Protein AF-A0AAD4D019-F1 (afdb_monomer_lite)

Sequence (386 aa):
MTNPSQLSIDTGVGESAVVTFGMVYQGDNVGTVIFPTLDLLPGVNNSIKSTVEYNGRALGAIDIADVTIAVPGNTQQASQPLPLSMDLSIDSLLSLMIDQAKANNLNAEPIIALGKMAKDPTVKIPSSVFAGFNLPTFVKAAMAALKVDVTMSVDVLVGEYATSLSLVQKGVPTATDDTILKLLPIVGTPIAQAIVDLATLSFDSVMINSPAETDFTTNINGLIANTGPFDADITFPSGSGVAWINGDSKTSIGQIAMPTVNAKADIGAKLALTNVPFHVTSGASMGAFVGYSLQAEAFDWEVTATNMTVIAMGAPIPGISMTKKVTLKGFNGLKGLTIEKYDLPSNDPNGIHLVLSATLANPSNVGIEMGTVEFTNEFQGQNIGF

Radius of gyration: 33.88 Å; chains: 1; bounding box: 81×46×113 Å

Structure (mmCIF, N/CA/C/O backbone):
data_AF-A0AAD4D019-F1
#
_entry.id   AF-A0AAD4D019-F1
#
loop_
_atom_site.group_PDB
_atom_site.id
_atom_site.type_symbol
_atom_site.label_atom_id
_atom_site.label_alt_id
_atom_site.label_comp_id
_atom_site.label_asym_id
_atom_site.label_entity_id
_atom_site.label_seq_id
_atom_site.pdbx_PDB_ins_code
_atom_site.Cartn_x
_atom_site.Cartn_y
_atom_site.Cartn_z
_atom_site.occupancy
_atom_site.B_iso_or_equiv
_atom_site.auth_seq_id
_atom_site.auth_comp_id
_atom_site.auth_asym_id
_atom_site.auth_atom_id
_atom_site.pdbx_PDB_model_num
ATOM 1 N N . MET A 1 1 ? 44.943 14.300 -53.617 1.00 28.48 1 MET A N 1
ATOM 2 C CA . MET A 1 1 ? 45.101 14.660 -52.196 1.00 28.48 1 MET A CA 1
ATOM 3 C C . MET A 1 1 ? 44.159 13.772 -51.417 1.00 28.48 1 MET A C 1
ATOM 5 O O . MET A 1 1 ? 42.956 13.978 -51.461 1.00 28.48 1 MET A O 1
ATOM 9 N N . THR A 1 2 ? 44.690 12.690 -50.861 1.00 23.39 2 THR A N 1
ATOM 10 C CA . THR A 1 2 ? 43.966 11.797 -49.957 1.00 23.39 2 THR A CA 1
ATOM 11 C C . THR A 1 2 ? 43.699 12.557 -48.666 1.00 23.39 2 THR A C 1
ATOM 13 O O . THR A 1 2 ? 44.619 13.161 -48.119 1.00 23.39 2 THR A O 1
ATOM 16 N N . ASN A 1 3 ? 42.441 12.578 -48.226 1.00 25.89 3 ASN A N 1
ATOM 17 C CA . ASN A 1 3 ? 42.062 13.129 -46.931 1.00 25.89 3 ASN A CA 1
ATOM 18 C C . ASN A 1 3 ? 42.884 12.408 -45.838 1.00 25.89 3 ASN A C 1
ATOM 20 O O . ASN A 1 3 ? 42.749 11.189 -45.728 1.00 25.89 3 ASN A O 1
ATOM 24 N N . PRO A 1 4 ? 43.787 13.092 -45.108 1.00 25.64 4 PRO A N 1
ATOM 25 C CA . PRO A 1 4 ? 44.750 12.432 -44.226 1.00 25.64 4 PRO A CA 1
ATOM 26 C C . PRO A 1 4 ? 44.152 12.004 -42.878 1.00 25.64 4 PRO A C 1
ATOM 28 O O . PRO A 1 4 ? 44.839 11.366 -42.087 1.00 25.64 4 PRO A O 1
ATOM 31 N N . SER A 1 5 ? 42.895 12.342 -42.592 1.00 26.47 5 SER A N 1
ATOM 32 C CA . SER A 1 5 ? 42.232 12.000 -41.337 1.00 26.47 5 SER A CA 1
ATOM 33 C C . SER A 1 5 ? 41.580 10.619 -41.410 1.00 26.47 5 SER A C 1
ATOM 35 O O . SER A 1 5 ? 40.420 10.471 -41.782 1.00 26.47 5 SER A O 1
ATOM 37 N N . GLN A 1 6 ? 42.321 9.597 -40.984 1.00 27.25 6 GLN A N 1
ATOM 38 C CA . GLN A 1 6 ? 41.694 8.489 -40.268 1.00 27.25 6 GLN A CA 1
ATOM 39 C C . GLN A 1 6 ? 41.573 8.918 -38.807 1.00 27.25 6 GLN A C 1
ATOM 41 O O . GLN A 1 6 ? 42.534 8.831 -38.048 1.00 27.25 6 GLN A O 1
ATOM 46 N N . LEU A 1 7 ? 40.406 9.448 -38.437 1.00 35.94 7 LEU A N 1
ATOM 47 C CA . LEU A 1 7 ? 40.035 9.601 -37.037 1.00 35.94 7 LEU A CA 1
ATOM 48 C C . LEU A 1 7 ? 39.132 8.420 -36.688 1.00 35.94 7 LEU A C 1
ATOM 50 O O . LEU A 1 7 ? 37.983 8.367 -37.106 1.00 35.94 7 LEU A O 1
ATOM 54 N N . SER A 1 8 ? 39.697 7.458 -35.973 1.00 33.72 8 SER A N 1
ATOM 55 C CA . SER A 1 8 ? 38.940 6.499 -35.180 1.00 33.72 8 SER A CA 1
ATOM 56 C C . SER A 1 8 ? 38.895 7.096 -33.782 1.00 33.72 8 SER A C 1
ATOM 58 O O . SER A 1 8 ? 39.941 7.525 -33.282 1.00 33.72 8 SER A O 1
ATOM 60 N N . ILE A 1 9 ? 37.745 7.078 -33.107 1.00 36.84 9 ILE A N 1
ATOM 61 C CA . ILE A 1 9 ? 37.816 6.936 -31.651 1.00 36.84 9 ILE A CA 1
ATOM 62 C C . ILE A 1 9 ? 38.311 5.507 -31.470 1.00 36.84 9 ILE A C 1
ATOM 64 O O . ILE A 1 9 ? 37.535 4.560 -31.485 1.00 36.84 9 ILE A O 1
ATOM 68 N N . ASP A 1 10 ? 39.632 5.328 -31.487 1.00 37.06 10 ASP A N 1
ATOM 69 C CA . ASP A 1 10 ? 40.202 4.115 -30.938 1.00 37.06 10 ASP A CA 1
ATOM 70 C C . ASP A 1 10 ? 39.865 4.166 -29.457 1.00 37.06 10 ASP A C 1
ATOM 72 O O . ASP A 1 10 ? 39.981 5.167 -28.751 1.00 37.06 10 ASP A O 1
ATOM 76 N N . THR A 1 11 ? 39.235 3.094 -29.071 1.00 40.97 11 THR A N 1
ATOM 77 C CA . THR A 1 11 ? 38.693 2.880 -27.765 1.00 40.97 11 THR A CA 1
ATOM 78 C C . THR A 1 11 ? 39.758 2.208 -26.872 1.00 40.97 11 THR A C 1
ATOM 80 O O . THR A 1 11 ? 39.527 1.936 -25.703 1.00 40.97 11 THR A O 1
ATOM 83 N N . GLY A 1 12 ? 40.972 2.004 -27.393 1.00 32.09 12 GLY A N 1
ATOM 84 C CA . GLY A 1 12 ? 42.063 1.283 -26.765 1.00 32.09 12 GLY A CA 1
ATOM 85 C C . GLY A 1 12 ? 41.981 -0.217 -27.061 1.00 32.09 12 GLY A C 1
ATOM 86 O O . GLY A 1 12 ? 40.913 -0.788 -27.280 1.00 32.09 12 GLY A O 1
ATOM 87 N N . VAL A 1 13 ? 43.134 -0.889 -27.047 1.00 30.39 13 VAL A N 1
ATOM 88 C CA . VAL A 1 13 ? 43.216 -2.355 -27.119 1.00 30.39 13 VAL A CA 1
ATOM 89 C C . VAL A 1 13 ? 42.868 -2.979 -25.760 1.00 30.39 13 VAL A C 1
ATOM 91 O O . VAL A 1 13 ? 43.599 -2.802 -24.788 1.00 30.39 13 VAL A O 1
ATOM 94 N N . GLY A 1 14 ? 41.771 -3.742 -25.703 1.00 42.22 14 GLY A N 1
ATOM 95 C CA . GLY A 1 14 ? 41.296 -4.469 -24.513 1.00 42.22 14 GLY A CA 1
ATOM 96 C C . GLY A 1 14 ? 39.860 -4.101 -24.120 1.00 42.22 14 GLY A C 1
ATOM 97 O O . GLY A 1 14 ? 39.223 -3.311 -24.802 1.00 42.22 14 GLY A O 1
ATOM 98 N N . GLU A 1 15 ? 39.343 -4.658 -23.019 1.00 36.53 15 GLU A N 1
ATOM 99 C CA . GLU A 1 15 ? 37.956 -4.490 -22.516 1.00 36.53 15 GLU A CA 1
ATOM 100 C C . GLU A 1 15 ? 37.506 -3.030 -22.227 1.00 36.53 15 GLU A C 1
ATOM 102 O O . GLU A 1 15 ? 36.378 -2.805 -21.799 1.00 36.53 15 GLU A O 1
ATOM 107 N N . SER A 1 16 ? 38.342 -2.018 -22.468 1.00 43.12 16 SER A N 1
ATOM 108 C CA . SER A 1 16 ? 38.195 -0.654 -21.925 1.00 43.12 16 SER A CA 1
ATOM 109 C C . SER A 1 16 ? 37.788 0.390 -22.960 1.00 43.12 16 SER A C 1
ATOM 111 O O . SER A 1 16 ? 38.265 1.522 -22.948 1.00 43.12 16 SER A O 1
ATOM 113 N N . ALA A 1 17 ? 36.887 -0.009 -23.846 1.00 44.62 17 ALA A N 1
ATOM 114 C CA . ALA A 1 17 ? 36.843 0.541 -25.173 1.00 44.62 17 ALA A CA 1
ATOM 115 C C . ALA A 1 17 ? 35.426 0.830 -25.705 1.00 44.62 17 ALA A C 1
ATOM 117 O O . ALA A 1 17 ? 35.037 0.346 -26.764 1.00 44.62 17 ALA A O 1
ATOM 118 N N . VAL A 1 18 ? 34.640 1.617 -24.972 1.00 52.69 18 VAL A N 1
ATOM 119 C CA . VAL A 1 18 ? 33.217 1.801 -25.278 1.00 52.69 18 VAL A CA 1
ATOM 120 C C . VAL A 1 18 ? 32.795 3.250 -25.039 1.00 52.69 18 VAL A C 1
ATOM 122 O O . VAL A 1 18 ? 33.028 3.788 -23.957 1.00 52.69 18 VAL A O 1
ATOM 125 N N . VAL A 1 19 ? 32.116 3.875 -26.009 1.00 55.25 19 VAL A N 1
ATOM 126 C CA . VAL A 1 19 ? 31.356 5.108 -25.737 1.00 55.25 19 VAL A CA 1
ATOM 127 C C . VAL A 1 19 ? 30.058 4.716 -25.041 1.00 55.25 19 VAL A C 1
ATOM 129 O O . VAL A 1 19 ? 29.265 3.944 -25.580 1.00 55.25 19 VAL A O 1
ATOM 132 N N . THR A 1 20 ? 29.851 5.211 -23.824 1.00 56.44 20 THR A N 1
ATOM 133 C CA . THR A 1 20 ? 28.705 4.829 -23.002 1.00 56.44 20 THR A CA 1
ATOM 134 C C . THR A 1 20 ? 27.787 6.002 -22.699 1.00 56.44 20 THR A C 1
ATOM 136 O O . THR A 1 20 ? 28.234 7.117 -22.432 1.00 56.44 20 THR A O 1
ATOM 139 N N . PHE A 1 21 ? 26.482 5.737 -22.706 1.00 59.12 21 PHE A N 1
ATOM 140 C CA . PHE A 1 21 ? 25.461 6.689 -22.275 1.00 59.12 21 PHE A CA 1
ATOM 141 C C . PHE A 1 21 ? 24.725 6.117 -21.071 1.00 59.12 21 PHE A C 1
ATOM 143 O O . PHE A 1 21 ? 24.180 5.016 -21.146 1.00 59.12 21 PHE A O 1
ATOM 150 N N . GLY A 1 22 ? 24.731 6.861 -19.964 1.00 52.97 22 GLY A N 1
ATOM 151 C CA . GLY A 1 22 ? 24.014 6.488 -18.751 1.00 52.97 22 GLY A CA 1
ATOM 152 C C . GLY A 1 22 ? 22.551 6.915 -18.826 1.00 52.97 22 GLY A C 1
ATOM 153 O O . GLY A 1 22 ? 22.244 8.085 -19.061 1.00 52.97 22 GLY A O 1
ATOM 154 N N . MET A 1 23 ? 21.648 5.971 -18.596 1.00 59.38 23 MET A N 1
ATOM 155 C CA . MET A 1 23 ? 20.228 6.213 -18.371 1.00 59.38 23 MET A CA 1
ATOM 156 C C . MET A 1 23 ? 20.079 6.649 -16.915 1.00 59.38 23 MET A C 1
ATOM 158 O O . MET A 1 23 ? 20.236 5.826 -16.020 1.00 59.38 23 MET A O 1
ATOM 162 N N . VAL A 1 24 ? 19.846 7.936 -16.645 1.00 62.69 24 VAL A N 1
ATOM 163 C CA . VAL A 1 24 ? 19.895 8.457 -15.267 1.00 62.69 24 VAL A CA 1
ATOM 164 C C . VAL A 1 24 ? 18.492 8.589 -14.677 1.00 62.69 24 VAL A C 1
ATOM 166 O O . VAL A 1 24 ? 17.615 9.220 -15.261 1.00 62.69 24 VAL A O 1
ATOM 169 N N . TYR A 1 25 ? 18.295 8.043 -13.477 1.00 67.50 25 TYR A N 1
ATOM 170 C CA . TYR A 1 25 ? 17.104 8.239 -12.652 1.00 67.50 25 TYR A CA 1
ATOM 171 C C . TYR A 1 25 ? 17.500 8.597 -11.222 1.00 67.50 25 TYR A C 1
ATOM 173 O O . TYR A 1 25 ? 18.258 7.872 -10.589 1.00 67.50 25 TYR A O 1
ATOM 181 N N . GLN A 1 26 ? 16.990 9.722 -10.710 1.00 67.00 26 GLN A N 1
ATOM 182 C CA . GLN A 1 26 ? 17.295 10.230 -9.359 1.00 67.00 26 GLN A CA 1
ATOM 183 C C . GLN A 1 26 ? 18.804 10.341 -9.043 1.00 67.00 26 GLN A C 1
ATOM 185 O O . GLN A 1 26 ? 19.216 10.232 -7.894 1.00 67.00 26 GLN A O 1
ATOM 190 N N . GLY A 1 27 ? 19.631 10.591 -10.064 1.00 61.47 27 GLY A N 1
ATOM 191 C CA . GLY A 1 27 ? 21.089 10.688 -9.929 1.00 61.47 27 GLY A CA 1
ATOM 192 C C . GLY A 1 27 ? 21.833 9.356 -10.061 1.00 61.47 27 GLY A C 1
ATOM 193 O O . GLY A 1 27 ? 23.056 9.364 -10.150 1.00 61.47 27 GLY A O 1
ATOM 194 N N . ASP A 1 28 ? 21.118 8.234 -10.147 1.00 60.84 28 ASP A N 1
ATOM 195 C CA . ASP A 1 28 ? 21.692 6.909 -10.358 1.00 60.84 28 ASP A CA 1
ATOM 196 C C . ASP A 1 28 ? 21.602 6.479 -11.823 1.00 60.84 28 ASP A C 1
ATOM 198 O O . ASP A 1 28 ? 20.608 6.737 -12.502 1.00 60.84 28 ASP A O 1
ATOM 202 N N . ASN A 1 29 ? 22.625 5.779 -12.309 1.00 62.56 29 ASN A N 1
ATOM 203 C CA . ASN A 1 29 ? 22.619 5.176 -13.638 1.00 62.56 29 ASN A CA 1
ATOM 204 C C . ASN A 1 29 ? 21.853 3.844 -13.596 1.00 62.56 29 ASN A C 1
ATOM 206 O O . ASN A 1 29 ? 22.336 2.909 -12.971 1.00 62.56 29 ASN A O 1
ATOM 210 N N . VAL A 1 30 ? 20.685 3.770 -14.242 1.00 72.50 30 VAL A N 1
ATOM 211 C CA . VAL A 1 30 ? 19.818 2.577 -14.297 1.00 72.50 30 VAL A CA 1
ATOM 212 C C . VAL A 1 30 ? 20.056 1.677 -15.509 1.00 72.50 30 VAL A C 1
ATOM 214 O O . VAL A 1 30 ? 19.477 0.595 -15.612 1.00 72.50 30 VAL A O 1
ATOM 217 N N . GLY A 1 31 ? 20.899 2.114 -16.442 1.00 57.28 31 GLY A N 1
ATOM 218 C CA . GLY A 1 31 ? 21.213 1.371 -17.652 1.00 57.28 31 GLY A CA 1
ATOM 219 C C . GLY A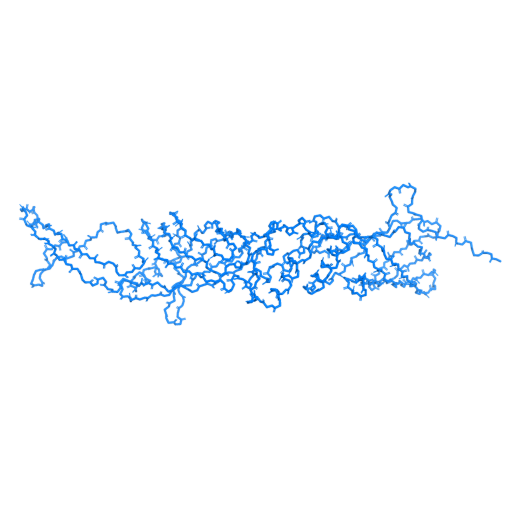 1 31 ? 22.276 2.080 -18.475 1.00 57.28 31 GLY A C 1
ATOM 220 O O . GLY A 1 31 ? 22.292 3.297 -18.572 1.00 57.28 31 GLY A O 1
ATOM 221 N N . THR A 1 32 ? 23.180 1.330 -19.086 1.00 66.06 32 THR A N 1
ATOM 222 C CA . THR A 1 32 ? 24.282 1.884 -19.868 1.00 66.06 32 THR A CA 1
ATOM 223 C C . THR A 1 32 ? 24.171 1.419 -21.308 1.00 66.06 32 THR A C 1
ATOM 225 O O . THR A 1 32 ? 24.329 0.233 -21.589 1.00 66.06 32 THR A O 1
ATOM 228 N N . VAL A 1 33 ? 23.919 2.351 -22.224 1.00 56.91 33 VAL A N 1
ATOM 229 C CA . VAL A 1 33 ? 23.971 2.087 -23.667 1.00 56.91 33 VAL A CA 1
ATOM 230 C C . VAL A 1 33 ? 25.438 2.057 -24.094 1.00 56.91 33 VAL A C 1
ATOM 232 O O . VAL A 1 33 ? 26.172 2.998 -23.806 1.00 56.91 33 VAL A O 1
ATOM 235 N N . ILE A 1 34 ? 25.868 0.978 -24.749 1.00 62.50 34 ILE A N 1
ATOM 236 C CA . ILE A 1 34 ? 27.269 0.640 -25.047 1.00 62.50 34 ILE A CA 1
ATOM 237 C C . ILE A 1 34 ? 27.486 0.704 -26.556 1.00 62.50 34 ILE A C 1
ATOM 239 O O . ILE A 1 34 ? 27.035 -0.172 -27.290 1.00 62.50 34 ILE A O 1
ATOM 243 N N . PHE A 1 35 ? 28.219 1.712 -27.018 1.00 59.56 35 PHE A N 1
ATOM 244 C CA . PHE A 1 35 ? 28.610 1.858 -28.415 1.00 59.56 35 PHE A CA 1
ATOM 245 C C . PHE A 1 35 ? 29.957 1.163 -28.640 1.00 59.56 35 PHE A C 1
ATOM 247 O O . PHE A 1 35 ? 30.974 1.653 -28.141 1.00 59.56 35 PHE A O 1
ATOM 254 N N . PRO A 1 36 ? 29.995 0.046 -29.389 1.00 52.44 36 PRO A N 1
ATOM 255 C CA . PRO A 1 36 ? 31.235 -0.688 -29.628 1.00 52.44 36 PRO A CA 1
ATOM 256 C C . PRO A 1 36 ? 32.189 0.051 -30.576 1.00 52.44 36 PRO A C 1
ATOM 258 O O . PRO A 1 36 ? 33.392 -0.156 -30.509 1.00 52.44 36 PRO A O 1
ATOM 261 N N . THR A 1 37 ? 31.663 0.915 -31.448 1.00 53.47 37 THR A N 1
ATOM 262 C CA . THR A 1 37 ? 32.443 1.771 -32.353 1.00 53.47 37 THR A CA 1
ATOM 263 C C . THR A 1 37 ? 31.675 3.066 -32.605 1.00 53.47 37 THR A C 1
ATOM 265 O O . THR A 1 37 ? 30.504 3.023 -32.998 1.00 53.47 37 THR A O 1
ATOM 268 N N . LEU A 1 38 ? 32.315 4.217 -32.397 1.00 52.50 38 LEU A N 1
ATOM 269 C CA . LEU A 1 38 ? 31.766 5.535 -32.714 1.00 52.50 38 LEU A CA 1
ATOM 270 C C . LEU A 1 38 ? 32.837 6.369 -33.425 1.00 52.50 38 LEU A C 1
ATOM 272 O O . LEU A 1 38 ? 33.807 6.776 -32.799 1.00 52.50 38 LEU A O 1
ATOM 276 N N . ASP A 1 39 ? 32.646 6.665 -34.709 1.00 50.03 39 ASP A N 1
ATOM 277 C CA . ASP A 1 39 ? 33.545 7.549 -35.455 1.00 50.03 39 ASP A CA 1
ATOM 278 C C . ASP A 1 39 ? 33.018 8.991 -35.390 1.00 50.03 39 ASP A C 1
ATOM 280 O O . ASP A 1 39 ? 31.991 9.312 -35.992 1.00 50.03 39 ASP A O 1
ATOM 284 N N . LEU A 1 40 ? 33.698 9.869 -34.644 1.00 49.47 40 LEU A N 1
ATOM 285 C CA . LEU A 1 40 ? 33.428 11.315 -34.643 1.00 49.47 40 LEU A CA 1
ATOM 286 C C . LEU A 1 40 ? 34.494 12.058 -35.458 1.00 49.47 40 LEU A C 1
ATOM 288 O O . LEU A 1 40 ? 35.638 11.622 -35.548 1.00 49.47 40 LEU A O 1
ATOM 292 N N . LEU A 1 41 ? 34.127 13.195 -36.050 1.00 50.88 41 LEU A N 1
ATOM 293 C CA . LEU A 1 41 ? 35.064 14.081 -36.752 1.00 50.88 41 LEU A CA 1
ATOM 294 C C . LEU A 1 41 ? 35.773 15.023 -35.750 1.00 50.88 41 LEU A C 1
ATOM 296 O O . LEU A 1 41 ? 35.178 15.353 -34.724 1.00 50.88 41 LEU A O 1
ATOM 300 N N . PRO A 1 42 ? 37.014 15.488 -36.016 1.00 48.84 42 PRO A N 1
ATOM 301 C CA . PRO A 1 42 ? 37.727 16.400 -35.117 1.00 48.84 42 PRO A CA 1
ATOM 302 C C . PRO A 1 42 ? 36.996 17.738 -35.002 1.00 48.84 42 PRO A C 1
ATOM 304 O O . PRO A 1 42 ? 36.648 18.321 -36.027 1.00 48.84 42 PRO A O 1
ATOM 307 N N . GLY A 1 43 ? 36.829 18.259 -33.787 1.00 56.91 43 GLY A N 1
ATOM 308 C CA . GLY A 1 43 ? 36.173 19.544 -33.575 1.00 56.91 43 GLY A CA 1
ATOM 309 C C . GLY A 1 43 ? 35.760 19.809 -32.130 1.00 56.91 43 GLY A C 1
ATOM 310 O O . GLY A 1 43 ? 36.111 19.063 -31.214 1.00 56.91 43 GLY A O 1
ATOM 311 N N . VAL A 1 44 ? 35.026 20.904 -31.943 1.00 61.56 44 VAL A N 1
ATOM 312 C CA . VAL A 1 44 ? 34.341 21.249 -30.696 1.00 61.56 44 VAL A CA 1
ATOM 313 C C . VAL A 1 44 ? 32.861 20.940 -30.877 1.00 61.56 44 VAL A C 1
ATOM 315 O O . VAL A 1 44 ? 32.202 21.578 -31.695 1.00 61.56 44 VAL A O 1
ATOM 318 N N . ASN A 1 45 ? 32.343 19.960 -30.139 1.00 57.41 45 ASN A N 1
ATOM 319 C CA . ASN A 1 45 ? 30.902 19.718 -30.088 1.00 57.41 45 ASN A CA 1
ATOM 320 C C . ASN A 1 45 ? 30.265 20.825 -29.253 1.00 57.41 45 ASN A C 1
ATOM 322 O O . ASN A 1 45 ? 30.667 20.978 -28.100 1.00 57.41 45 ASN A O 1
ATOM 326 N N . ASN A 1 46 ? 29.294 21.536 -29.822 1.00 72.50 46 ASN A N 1
ATOM 327 C CA . ASN A 1 46 ? 28.587 22.645 -29.183 1.00 72.50 46 ASN A CA 1
ATOM 328 C C . ASN A 1 46 ? 27.196 22.254 -28.693 1.00 72.50 46 ASN A C 1
ATOM 330 O O . ASN A 1 46 ? 26.761 22.746 -27.660 1.00 72.50 46 ASN A O 1
ATOM 334 N N . SER A 1 47 ? 26.511 21.360 -29.403 1.00 78.12 47 SER A N 1
ATOM 335 C CA . SER A 1 47 ? 25.204 20.843 -29.000 1.00 78.12 47 SER A CA 1
ATOM 336 C C . SER A 1 47 ? 25.125 19.350 -29.306 1.00 78.12 47 SER A C 1
ATOM 338 O O . SER A 1 47 ? 25.754 18.862 -30.251 1.00 78.12 47 SER A O 1
ATOM 340 N N . ILE A 1 48 ? 24.380 18.607 -28.490 1.00 78.00 48 ILE A N 1
ATOM 341 C CA . ILE A 1 48 ? 24.123 17.181 -28.700 1.00 78.00 48 ILE A CA 1
ATOM 342 C C . ILE A 1 48 ? 22.638 16.923 -28.487 1.00 78.00 48 ILE A C 1
ATOM 344 O O . ILE A 1 48 ? 22.109 17.135 -27.397 1.00 78.00 48 ILE A O 1
ATOM 348 N N . LYS A 1 49 ? 21.987 16.389 -29.518 1.00 85.00 49 LYS A N 1
ATOM 349 C CA . LYS A 1 49 ? 20.630 15.850 -29.449 1.00 85.00 49 LYS A CA 1
ATOM 350 C C . LYS A 1 49 ? 20.666 14.368 -29.751 1.00 85.00 49 LYS A C 1
ATOM 352 O O . LYS A 1 49 ? 21.276 13.958 -30.731 1.00 85.00 49 LYS A O 1
ATOM 357 N N . SER A 1 50 ? 20.018 13.556 -28.933 1.00 84.12 50 SER A N 1
ATOM 358 C CA . SER A 1 50 ? 19.922 12.118 -29.154 1.00 84.12 50 SER A CA 1
ATOM 359 C C . SER A 1 50 ? 18.543 11.606 -28.784 1.00 84.12 50 SER A C 1
ATOM 361 O O . SER A 1 50 ? 17.912 12.108 -27.858 1.00 84.12 50 SER A O 1
ATOM 363 N N . THR A 1 51 ? 18.078 10.589 -29.490 1.00 87.69 51 THR A N 1
ATOM 364 C CA . THR A 1 51 ? 16.880 9.828 -29.155 1.00 87.69 51 THR A CA 1
ATOM 365 C C . THR A 1 51 ? 17.255 8.358 -29.115 1.00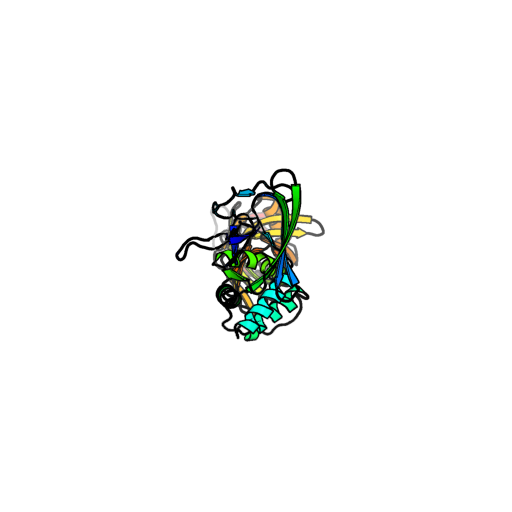 87.69 51 THR A C 1
ATOM 367 O O . THR A 1 51 ? 17.859 7.834 -30.052 1.00 87.69 51 THR A O 1
ATOM 370 N N . VAL A 1 52 ? 16.913 7.712 -28.005 1.00 86.62 52 VAL A N 1
ATOM 371 C CA . VAL A 1 52 ? 17.070 6.274 -27.808 1.00 86.62 52 VAL A CA 1
ATOM 372 C C . VAL A 1 52 ? 15.712 5.638 -28.035 1.00 86.62 52 VAL A C 1
ATOM 374 O O . VAL A 1 52 ? 14.734 6.020 -27.392 1.00 86.62 52 VAL A O 1
ATOM 377 N N . GLU A 1 53 ? 15.646 4.672 -28.937 1.00 91.62 53 GLU A N 1
ATOM 378 C CA . GLU A 1 53 ? 14.416 4.013 -29.348 1.00 91.62 53 GLU A CA 1
ATOM 379 C C . GLU A 1 53 ? 14.521 2.494 -29.224 1.00 91.62 53 GLU A C 1
ATOM 381 O O . GLU A 1 53 ? 15.582 1.892 -29.375 1.00 91.62 53 GLU A O 1
ATOM 386 N N . TYR A 1 54 ? 13.385 1.847 -28.997 1.00 91.69 54 TYR A N 1
ATOM 387 C CA . TYR A 1 54 ? 13.239 0.403 -29.096 1.00 91.69 54 TYR A CA 1
ATOM 388 C C . TYR A 1 54 ? 12.002 0.079 -29.927 1.00 91.69 54 TYR A C 1
ATOM 390 O O . TYR A 1 54 ? 10.902 0.518 -29.595 1.00 91.69 54 TYR A O 1
ATOM 398 N N . ASN A 1 55 ? 12.172 -0.672 -31.021 1.00 88.12 55 ASN A N 1
ATOM 399 C CA . ASN A 1 55 ? 11.099 -0.988 -31.977 1.00 88.12 55 ASN A CA 1
ATOM 400 C C . ASN A 1 55 ? 10.288 0.253 -32.422 1.00 88.12 55 ASN A C 1
ATOM 402 O O . ASN A 1 55 ? 9.068 0.187 -32.567 1.00 88.12 55 ASN A O 1
ATOM 406 N N . GLY A 1 56 ? 10.963 1.394 -32.610 1.00 84.94 56 GLY A N 1
ATOM 407 C CA . GLY A 1 56 ? 10.344 2.669 -32.994 1.00 84.94 56 GLY A CA 1
ATOM 408 C C . GLY A 1 56 ? 9.603 3.408 -31.869 1.00 84.94 56 GLY A C 1
ATOM 409 O O . GLY A 1 56 ? 8.953 4.416 -32.136 1.00 84.94 56 GLY A O 1
ATOM 410 N N . ARG A 1 57 ? 9.671 2.933 -30.617 1.00 89.25 57 ARG A N 1
ATOM 411 C CA . ARG A 1 57 ? 9.208 3.666 -29.427 1.00 89.25 57 ARG A CA 1
ATOM 412 C C . ARG A 1 57 ? 10.384 4.401 -28.794 1.00 89.25 57 ARG A C 1
ATOM 414 O O . ARG A 1 57 ? 11.366 3.757 -28.436 1.00 89.25 57 ARG A O 1
ATOM 421 N N . ALA A 1 58 ? 10.258 5.708 -28.585 1.00 89.69 58 ALA A N 1
ATOM 422 C CA . ALA A 1 58 ? 11.231 6.473 -27.811 1.00 89.69 58 ALA A CA 1
ATOM 423 C C . ALA A 1 58 ? 11.267 5.987 -26.351 1.00 89.69 58 ALA 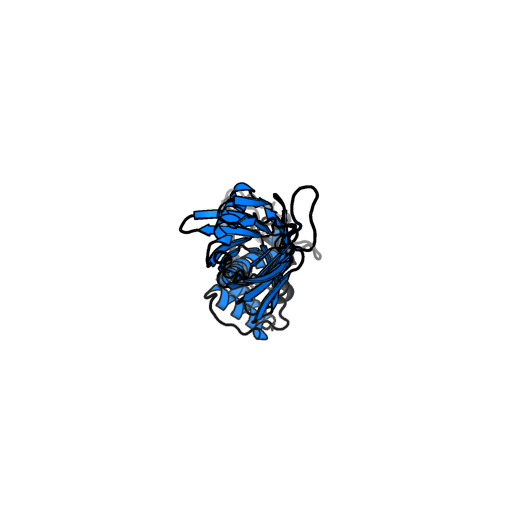A C 1
ATOM 425 O O . ALA A 1 58 ? 10.237 5.917 -25.688 1.00 89.69 58 ALA A O 1
ATOM 426 N N . LEU A 1 59 ? 12.458 5.636 -25.866 1.00 86.94 59 LEU A N 1
ATOM 427 C CA . LEU A 1 59 ? 12.734 5.275 -24.473 1.00 86.94 59 LEU A CA 1
ATOM 428 C C . LEU A 1 59 ? 13.362 6.430 -23.693 1.00 86.94 59 LEU A C 1
ATOM 430 O O . LEU A 1 59 ? 13.324 6.444 -22.466 1.00 86.94 59 LEU A O 1
ATOM 434 N N . GLY A 1 60 ? 13.957 7.390 -24.397 1.00 86.56 60 GLY A N 1
ATOM 435 C CA . GLY A 1 60 ? 14.555 8.565 -23.792 1.00 86.56 60 GLY A CA 1
ATOM 436 C C . GLY A 1 60 ? 15.226 9.475 -24.809 1.00 86.56 60 GLY A C 1
ATOM 437 O O . GLY A 1 60 ? 15.400 9.113 -25.975 1.00 86.56 60 GLY A O 1
ATOM 438 N N . ALA A 1 61 ? 15.618 10.658 -24.353 1.00 85.12 61 ALA A N 1
ATOM 439 C CA . ALA A 1 61 ? 16.301 11.650 -25.164 1.00 85.12 61 ALA A CA 1
ATOM 440 C C . ALA A 1 61 ? 17.431 12.345 -24.397 1.00 85.12 61 ALA A C 1
ATOM 442 O O . ALA A 1 61 ? 17.381 12.514 -23.178 1.00 85.12 61 ALA A O 1
ATOM 443 N N . ILE A 1 62 ? 18.449 12.755 -25.144 1.00 80.94 62 ILE A N 1
ATOM 444 C CA . ILE A 1 62 ? 19.487 13.691 -24.717 1.00 80.94 62 ILE A CA 1
ATOM 445 C C . ILE A 1 62 ? 19.199 14.985 -25.469 1.00 80.94 62 ILE A C 1
ATOM 447 O O . ILE A 1 62 ? 19.075 14.958 -26.691 1.00 80.94 62 ILE A O 1
ATOM 451 N N . ASP A 1 63 ? 19.093 16.104 -24.763 1.00 83.81 63 ASP A N 1
ATOM 452 C CA . ASP A 1 63 ? 18.999 17.428 -25.379 1.00 83.81 63 ASP A CA 1
ATOM 453 C C . ASP A 1 63 ? 19.904 18.383 -24.604 1.00 83.81 63 ASP A C 1
ATOM 455 O O . ASP A 1 63 ? 19.533 18.926 -23.563 1.00 83.81 63 ASP A O 1
ATOM 459 N N . ILE A 1 64 ? 21.147 18.497 -25.068 1.00 79.31 64 ILE A N 1
ATOM 460 C CA . ILE A 1 64 ? 22.159 19.371 -24.487 1.00 79.31 64 ILE A CA 1
ATOM 461 C C . ILE A 1 64 ? 22.409 20.484 -25.493 1.00 79.31 64 ILE A C 1
ATOM 463 O O . ILE A 1 64 ? 23.065 20.279 -26.515 1.00 79.31 64 ILE A O 1
ATOM 467 N N . ALA A 1 65 ? 21.855 21.657 -25.197 1.00 77.94 65 ALA A N 1
ATOM 468 C CA . ALA A 1 65 ? 21.956 22.826 -26.063 1.00 77.94 65 ALA A CA 1
ATOM 469 C C . ALA A 1 65 ? 23.376 23.411 -26.107 1.00 77.94 65 ALA A C 1
ATOM 471 O O . ALA A 1 65 ? 23.781 23.888 -27.160 1.00 77.94 65 ALA A O 1
ATOM 472 N N . ASP A 1 66 ? 24.112 23.317 -24.993 1.00 77.00 66 ASP A N 1
ATOM 473 C CA . ASP A 1 66 ? 25.471 23.833 -24.844 1.00 77.00 66 ASP A CA 1
ATOM 474 C C . ASP A 1 66 ? 26.358 22.791 -24.151 1.00 77.00 66 ASP A C 1
ATOM 476 O O . ASP A 1 66 ? 26.217 22.501 -22.960 1.00 77.00 66 ASP A O 1
ATOM 480 N N . VAL A 1 67 ? 27.295 22.222 -24.899 1.00 71.75 67 VAL A N 1
ATOM 481 C CA . VAL A 1 67 ? 28.361 21.360 -24.387 1.00 71.75 67 VAL A CA 1
ATOM 482 C C . VAL A 1 67 ? 29.683 21.819 -24.985 1.00 71.75 67 VAL A C 1
ATOM 484 O O . VAL A 1 67 ? 29.713 22.472 -26.019 1.00 71.75 67 VAL A O 1
ATOM 487 N N . THR A 1 68 ? 30.804 21.536 -24.329 1.00 69.31 68 THR A N 1
ATOM 488 C CA . THR A 1 68 ? 32.123 21.702 -24.947 1.00 69.31 68 THR A CA 1
ATOM 489 C C . THR A 1 68 ? 32.901 20.418 -24.759 1.00 69.31 68 THR A C 1
ATOM 491 O O . THR A 1 68 ? 33.527 20.186 -23.726 1.00 69.31 68 THR A O 1
ATOM 494 N N . ILE A 1 69 ? 32.845 19.569 -25.781 1.00 67.81 69 ILE A N 1
ATOM 495 C CA . ILE A 1 69 ? 33.729 18.412 -25.910 1.00 67.81 69 ILE A CA 1
ATOM 496 C C . ILE A 1 69 ? 34.683 18.741 -27.050 1.00 67.81 69 ILE A C 1
ATOM 498 O O . ILE A 1 69 ? 34.281 18.760 -28.211 1.00 67.81 69 ILE A O 1
ATOM 502 N N . ALA A 1 70 ? 35.927 19.060 -26.702 1.00 65.50 70 ALA A N 1
ATOM 503 C CA . ALA A 1 70 ? 36.974 19.389 -27.657 1.00 65.50 70 ALA A CA 1
ATOM 504 C C . ALA A 1 70 ? 37.926 18.203 -27.785 1.00 65.50 70 ALA A C 1
ATOM 506 O O . ALA A 1 70 ? 38.661 17.922 -26.842 1.00 65.50 70 ALA A O 1
ATOM 507 N N . VAL A 1 71 ? 37.927 17.546 -28.946 1.00 61.84 71 VAL A N 1
ATOM 508 C CA . VAL A 1 71 ? 38.836 16.430 -29.237 1.00 61.84 71 VAL A CA 1
ATOM 509 C C . VAL A 1 71 ? 39.934 16.927 -30.180 1.00 61.84 71 VAL A C 1
ATOM 511 O O . VAL A 1 71 ? 39.648 17.227 -31.345 1.00 61.84 71 VAL A O 1
ATOM 514 N N . PRO A 1 72 ? 41.192 17.048 -29.719 1.00 57.97 72 PRO A N 1
ATOM 515 C CA . PRO A 1 72 ? 42.291 17.451 -30.587 1.00 57.97 72 PRO A CA 1
ATOM 516 C C . PRO A 1 72 ? 42.496 16.457 -31.741 1.00 57.97 72 PRO A C 1
ATOM 518 O O . PRO A 1 72 ? 42.336 15.244 -31.586 1.00 57.97 72 PRO A O 1
ATOM 521 N N . GLY A 1 73 ? 42.895 16.956 -32.913 1.00 53.81 73 GLY A N 1
ATOM 522 C CA . GLY A 1 73 ? 43.174 16.097 -34.068 1.00 53.81 73 GLY A CA 1
ATOM 523 C C . GLY A 1 73 ? 44.259 15.054 -33.767 1.00 53.81 73 GLY A C 1
ATOM 524 O O . GLY A 1 73 ? 45.243 15.362 -33.099 1.00 53.81 73 GLY A O 1
ATOM 525 N N . ASN A 1 74 ? 44.090 13.830 -34.281 1.00 50.53 74 ASN A N 1
ATOM 526 C CA . ASN A 1 74 ? 44.980 12.680 -34.046 1.00 50.53 74 ASN A CA 1
ATOM 527 C C . ASN A 1 74 ? 45.144 12.278 -32.567 1.00 50.53 74 ASN A C 1
ATOM 529 O O . ASN A 1 74 ? 46.148 11.665 -32.206 1.00 50.53 74 ASN A O 1
ATOM 533 N N . THR A 1 75 ? 44.175 12.607 -31.708 1.00 50.62 75 THR A N 1
ATOM 534 C CA . THR A 1 75 ? 44.156 12.161 -30.310 1.00 50.62 75 THR A CA 1
ATOM 535 C C . THR A 1 75 ? 42.884 11.383 -29.999 1.00 50.62 75 THR A C 1
ATOM 537 O O . THR A 1 75 ? 41.858 11.566 -30.651 1.00 50.62 75 THR A O 1
ATOM 540 N N . GLN A 1 76 ? 42.968 10.500 -29.006 1.00 51.44 76 GLN A N 1
ATOM 541 C CA . GLN A 1 76 ? 41.821 9.791 -28.447 1.00 51.44 76 GLN A CA 1
ATOM 542 C C . GLN A 1 76 ? 41.403 10.488 -27.155 1.00 51.44 76 GLN A C 1
ATOM 544 O O . GLN A 1 76 ? 42.252 10.877 -26.351 1.00 51.44 76 GLN A O 1
ATOM 549 N N . GLN A 1 77 ? 40.099 10.616 -26.939 1.00 54.22 77 GLN A N 1
ATOM 550 C CA . GLN A 1 77 ? 39.546 11.121 -25.692 1.00 54.22 77 GLN A CA 1
ATOM 551 C C . GLN A 1 77 ? 38.416 10.203 -25.236 1.00 54.22 77 GLN A C 1
ATOM 553 O O . GLN A 1 77 ? 37.560 9.820 -26.031 1.00 54.22 77 GLN A O 1
ATOM 558 N N . ALA A 1 78 ? 38.410 9.867 -23.946 1.00 53.09 78 ALA A N 1
ATOM 559 C CA . ALA A 1 78 ? 37.303 9.140 -23.344 1.00 53.09 78 ALA A CA 1
ATOM 560 C C . ALA A 1 78 ? 36.016 9.976 -23.428 1.00 53.09 78 ALA A C 1
ATOM 562 O O . ALA A 1 78 ? 36.023 11.169 -23.105 1.00 53.09 78 ALA A O 1
ATOM 563 N N . SER A 1 79 ? 34.911 9.349 -23.836 1.00 56.84 79 SER A N 1
ATOM 564 C CA . SER A 1 79 ? 33.601 10.001 -23.796 1.00 56.84 79 SER A CA 1
ATOM 565 C C . SER A 1 79 ? 33.237 10.357 -22.359 1.00 56.84 79 SER A C 1
ATOM 567 O O . SER A 1 79 ? 33.458 9.570 -21.439 1.00 56.84 79 SER A O 1
ATOM 569 N N . GLN A 1 80 ? 32.635 11.529 -22.170 1.00 60.81 80 GLN A N 1
ATOM 570 C CA . GLN A 1 80 ? 31.969 11.844 -20.912 1.00 60.81 80 GLN A CA 1
ATOM 571 C C . GLN A 1 80 ? 30.570 11.208 -20.907 1.00 60.81 80 GLN A C 1
ATOM 573 O O . GLN A 1 80 ? 29.948 11.124 -21.972 1.00 60.81 80 GLN A O 1
ATOM 578 N N . PRO A 1 81 ? 30.055 10.767 -19.747 1.00 59.09 81 PRO A N 1
ATOM 579 C CA . PRO A 1 81 ? 28.669 10.333 -19.639 1.00 59.09 81 PRO A CA 1
ATOM 580 C C . PRO A 1 81 ? 27.740 11.495 -19.998 1.00 59.09 81 PRO A C 1
ATOM 582 O O . PRO A 1 81 ? 27.825 12.560 -19.387 1.00 59.09 81 PRO A O 1
ATOM 585 N N . LEU A 1 82 ? 26.846 11.299 -20.968 1.00 67.50 82 LEU A N 1
ATOM 586 C CA . LEU A 1 82 ? 25.787 12.268 -21.248 1.00 67.50 82 LEU A CA 1
ATOM 587 C C . LEU A 1 82 ? 24.494 11.843 -20.541 1.00 67.50 82 LEU A C 1
ATOM 589 O O . LEU A 1 82 ? 24.144 10.660 -20.601 1.00 67.50 82 LEU A O 1
ATOM 593 N N . PRO A 1 83 ? 23.772 12.773 -19.892 1.00 68.25 83 PRO A N 1
ATOM 594 C CA . PRO A 1 83 ? 22.517 12.458 -19.224 1.00 68.25 83 PRO A CA 1
ATOM 595 C C . PRO A 1 83 ? 21.421 12.136 -20.248 1.00 68.25 83 PRO A C 1
ATOM 597 O O . PRO A 1 83 ? 20.976 13.016 -20.986 1.00 68.25 83 PRO A O 1
ATOM 600 N N . LEU A 1 84 ? 20.957 10.884 -20.272 1.00 74.19 84 LEU A N 1
ATOM 601 C CA . LEU A 1 84 ? 19.734 10.496 -20.977 1.00 74.19 84 LEU A CA 1
ATOM 602 C C . LEU A 1 84 ? 18.522 10.687 -20.058 1.00 74.19 84 LEU A C 1
ATOM 604 O O . LEU A 1 84 ? 18.429 10.043 -19.011 1.00 74.19 84 LEU A O 1
ATOM 608 N N . SER A 1 85 ? 17.570 11.519 -20.482 1.00 80.31 85 SER A N 1
ATOM 609 C CA . SER A 1 85 ? 16.248 11.618 -19.860 1.00 80.31 85 SER A CA 1
ATOM 610 C C . SER A 1 85 ? 15.362 10.484 -20.369 1.00 80.31 85 SER A C 1
ATOM 612 O O . SER A 1 85 ? 15.146 10.374 -21.574 1.00 80.31 85 SER A O 1
ATOM 614 N N . MET A 1 86 ? 14.864 9.628 -19.477 1.00 84.12 86 MET A N 1
ATOM 615 C CA . MET A 1 86 ? 14.007 8.496 -19.846 1.00 84.12 86 MET A CA 1
ATOM 616 C C . MET A 1 86 ? 12.529 8.882 -19.946 1.00 84.12 86 MET A C 1
ATOM 618 O O . MET A 1 86 ? 12.033 9.693 -19.164 1.00 84.12 86 MET A O 1
ATOM 622 N N . ASP A 1 87 ? 11.802 8.213 -20.839 1.00 88.81 87 ASP A N 1
ATOM 623 C CA . ASP A 1 87 ? 10.343 8.154 -20.784 1.00 88.81 87 ASP A CA 1
ATOM 624 C C . ASP A 1 87 ? 9.912 7.198 -19.662 1.00 88.81 87 ASP A C 1
ATOM 626 O O . ASP A 1 87 ? 10.044 5.977 -19.758 1.00 88.81 87 ASP A O 1
ATOM 630 N N . LEU A 1 88 ? 9.400 7.779 -18.578 1.00 89.44 88 LEU A N 1
ATOM 631 C CA . LEU A 1 88 ? 8.939 7.061 -17.389 1.00 89.44 88 LEU A CA 1
ATOM 632 C C . LEU A 1 88 ? 7.425 6.815 -17.391 1.00 89.44 88 LEU A C 1
ATOM 634 O O . LEU A 1 88 ? 6.851 6.490 -16.349 1.00 89.44 88 LEU A O 1
ATOM 638 N N . SER A 1 89 ? 6.752 6.989 -18.531 1.00 91.12 89 SER A N 1
ATOM 639 C CA . SER A 1 89 ? 5.333 6.671 -18.631 1.00 91.12 89 SER A CA 1
ATOM 640 C C . SER A 1 89 ? 5.090 5.175 -18.401 1.00 91.12 89 SER A C 1
ATOM 642 O O . SER A 1 89 ? 5.820 4.306 -18.884 1.00 91.12 89 SER A O 1
ATOM 644 N N . ILE A 1 90 ? 4.029 4.864 -17.649 1.00 91.06 90 ILE A N 1
ATOM 645 C CA . ILE A 1 90 ? 3.683 3.486 -17.273 1.00 91.06 90 ILE A CA 1
ATOM 646 C C . ILE A 1 90 ? 3.479 2.611 -18.518 1.00 91.06 90 ILE A C 1
ATOM 648 O O . ILE A 1 90 ? 3.957 1.479 -18.553 1.00 91.06 90 ILE A O 1
ATOM 652 N N . ASP A 1 91 ? 2.819 3.138 -19.555 1.00 90.81 91 ASP A N 1
ATOM 653 C CA . ASP A 1 91 ? 2.608 2.417 -20.814 1.00 90.81 91 ASP A CA 1
ATOM 654 C C . ASP A 1 91 ? 3.936 2.098 -21.524 1.00 90.81 91 ASP A C 1
ATOM 656 O O . ASP A 1 91 ? 4.098 0.969 -21.996 1.00 90.81 91 ASP A O 1
ATOM 660 N N . SER A 1 92 ? 4.897 3.030 -21.573 1.00 91.19 92 SER A N 1
ATOM 661 C CA . SER A 1 92 ? 6.213 2.786 -22.184 1.00 91.19 92 SER A CA 1
ATOM 662 C C . SER A 1 92 ? 7.020 1.754 -21.406 1.00 91.19 92 SER A C 1
ATOM 664 O O . SER A 1 92 ? 7.524 0.804 -22.012 1.00 91.19 92 SER A O 1
ATOM 666 N N . LEU A 1 93 ? 7.080 1.880 -20.075 1.00 92.25 93 LEU A N 1
ATOM 667 C CA . LEU A 1 93 ? 7.789 0.938 -19.207 1.00 92.25 93 LEU A CA 1
ATOM 668 C C . LEU A 1 93 ? 7.197 -0.473 -19.313 1.00 92.25 93 LEU A C 1
ATOM 670 O O . LEU A 1 93 ? 7.918 -1.428 -19.594 1.00 92.25 93 LEU A O 1
ATOM 674 N N . LEU A 1 94 ? 5.878 -0.620 -19.159 1.00 94.00 94 LEU A N 1
ATOM 675 C CA . LEU A 1 94 ? 5.214 -1.921 -19.259 1.00 94.00 94 LEU A CA 1
ATOM 676 C C . LEU A 1 94 ? 5.366 -2.538 -20.645 1.00 94.00 94 LEU A C 1
ATOM 678 O O . LEU A 1 94 ? 5.636 -3.732 -20.760 1.00 94.00 94 LEU A O 1
ATOM 682 N N . SER A 1 95 ? 5.207 -1.741 -21.699 1.00 93.06 95 SER A N 1
ATOM 683 C CA . SER A 1 95 ? 5.312 -2.254 -23.059 1.00 93.06 95 SER A CA 1
ATOM 684 C C . SER A 1 95 ? 6.743 -2.691 -23.383 1.00 93.06 95 SER A C 1
ATOM 686 O O . SER A 1 95 ? 6.919 -3.749 -23.982 1.00 93.06 95 SER A O 1
ATOM 688 N N . LEU A 1 96 ? 7.763 -1.943 -22.938 1.00 94.00 96 LEU A N 1
ATOM 689 C CA . LEU A 1 96 ? 9.162 -2.367 -23.041 1.00 94.00 96 LEU A CA 1
ATOM 690 C C . LEU A 1 96 ? 9.383 -3.695 -22.305 1.00 94.00 96 LEU A C 1
ATOM 692 O O . LEU A 1 96 ? 9.921 -4.631 -22.892 1.00 94.00 96 LEU A O 1
ATOM 696 N N . MET A 1 97 ? 8.908 -3.809 -21.061 1.00 95.19 97 MET A N 1
ATOM 697 C CA . MET A 1 97 ? 9.032 -5.035 -20.267 1.00 95.19 97 MET A CA 1
ATOM 698 C C . MET A 1 97 ? 8.360 -6.242 -20.933 1.00 95.19 97 MET A C 1
ATOM 700 O O . MET A 1 97 ? 8.927 -7.333 -20.941 1.00 95.19 97 MET A O 1
ATOM 704 N N . ILE A 1 98 ? 7.169 -6.063 -21.509 1.00 95.75 98 ILE A N 1
ATOM 705 C CA . ILE A 1 98 ? 6.438 -7.126 -22.217 1.00 95.75 98 ILE A CA 1
ATOM 706 C C . ILE A 1 98 ? 7.206 -7.577 -23.463 1.00 95.75 98 ILE A C 1
ATOM 708 O O . ILE A 1 98 ? 7.308 -8.779 -23.719 1.00 95.75 98 ILE A O 1
ATOM 712 N N . ASP A 1 99 ? 7.741 -6.636 -24.238 1.00 95.75 99 ASP A N 1
ATOM 713 C CA . ASP A 1 99 ? 8.484 -6.951 -25.457 1.00 95.75 99 ASP A CA 1
ATOM 714 C C . ASP A 1 99 ? 9.806 -7.659 -25.137 1.00 95.75 99 ASP A C 1
ATOM 716 O O . ASP A 1 99 ? 10.134 -8.667 -25.764 1.00 95.75 99 ASP A O 1
ATOM 720 N N . GLN A 1 100 ? 10.526 -7.185 -24.119 1.00 95.44 100 GLN A N 1
ATOM 721 C CA . GLN A 1 100 ? 11.761 -7.802 -23.637 1.00 95.44 100 GLN A CA 1
ATOM 722 C C . GLN A 1 100 ? 11.530 -9.198 -23.046 1.00 95.44 100 GLN A C 1
ATOM 724 O O . GLN A 1 100 ? 12.295 -10.125 -23.313 1.00 95.44 100 GLN A O 1
ATOM 729 N N . ALA A 1 101 ? 10.437 -9.396 -22.307 1.00 96.50 101 ALA A N 1
ATOM 730 C CA . ALA A 1 101 ? 10.057 -10.712 -21.810 1.00 96.50 101 ALA A CA 1
ATOM 731 C C . ALA A 1 101 ? 9.844 -11.711 -22.956 1.00 96.50 101 ALA A C 1
ATOM 733 O O . ALA A 1 101 ? 10.377 -12.817 -22.911 1.00 96.50 101 ALA A O 1
ATOM 734 N N . LYS A 1 102 ? 9.130 -11.309 -24.016 1.00 95.00 102 LYS A N 1
ATOM 735 C CA . LYS A 1 102 ? 8.934 -12.149 -25.210 1.00 95.00 102 LYS A CA 1
ATOM 736 C C . LYS A 1 102 ? 10.252 -12.442 -25.922 1.00 95.00 102 LYS A C 1
ATOM 738 O O . LYS A 1 102 ? 10.494 -13.592 -26.277 1.00 95.00 102 LYS A O 1
ATOM 743 N N . ALA A 1 103 ? 11.102 -11.429 -26.105 1.00 94.56 103 ALA A N 1
ATOM 744 C CA . ALA A 1 103 ? 12.411 -11.587 -26.738 1.00 94.56 103 ALA A CA 1
ATOM 745 C C . ALA A 1 103 ? 13.303 -12.592 -25.985 1.00 94.56 103 ALA A C 1
ATOM 747 O O . ALA A 1 103 ? 14.040 -13.351 -26.611 1.00 94.56 103 ALA A O 1
ATOM 748 N N . ASN A 1 104 ? 13.171 -12.648 -24.657 1.00 95.56 104 ASN A N 1
ATOM 749 C CA . ASN A 1 104 ? 13.926 -13.546 -23.784 1.00 95.56 104 ASN A CA 1
ATOM 750 C C . ASN A 1 104 ? 13.168 -14.830 -23.392 1.00 95.56 104 ASN A C 1
ATOM 752 O O . ASN A 1 104 ? 13.598 -15.540 -22.486 1.00 95.56 104 ASN A O 1
ATOM 756 N N . ASN A 1 105 ? 12.071 -15.169 -24.086 1.00 95.81 105 ASN A N 1
ATOM 757 C CA . ASN A 1 105 ? 11.256 -16.373 -23.845 1.00 95.81 105 ASN A CA 1
ATOM 758 C C . ASN A 1 105 ? 10.731 -16.506 -22.399 1.00 95.81 105 ASN A C 1
ATOM 760 O O . ASN A 1 105 ? 10.563 -17.611 -21.882 1.00 95.81 105 ASN A O 1
ATOM 764 N N . LEU A 1 106 ? 10.463 -15.379 -21.740 1.00 96.94 106 LEU A N 1
ATOM 765 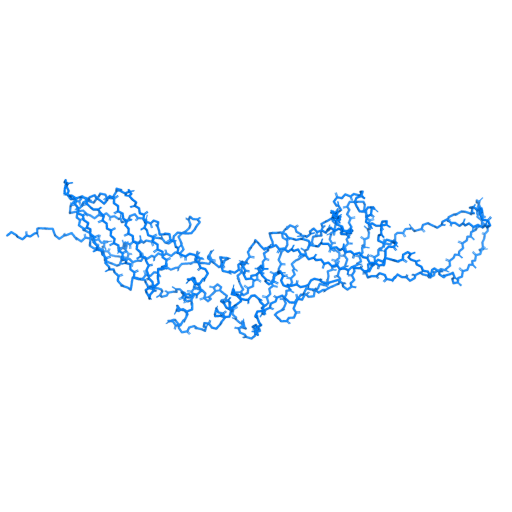C CA . LEU A 1 106 ? 9.871 -15.315 -20.408 1.00 96.94 106 LEU A CA 1
ATOM 766 C C . LEU A 1 106 ? 8.342 -15.234 -20.500 1.00 96.94 106 LEU A C 1
ATOM 768 O O . LEU A 1 106 ? 7.784 -14.667 -21.442 1.00 96.94 106 LEU A O 1
ATOM 772 N N . ASN A 1 107 ? 7.645 -15.751 -19.484 1.00 96.00 107 ASN A N 1
ATOM 773 C CA . ASN A 1 107 ? 6.193 -15.609 -19.400 1.00 96.00 107 ASN A CA 1
ATOM 774 C C . ASN A 1 107 ? 5.807 -14.147 -19.104 1.00 96.00 107 ASN A C 1
ATOM 776 O O . ASN A 1 107 ? 5.923 -13.691 -17.969 1.00 96.00 107 ASN A O 1
ATOM 780 N N . ALA A 1 108 ? 5.322 -13.423 -20.114 1.00 96.62 108 ALA A N 1
ATOM 781 C CA . ALA A 1 108 ? 4.905 -12.025 -19.985 1.00 96.62 108 ALA A CA 1
ATOM 782 C C . ALA A 1 108 ? 3.507 -11.835 -19.358 1.00 96.62 108 ALA A C 1
ATOM 784 O O . ALA A 1 108 ? 3.107 -10.697 -19.109 1.00 96.62 108 ALA A O 1
ATOM 785 N N . GLU A 1 109 ? 2.751 -12.910 -19.113 1.00 96.88 109 GLU A N 1
ATOM 786 C CA . GLU A 1 109 ? 1.374 -12.846 -18.605 1.00 96.88 109 GLU A CA 1
ATOM 787 C C . GLU A 1 109 ? 1.220 -12.037 -17.300 1.00 96.88 109 GLU A C 1
ATOM 789 O O . GLU A 1 109 ? 0.322 -11.189 -17.257 1.00 96.88 109 GLU A O 1
ATOM 794 N N . PRO A 1 110 ? 2.102 -12.167 -16.286 1.00 96.50 110 PRO A N 1
ATOM 795 C CA . PRO A 1 110 ? 2.006 -11.371 -15.061 1.00 96.50 110 PRO A CA 1
ATOM 796 C C . PRO A 1 110 ? 2.156 -9.866 -15.314 1.00 96.50 110 PRO A C 1
ATOM 798 O O . PRO A 1 110 ? 1.406 -9.068 -14.759 1.00 96.50 110 PRO A O 1
ATOM 801 N N . ILE A 1 111 ? 3.067 -9.455 -16.204 1.00 96.75 111 ILE A N 1
ATOM 802 C CA . ILE A 1 111 ? 3.252 -8.034 -16.547 1.00 96.75 111 ILE A CA 1
ATOM 803 C C . ILE A 1 111 ? 2.064 -7.501 -17.349 1.00 96.75 111 ILE A C 1
ATOM 805 O O . ILE A 1 111 ? 1.606 -6.385 -17.111 1.00 96.75 111 ILE A O 1
ATOM 809 N N . ILE A 1 112 ? 1.519 -8.304 -18.267 1.00 96.62 112 ILE A N 1
ATOM 810 C CA . ILE A 1 112 ? 0.298 -7.949 -19.003 1.00 96.62 112 ILE A CA 1
ATOM 811 C C . ILE A 1 112 ? -0.868 -7.756 -18.026 1.00 96.62 112 ILE A C 1
ATOM 813 O O . ILE A 1 112 ? -1.646 -6.814 -18.178 1.00 96.62 112 ILE A O 1
ATOM 817 N N . ALA A 1 113 ? -0.990 -8.620 -17.017 1.00 96.06 113 ALA A N 1
ATOM 818 C CA . ALA A 1 113 ? -2.002 -8.491 -15.978 1.00 96.06 113 ALA A CA 1
ATOM 819 C C . ALA A 1 113 ? -1.816 -7.219 -15.140 1.00 96.06 113 ALA A C 1
ATOM 821 O O . ALA A 1 113 ? -2.782 -6.479 -14.964 1.00 96.06 113 ALA A O 1
ATOM 822 N N . LEU A 1 114 ? -0.587 -6.902 -14.715 1.00 95.06 114 LEU A N 1
ATOM 823 C CA . LEU A 1 114 ? -0.288 -5.632 -14.040 1.00 95.06 114 LEU A CA 1
ATOM 824 C C . LEU A 1 114 ? -0.649 -4.425 -14.913 1.00 95.06 114 LEU A C 1
ATOM 826 O O . LEU A 1 114 ? -1.218 -3.462 -14.413 1.00 95.06 114 LEU A O 1
ATOM 830 N N . GLY A 1 115 ? -0.409 -4.493 -16.224 1.00 94.62 115 GLY A N 1
ATOM 831 C CA . GLY A 1 115 ? -0.820 -3.441 -17.152 1.00 94.62 115 GLY A CA 1
ATOM 832 C C . GLY A 1 115 ? -2.333 -3.284 -17.292 1.00 94.62 115 GLY A C 1
ATOM 833 O O . GLY A 1 115 ? -2.817 -2.164 -17.440 1.00 94.62 115 GLY A O 1
ATOM 834 N N . LYS A 1 116 ? -3.102 -4.376 -17.193 1.00 95.25 116 LYS A N 1
ATOM 835 C CA . LYS A 1 116 ? -4.570 -4.297 -17.107 1.00 95.25 116 LYS A CA 1
ATOM 836 C C . LYS A 1 116 ? -4.999 -3.624 -15.805 1.00 95.25 116 LYS A C 1
ATOM 838 O O . LYS A 1 116 ? -5.826 -2.723 -15.855 1.00 95.25 116 LYS A O 1
ATOM 843 N N . MET A 1 117 ? -4.395 -4.007 -14.680 1.00 94.44 117 MET A N 1
ATOM 844 C CA . MET A 1 117 ? -4.686 -3.429 -13.362 1.00 94.44 117 MET A CA 1
ATOM 845 C C . MET A 1 117 ? -4.302 -1.946 -13.270 1.00 94.44 117 MET A C 1
ATOM 847 O O . MET A 1 117 ? -4.997 -1.173 -12.623 1.00 94.44 117 MET A O 1
ATOM 851 N N . ALA A 1 118 ? -3.234 -1.527 -13.954 1.00 93.06 118 ALA A N 1
ATOM 852 C CA . ALA A 1 118 ? -2.839 -0.123 -14.044 1.00 93.06 118 ALA A CA 1
ATOM 853 C C . ALA A 1 118 ? -3.871 0.740 -14.790 1.00 93.06 118 ALA A C 1
ATOM 855 O O . ALA A 1 118 ? -3.992 1.929 -14.508 1.00 93.06 118 ALA A O 1
ATOM 856 N N . LYS A 1 119 ? -4.603 0.153 -15.747 1.00 93.06 119 LYS A N 1
ATOM 857 C CA . LYS A 1 119 ? -5.648 0.841 -16.528 1.00 93.06 119 LYS A CA 1
ATOM 858 C C . LYS A 1 119 ? -7.010 0.787 -15.850 1.00 93.06 119 LYS A C 1
ATOM 860 O O . LYS A 1 119 ? -7.754 1.760 -15.900 1.00 93.06 119 LYS A O 1
ATOM 865 N N . ASP A 1 120 ? -7.326 -0.349 -15.243 1.00 94.31 120 ASP A N 1
ATOM 866 C CA . AS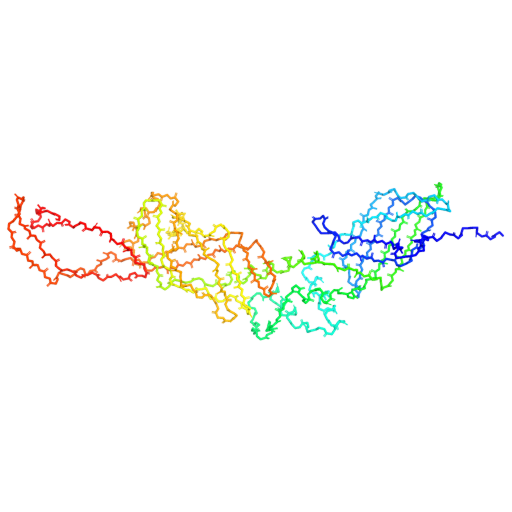P A 1 120 ? -8.552 -0.583 -14.497 1.00 94.31 120 ASP A CA 1
ATOM 867 C C . ASP A 1 120 ? -8.222 -1.361 -13.214 1.00 94.31 120 ASP A C 1
ATOM 869 O O . ASP A 1 120 ? -8.059 -2.582 -13.266 1.00 94.31 120 ASP A O 1
ATOM 873 N N . PRO A 1 121 ? -8.146 -0.696 -12.050 1.00 89.12 121 PRO A N 1
ATOM 874 C CA . PRO A 1 121 ? -7.823 -1.365 -10.794 1.00 89.12 121 PRO A CA 1
ATOM 875 C C . PRO A 1 121 ? -8.940 -2.293 -10.293 1.00 89.12 121 PRO A C 1
ATOM 877 O O . PRO A 1 121 ? -8.709 -3.083 -9.381 1.00 89.12 121 PRO A O 1
ATOM 880 N N . THR A 1 122 ? -10.141 -2.233 -10.880 1.00 92.19 122 THR A N 1
ATOM 881 C CA . THR A 1 122 ? -11.268 -3.109 -10.523 1.00 92.19 122 THR A CA 1
ATOM 882 C C . THR A 1 122 ? -11.265 -4.431 -11.292 1.00 92.19 122 THR A C 1
ATOM 884 O O . THR A 1 122 ? -12.044 -5.340 -10.976 1.00 92.19 122 THR A O 1
ATOM 887 N N . VAL A 1 123 ? -10.379 -4.567 -12.287 1.00 94.88 123 VAL A N 1
ATOM 888 C CA . VAL A 1 123 ? -10.260 -5.781 -13.090 1.00 94.88 123 VAL A CA 1
ATOM 889 C C . VAL A 1 123 ? -9.884 -6.975 -12.211 1.00 94.88 123 VAL A C 1
ATOM 891 O O . VAL A 1 123 ? -8.918 -6.951 -11.448 1.00 94.88 123 VAL A O 1
ATOM 894 N N . LYS A 1 124 ? -10.641 -8.068 -12.335 1.00 92.38 124 LYS A N 1
ATOM 895 C CA . LYS A 1 124 ? -10.355 -9.309 -11.610 1.00 92.38 124 LYS A CA 1
ATOM 896 C C . LYS A 1 124 ? -9.352 -10.149 -12.387 1.00 92.38 124 LYS A C 1
ATOM 898 O O . LYS A 1 124 ? -9.682 -10.702 -13.436 1.00 92.38 124 LYS A O 1
ATOM 903 N N . ILE A 1 125 ? -8.141 -10.259 -11.852 1.00 94.75 125 ILE A N 1
ATOM 904 C CA . ILE A 1 125 ? -7.106 -11.177 -12.331 1.00 94.75 125 ILE A CA 1
ATOM 905 C C . ILE A 1 125 ? -7.010 -12.334 -11.332 1.00 94.75 125 ILE A C 1
ATOM 907 O O . ILE A 1 125 ? -6.917 -12.062 -10.142 1.00 94.75 125 ILE A O 1
ATOM 911 N N . PRO A 1 126 ? -7.031 -13.604 -11.764 1.00 93.25 126 PRO A N 1
ATOM 912 C CA . PRO A 1 126 ? -6.874 -14.723 -10.843 1.00 93.25 126 PRO A CA 1
ATOM 913 C C . PRO A 1 126 ? -5.442 -14.797 -10.299 1.00 93.25 126 PRO A C 1
ATOM 915 O O . PRO A 1 126 ? -4.479 -14.633 -11.054 1.00 93.25 126 PRO A O 1
ATOM 918 N N . SER A 1 127 ? -5.290 -15.125 -9.014 1.00 94.88 127 SER A N 1
ATOM 919 C CA . SER A 1 127 ? -3.975 -15.252 -8.3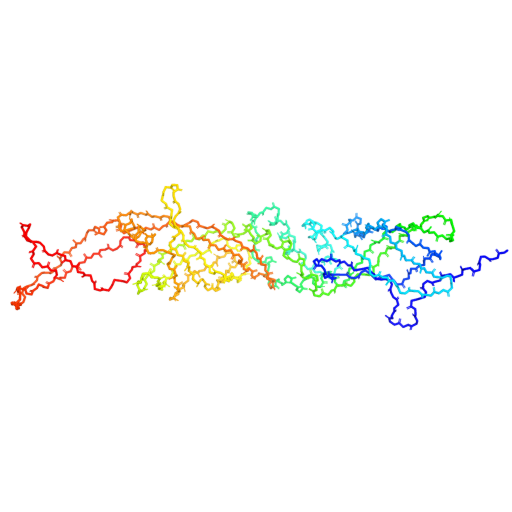64 1.00 94.88 127 SER A CA 1
ATOM 920 C C . SER A 1 127 ? -3.030 -16.265 -9.008 1.00 94.88 127 SER A C 1
ATOM 922 O O . SER A 1 127 ? -1.811 -16.110 -8.934 1.00 94.88 127 SER A O 1
ATOM 924 N N . SER A 1 128 ? -3.564 -17.264 -9.717 1.00 94.62 128 SER A N 1
ATOM 925 C CA . SER A 1 128 ? -2.768 -18.246 -10.460 1.00 94.62 128 SER A CA 1
ATOM 926 C C . SER A 1 128 ? -1.850 -17.616 -11.511 1.00 94.62 128 SER A C 1
ATOM 928 O O . SER A 1 128 ? -0.819 -18.200 -11.827 1.00 94.62 128 SER A O 1
ATOM 930 N N . VAL A 1 129 ? -2.189 -16.427 -12.028 1.00 95.81 129 VAL A N 1
ATOM 931 C CA . VAL A 1 129 ? -1.328 -15.672 -12.956 1.00 95.81 129 VAL A CA 1
ATOM 932 C C . VAL A 1 129 ? -0.012 -15.269 -12.288 1.00 95.81 129 VAL A C 1
ATOM 934 O O . VAL A 1 129 ? 1.020 -15.218 -12.947 1.00 95.81 129 VAL A O 1
ATOM 937 N N . PHE A 1 130 ? -0.021 -15.019 -10.978 1.00 95.25 130 PHE A N 1
ATOM 938 C CA . PHE A 1 130 ? 1.146 -14.568 -10.215 1.00 95.25 130 PHE A CA 1
ATOM 939 C C . PHE A 1 130 ? 1.835 -15.700 -9.439 1.00 95.25 130 PHE A C 1
ATOM 941 O O . PHE A 1 130 ? 2.779 -15.451 -8.687 1.00 95.25 130 PHE A O 1
ATOM 948 N N . ALA A 1 131 ? 1.394 -16.950 -9.601 1.00 91.88 131 ALA A N 1
ATOM 949 C CA . ALA A 1 131 ? 1.945 -18.083 -8.867 1.00 91.88 131 ALA A CA 1
ATOM 950 C C . ALA A 1 131 ? 3.444 -18.271 -9.168 1.00 91.88 131 ALA A C 1
ATOM 952 O O . ALA A 1 131 ? 3.845 -18.489 -10.309 1.00 91.88 131 ALA A O 1
ATOM 953 N N . GLY A 1 132 ? 4.283 -18.177 -8.129 1.00 90.94 132 GLY A N 1
ATOM 954 C CA . GLY A 1 132 ? 5.743 -18.279 -8.255 1.00 90.94 132 GLY A CA 1
ATOM 955 C C . GLY A 1 132 ? 6.414 -17.085 -8.946 1.00 90.94 132 GLY A C 1
ATOM 956 O O . GLY A 1 132 ? 7.615 -17.132 -9.209 1.00 90.94 132 GLY A O 1
ATOM 957 N N . PHE A 1 133 ? 5.671 -16.015 -9.239 1.00 95.75 133 PHE A N 1
ATOM 958 C CA . PHE A 1 133 ? 6.207 -14.834 -9.899 1.00 95.75 133 PHE A CA 1
ATOM 959 C C . PHE A 1 133 ? 6.990 -13.949 -8.918 1.00 95.75 133 PHE A C 1
ATOM 961 O O . PHE A 1 133 ? 6.487 -13.557 -7.864 1.00 95.75 133 PHE A O 1
ATOM 968 N N . ASN A 1 134 ? 8.223 -13.599 -9.290 1.00 96.25 134 ASN A N 1
ATOM 969 C CA . ASN A 1 134 ? 9.065 -12.648 -8.568 1.00 96.25 134 ASN A CA 1
ATOM 970 C C . ASN A 1 134 ? 9.433 -11.490 -9.500 1.00 96.25 134 ASN A C 1
ATOM 972 O O . ASN A 1 134 ? 10.143 -11.684 -10.490 1.00 96.25 134 ASN A O 1
ATOM 976 N N . LEU A 1 135 ? 8.940 -10.292 -9.185 1.00 95.44 135 LEU A N 1
ATOM 977 C CA . LEU A 1 135 ? 9.057 -9.120 -10.043 1.00 95.44 135 LEU A CA 1
ATOM 978 C C . LEU A 1 135 ? 10.522 -8.675 -10.224 1.00 95.44 135 LEU A C 1
ATOM 980 O O . LEU A 1 135 ? 10.927 -8.519 -11.376 1.00 95.44 135 LEU A O 1
ATOM 984 N N . PRO A 1 136 ? 11.356 -8.536 -9.171 1.00 96.12 136 PRO A N 1
ATOM 985 C CA . PRO A 1 136 ? 12.763 -8.177 -9.351 1.00 96.12 136 PRO A CA 1
ATOM 986 C C . PRO A 1 136 ? 13.554 -9.160 -10.220 1.00 96.12 136 PRO A C 1
ATOM 988 O O . PRO A 1 136 ? 14.257 -8.738 -11.139 1.00 96.12 136 PRO A O 1
ATOM 991 N N . THR A 1 137 ? 13.430 -10.469 -9.972 1.00 96.56 137 THR A N 1
ATOM 992 C CA . THR A 1 137 ? 14.112 -11.496 -10.775 1.00 96.56 137 THR A CA 1
ATOM 993 C C . THR A 1 137 ? 13.643 -11.464 -12.225 1.00 96.56 137 THR A C 1
ATOM 995 O O . THR A 1 137 ? 14.468 -11.534 -13.136 1.00 96.56 137 THR A O 1
ATOM 998 N N . PHE A 1 138 ? 12.335 -11.311 -12.446 1.00 96.62 138 PHE A N 1
ATOM 999 C CA . PHE A 1 138 ? 11.772 -11.201 -13.785 1.00 96.62 138 PHE A CA 1
ATOM 1000 C C . PHE A 1 138 ? 12.309 -9.979 -14.532 1.00 96.62 138 PHE A C 1
ATOM 1002 O O . PHE A 1 138 ? 12.707 -10.104 -15.688 1.00 96.62 138 PHE A O 1
ATOM 1009 N N . VAL A 1 139 ? 12.359 -8.812 -13.880 1.00 95.75 139 VAL A N 1
ATOM 1010 C CA . VAL A 1 139 ? 12.827 -7.575 -14.519 1.00 95.75 139 VAL A CA 1
ATOM 1011 C C . VAL A 1 139 ? 14.279 -7.696 -14.959 1.00 95.75 139 VAL A C 1
ATOM 1013 O O . VAL A 1 139 ? 14.587 -7.392 -16.109 1.00 95.75 139 VAL A O 1
ATOM 1016 N N . LYS A 1 140 ? 15.158 -8.224 -14.101 1.00 94.69 140 LYS A N 1
ATOM 1017 C CA . LYS A 1 140 ? 16.564 -8.455 -14.466 1.00 94.69 140 LYS A CA 1
ATOM 1018 C C . LYS A 1 140 ? 16.698 -9.410 -15.653 1.00 94.69 140 LYS A C 1
ATOM 1020 O O . LYS A 1 140 ? 17.451 -9.131 -16.580 1.00 94.69 140 LYS A O 1
ATOM 1025 N N . ALA A 1 141 ? 15.952 -10.516 -15.647 1.00 95.44 141 ALA A N 1
ATOM 1026 C CA . ALA A 1 141 ? 15.996 -11.498 -16.728 1.00 95.44 141 ALA A CA 1
ATOM 1027 C C . ALA A 1 141 ? 15.462 -10.932 -18.053 1.00 95.44 141 ALA A C 1
ATOM 1029 O O . ALA A 1 141 ? 16.038 -11.187 -19.107 1.00 95.44 141 ALA A O 1
ATOM 1030 N N . ALA A 1 142 ? 14.385 -10.144 -18.006 1.00 95.38 142 ALA A N 1
ATOM 1031 C CA . ALA A 1 142 ? 13.821 -9.513 -19.191 1.00 95.38 142 ALA A CA 1
ATOM 1032 C C . ALA A 1 142 ? 14.780 -8.469 -19.776 1.00 95.38 142 ALA A C 1
ATOM 1034 O O . ALA A 1 142 ? 14.940 -8.418 -20.986 1.00 95.38 142 ALA A O 1
ATOM 1035 N N . MET A 1 143 ? 15.463 -7.677 -18.950 1.00 92.88 143 MET A N 1
ATOM 1036 C CA . MET A 1 143 ? 16.317 -6.582 -19.430 1.00 92.88 143 MET A CA 1
ATOM 1037 C C . MET A 1 143 ? 17.734 -7.016 -19.848 1.00 92.88 143 MET A C 1
ATOM 1039 O O . MET A 1 143 ? 18.445 -6.239 -20.479 1.00 92.88 143 MET A O 1
ATOM 1043 N N . ALA A 1 144 ? 18.141 -8.260 -19.564 1.00 90.25 144 ALA A N 1
ATOM 1044 C CA . ALA A 1 144 ? 19.520 -8.739 -19.728 1.00 90.25 144 ALA A CA 1
ATOM 1045 C C . ALA A 1 144 ? 20.097 -8.645 -21.156 1.00 90.25 144 ALA A C 1
ATOM 1047 O O . ALA A 1 144 ? 21.312 -8.550 -21.319 1.00 90.25 144 ALA A O 1
ATOM 1048 N N . ALA A 1 145 ? 19.249 -8.694 -22.187 1.00 86.19 145 ALA A N 1
ATOM 1049 C CA . ALA A 1 145 ? 19.661 -8.653 -23.593 1.00 86.19 145 ALA A CA 1
ATOM 1050 C C . ALA A 1 145 ? 19.116 -7.424 -24.340 1.00 86.19 145 ALA A C 1
ATOM 1052 O O . ALA A 1 145 ? 18.988 -7.460 -25.568 1.00 86.19 145 ALA A O 1
ATOM 1053 N N . LEU A 1 146 ? 18.780 -6.352 -23.611 1.00 90.50 146 LEU A N 1
ATOM 1054 C CA . LEU A 1 146 ? 18.230 -5.138 -24.200 1.00 90.50 146 LEU A CA 1
ATOM 1055 C C . LEU A 1 146 ? 19.186 -4.570 -25.257 1.00 90.50 146 LEU A C 1
ATOM 1057 O O . LEU A 1 146 ? 20.382 -4.373 -25.029 1.00 90.50 146 LEU A O 1
ATOM 1061 N N . LYS A 1 147 ? 18.627 -4.277 -26.429 1.00 90.88 147 LYS A N 1
ATOM 1062 C CA . LYS A 1 147 ? 19.297 -3.561 -27.512 1.00 90.88 147 LYS A CA 1
ATOM 1063 C C . LYS A 1 147 ? 18.418 -2.409 -27.944 1.00 90.88 147 LYS A C 1
ATOM 1065 O O . LYS A 1 147 ? 17.221 -2.610 -28.122 1.00 90.88 147 LYS A O 1
ATOM 1070 N N . VAL A 1 148 ? 19.011 -1.242 -28.128 1.00 89.62 148 VAL A N 1
ATOM 1071 C CA . VAL A 1 148 ? 18.304 -0.015 -28.499 1.00 89.62 148 VAL A CA 1
ATOM 1072 C C . VAL A 1 148 ? 18.883 0.562 -29.780 1.00 89.62 148 VAL A C 1
ATOM 1074 O O . VAL A 1 148 ? 20.049 0.350 -30.106 1.00 89.62 148 VAL A O 1
ATOM 1077 N N . ASP A 1 149 ? 18.064 1.296 -30.511 1.00 90.31 149 ASP A N 1
ATOM 1078 C CA . ASP A 1 149 ? 18.511 2.118 -31.622 1.00 90.31 149 ASP A CA 1
ATOM 1079 C C . ASP A 1 149 ? 18.771 3.528 -31.086 1.00 90.31 149 ASP A C 1
ATOM 1081 O O . ASP A 1 149 ? 18.009 4.044 -30.271 1.00 90.31 149 ASP A O 1
ATOM 1085 N N . VAL A 1 150 ? 19.857 4.159 -31.517 1.00 84.94 150 VAL A N 1
ATOM 1086 C CA . VAL A 1 150 ? 20.203 5.520 -31.115 1.00 84.94 150 VAL A CA 1
ATOM 1087 C C . VAL A 1 150 ? 20.363 6.384 -32.348 1.00 84.94 150 VAL A C 1
ATOM 1089 O O . VAL A 1 150 ? 21.181 6.098 -33.225 1.00 84.94 150 VAL A O 1
ATOM 1092 N N . THR A 1 151 ? 19.591 7.463 -32.389 1.00 86.75 151 THR A N 1
ATOM 1093 C CA . THR A 1 151 ? 19.709 8.513 -33.397 1.00 86.75 151 THR A CA 1
ATOM 1094 C C . THR A 1 151 ? 20.259 9.757 -32.729 1.00 86.75 151 THR A C 1
ATOM 1096 O O . THR A 1 151 ? 19.647 10.270 -31.800 1.00 86.75 151 THR A O 1
ATOM 1099 N N . MET A 1 152 ? 21.400 10.250 -33.198 1.00 83.19 152 MET A N 1
ATOM 1100 C CA . MET A 1 152 ? 22.107 11.387 -32.620 1.00 83.19 152 MET A CA 1
ATOM 1101 C C . MET A 1 152 ? 22.392 12.451 -33.681 1.00 83.19 152 MET A C 1
ATOM 1103 O O . MET A 1 152 ? 22.760 12.137 -34.812 1.00 83.19 152 MET A O 1
ATOM 1107 N N . SER A 1 153 ? 22.256 13.715 -33.296 1.00 84.12 153 SER A N 1
ATOM 1108 C CA . SER A 1 153 ? 22.680 14.891 -34.044 1.00 84.12 153 SER A CA 1
ATOM 1109 C C . SER A 1 153 ? 23.614 15.718 -33.169 1.00 84.12 153 SER A C 1
ATOM 1111 O O . SER A 1 153 ? 23.271 16.037 -32.031 1.00 84.12 153 SER A O 1
ATOM 1113 N N . VAL A 1 154 ? 24.784 16.065 -33.693 1.00 80.38 154 VAL A N 1
ATOM 1114 C CA . VAL A 1 154 ? 25.802 16.852 -32.988 1.00 80.38 154 VAL A CA 1
ATOM 1115 C C . VAL A 1 154 ? 26.167 18.058 -33.836 1.00 80.38 154 VAL A C 1
ATOM 1117 O O . VAL A 1 154 ? 26.532 17.891 -35.000 1.00 80.38 154 VAL A O 1
ATOM 1120 N N . ASP A 1 155 ? 26.105 19.253 -33.257 1.00 79.94 155 ASP A N 1
ATOM 1121 C CA . ASP A 1 155 ? 26.668 20.447 -33.885 1.00 79.94 155 ASP A CA 1
ATOM 1122 C C . ASP A 1 155 ? 28.152 20.541 -33.523 1.00 79.94 155 ASP A C 1
ATOM 1124 O O . ASP A 1 155 ? 28.510 20.539 -32.344 1.00 79.94 155 ASP A O 1
ATOM 1128 N N . VAL A 1 156 ? 29.017 20.609 -34.534 1.00 73.25 156 VAL A N 1
ATOM 1129 C CA . VAL A 1 156 ? 30.477 20.559 -34.394 1.00 73.25 156 VAL A CA 1
ATOM 1130 C C . VAL A 1 156 ? 31.110 21.774 -35.065 1.00 73.25 156 VAL A C 1
ATOM 1132 O O . VAL A 1 156 ? 30.779 22.110 -36.203 1.00 73.25 156 VAL A O 1
ATOM 1135 N N . LEU A 1 157 ? 32.077 22.403 -34.399 1.00 69.19 157 LEU A N 1
ATOM 1136 C CA . LEU A 1 157 ? 33.012 23.325 -35.039 1.00 69.19 157 LEU A CA 1
ATOM 1137 C C . LEU A 1 157 ? 34.312 22.613 -35.385 1.00 69.19 157 LEU A C 1
ATOM 1139 O O . LEU A 1 157 ? 35.018 22.128 -34.503 1.00 69.19 157 LEU A O 1
ATOM 1143 N N . VAL A 1 158 ? 34.673 22.621 -36.665 1.00 66.00 158 VAL A N 1
ATOM 1144 C CA . VAL A 1 158 ? 35.977 22.157 -37.146 1.00 66.00 158 VAL A CA 1
ATOM 1145 C C . VAL A 1 158 ? 36.828 23.389 -37.453 1.00 66.00 158 VAL A C 1
ATOM 1147 O O . VAL A 1 158 ? 36.720 23.994 -38.522 1.00 66.00 158 VAL A O 1
ATOM 1150 N N . GLY A 1 159 ? 37.646 23.812 -36.488 1.00 68.38 159 GLY A N 1
ATOM 1151 C CA . GLY A 1 159 ? 38.285 25.130 -36.543 1.00 68.38 159 GLY A CA 1
ATOM 1152 C C . GLY A 1 159 ? 37.239 26.241 -36.397 1.00 68.38 159 GLY A C 1
ATOM 1153 O O . GLY A 1 159 ? 36.572 26.309 -35.371 1.00 68.38 159 GLY A O 1
ATOM 1154 N N . GLU A 1 160 ? 37.079 27.087 -37.419 1.00 71.06 160 GLU A N 1
ATOM 1155 C CA . GLU A 1 160 ? 36.071 28.167 -37.452 1.00 71.06 160 GLU A CA 1
ATOM 1156 C C . GLU A 1 160 ? 34.779 27.781 -38.199 1.00 71.06 160 GLU A C 1
ATOM 1158 O O . GLU A 1 160 ? 33.817 28.549 -38.224 1.00 71.06 160 GLU A O 1
ATOM 1163 N N . TYR A 1 161 ? 34.735 26.602 -38.825 1.00 69.56 161 TYR A N 1
ATOM 1164 C CA . TYR A 1 161 ? 33.604 26.178 -39.651 1.00 69.56 161 TYR A CA 1
ATOM 1165 C C . TYR A 1 161 ? 32.610 25.354 -38.832 1.00 69.56 161 TYR A C 1
ATOM 1167 O O . TYR A 1 161 ? 32.965 24.300 -38.303 1.00 69.56 161 TYR A O 1
ATOM 1175 N N . ALA A 1 162 ? 31.361 25.814 -38.765 1.00 78.06 162 ALA A N 1
ATOM 1176 C CA . ALA A 1 162 ? 30.263 25.074 -38.152 1.00 78.06 162 ALA A CA 1
ATOM 1177 C C . ALA A 1 162 ? 29.667 24.052 -39.134 1.00 78.06 162 ALA A C 1
ATOM 1179 O O . ALA A 1 162 ? 29.406 24.369 -40.296 1.00 78.06 162 ALA A O 1
ATOM 1180 N N . THR A 1 163 ? 29.422 22.837 -38.654 1.00 74.12 163 THR A N 1
ATOM 1181 C CA . THR A 1 163 ? 28.719 21.768 -39.373 1.00 74.12 163 THR A CA 1
ATOM 1182 C C . THR A 1 163 ? 27.888 20.948 -38.391 1.00 74.12 163 THR A C 1
ATOM 1184 O O . THR A 1 163 ? 28.127 20.992 -37.188 1.00 74.12 163 THR A O 1
ATOM 1187 N N . SER A 1 164 ? 26.938 20.162 -38.892 1.00 77.75 164 SER A N 1
ATOM 1188 C CA . SER A 1 164 ? 26.247 19.144 -38.100 1.00 77.75 164 SER A CA 1
ATOM 1189 C C . SER A 1 164 ? 26.639 17.740 -38.558 1.00 77.75 164 SER A C 1
ATOM 1191 O O . SER A 1 164 ? 26.926 17.503 -39.734 1.00 77.75 164 SER A O 1
ATOM 1193 N N . LEU A 1 165 ? 26.680 16.808 -37.609 1.00 71.94 165 LEU A N 1
ATOM 1194 C CA . LEU A 1 165 ? 26.873 15.382 -37.836 1.00 71.94 165 LEU A CA 1
ATOM 1195 C C . LEU A 1 165 ? 25.616 14.645 -37.383 1.00 71.94 165 LEU A C 1
ATOM 1197 O O . LEU A 1 165 ? 25.151 14.846 -36.264 1.00 71.94 165 LEU A O 1
ATOM 1201 N N . SER A 1 166 ? 25.096 13.761 -38.230 1.00 77.88 166 SER A N 1
ATOM 1202 C CA . SER A 1 166 ? 24.001 12.860 -37.871 1.00 77.88 166 SER A CA 1
ATOM 1203 C C . SER A 1 166 ? 24.486 11.419 -37.875 1.00 77.88 166 SER A C 1
ATOM 1205 O O . SER A 1 166 ? 25.107 10.965 -38.835 1.00 77.88 166 SER A O 1
ATOM 1207 N N . LEU A 1 167 ? 24.173 10.697 -36.807 1.00 76.81 167 LEU A N 1
ATOM 1208 C CA . LEU A 1 167 ? 24.524 9.302 -36.613 1.00 76.81 167 LEU A CA 1
ATOM 1209 C C . LEU A 1 167 ? 23.273 8.503 -36.267 1.00 76.81 167 LEU A C 1
ATOM 1211 O O . LEU A 1 167 ? 22.508 8.886 -35.388 1.00 76.81 167 LEU A O 1
ATOM 1215 N N . VAL A 1 168 ? 23.117 7.351 -36.911 1.00 83.38 168 VAL A N 1
ATOM 1216 C CA . VAL A 1 168 ? 22.127 6.344 -36.529 1.00 83.38 168 VAL A CA 1
ATOM 1217 C C . VAL A 1 168 ? 22.867 5.045 -36.265 1.00 83.38 168 VAL A C 1
ATOM 1219 O O . VAL A 1 168 ? 23.520 4.512 -37.161 1.00 83.38 168 VAL A O 1
ATOM 1222 N N . GLN A 1 169 ? 22.756 4.528 -35.047 1.00 79.69 169 GLN A N 1
ATOM 1223 C CA . GLN A 1 169 ? 23.245 3.202 -34.694 1.00 79.69 169 GLN A CA 1
ATOM 1224 C C . GLN A 1 169 ? 22.081 2.322 -34.276 1.00 79.69 169 GLN A C 1
ATOM 1226 O O . GLN A 1 169 ? 21.254 2.723 -33.465 1.00 79.69 169 GLN A O 1
ATOM 1231 N N . LYS A 1 170 ? 22.014 1.119 -34.843 1.00 88.38 170 LYS A N 1
ATOM 1232 C CA . LYS A 1 170 ? 20.950 0.161 -34.552 1.00 88.38 170 LYS A CA 1
ATOM 1233 C C . LYS A 1 170 ? 21.460 -0.995 -33.714 1.00 88.38 170 LYS A C 1
ATOM 1235 O O . LYS A 1 170 ? 22.593 -1.434 -33.897 1.00 88.38 170 LYS A O 1
ATOM 1240 N N . GLY A 1 171 ? 20.598 -1.527 -32.854 1.00 86.06 171 GLY A N 1
ATOM 1241 C CA . GLY A 1 171 ? 20.883 -2.719 -32.060 1.00 86.06 171 GLY A CA 1
ATOM 1242 C C . GLY A 1 171 ? 22.030 -2.542 -31.062 1.00 86.06 171 GLY A C 1
ATOM 1243 O O . GLY A 1 171 ? 22.749 -3.505 -30.787 1.00 86.06 171 GLY A O 1
ATOM 1244 N N . VAL A 1 172 ? 22.201 -1.328 -30.539 1.00 83.88 172 VAL A N 1
ATOM 1245 C CA . VAL A 1 172 ? 23.230 -0.958 -29.568 1.00 83.88 172 VAL A CA 1
ATOM 1246 C C . VAL A 1 172 ? 22.955 -1.683 -28.242 1.00 83.88 172 VAL A C 1
ATOM 1248 O O . VAL A 1 172 ? 21.877 -1.499 -27.667 1.00 83.88 172 VAL A O 1
ATOM 1251 N N . PRO A 1 173 ? 23.875 -2.535 -27.746 1.00 84.56 173 PRO A N 1
ATOM 1252 C CA . PRO A 1 173 ? 23.694 -3.232 -26.475 1.00 84.56 173 PRO A CA 1
ATOM 1253 C C . PRO A 1 173 ? 23.469 -2.261 -25.315 1.00 84.56 173 PRO A C 1
ATOM 1255 O O . PRO A 1 173 ? 24.144 -1.240 -25.211 1.00 84.56 173 PRO A O 1
ATOM 1258 N N . THR A 1 174 ? 22.530 -2.588 -24.429 1.00 82.81 174 THR A N 1
ATOM 1259 C CA . THR A 1 174 ? 22.261 -1.824 -23.207 1.00 82.81 174 THR A CA 1
ATOM 1260 C C . THR A 1 174 ? 22.431 -2.735 -22.003 1.00 82.81 174 THR A C 1
ATOM 1262 O O . THR A 1 174 ? 21.695 -3.705 -21.843 1.00 82.81 174 THR A O 1
ATOM 1265 N N . ALA A 1 175 ? 23.416 -2.436 -21.161 1.00 81.31 175 ALA A N 1
ATOM 1266 C CA . ALA A 1 175 ? 23.635 -3.151 -19.913 1.00 81.31 175 ALA A CA 1
ATOM 1267 C C . ALA A 1 175 ? 22.747 -2.566 -18.810 1.00 81.31 175 ALA A C 1
ATOM 1269 O O . ALA A 1 175 ? 22.665 -1.351 -18.664 1.00 81.31 175 ALA A O 1
ATOM 1270 N N . THR A 1 176 ? 22.122 -3.417 -18.005 1.00 84.06 176 THR A N 1
ATOM 1271 C CA . THR A 1 176 ? 21.370 -3.016 -16.807 1.00 84.06 176 THR A CA 1
ATOM 1272 C C . THR A 1 176 ? 21.910 -3.759 -15.597 1.00 84.06 176 THR A C 1
ATOM 1274 O O . THR A 1 176 ? 22.263 -4.933 -15.714 1.00 84.06 176 THR A O 1
ATOM 1277 N N . ASP A 1 177 ? 21.914 -3.114 -14.436 1.00 82.75 177 ASP A N 1
ATOM 1278 C CA . ASP A 1 177 ? 22.211 -3.752 -13.154 1.00 82.75 177 ASP A CA 1
ATOM 1279 C C . ASP A 1 177 ? 21.024 -3.597 -12.183 1.00 82.75 177 ASP A C 1
ATOM 1281 O O . ASP A 1 177 ? 19.910 -3.251 -12.582 1.00 82.75 177 ASP A O 1
ATOM 1285 N N . ASP A 1 178 ? 21.237 -3.881 -10.900 1.00 87.94 178 ASP A N 1
ATOM 1286 C CA . ASP A 1 178 ? 20.214 -3.829 -9.851 1.00 87.94 178 ASP A CA 1
ATOM 1287 C C . ASP A 1 178 ? 19.527 -2.463 -9.707 1.00 87.94 178 ASP A C 1
ATOM 1289 O O . ASP A 1 178 ? 18.402 -2.386 -9.209 1.00 87.94 178 ASP A O 1
ATOM 1293 N N . THR A 1 179 ? 20.151 -1.385 -10.176 1.00 86.81 179 THR A N 1
ATOM 1294 C CA . THR A 1 179 ? 19.564 -0.042 -10.194 1.00 86.81 179 THR A CA 1
ATOM 1295 C C . THR A 1 179 ? 18.308 0.055 -11.063 1.00 86.81 179 THR A C 1
ATOM 1297 O O . THR A 1 179 ? 17.443 0.871 -10.745 1.00 86.81 179 THR A O 1
ATOM 1300 N N . ILE A 1 180 ? 18.113 -0.817 -12.066 1.00 87.75 180 ILE A N 1
ATOM 1301 C CA . ILE A 1 180 ? 16.871 -0.863 -12.863 1.00 87.75 180 ILE A CA 1
ATOM 1302 C C . ILE A 1 180 ? 15.635 -1.121 -11.988 1.00 87.75 180 ILE A C 1
ATOM 1304 O O . ILE A 1 180 ? 14.525 -0.695 -12.308 1.00 87.75 180 ILE A O 1
ATOM 1308 N N . LEU A 1 181 ? 15.823 -1.763 -10.828 1.00 91.69 181 LEU A N 1
ATOM 1309 C CA . LEU A 1 181 ? 14.751 -2.027 -9.872 1.00 91.69 181 LEU A CA 1
ATOM 1310 C C . LEU A 1 181 ? 14.206 -0.747 -9.218 1.00 91.69 181 LEU A C 1
ATOM 1312 O O . LEU A 1 181 ? 13.083 -0.755 -8.714 1.00 91.69 181 LEU A O 1
ATOM 1316 N N . LYS A 1 182 ? 14.943 0.372 -9.272 1.00 89.50 182 LYS A N 1
ATOM 1317 C CA . LYS A 1 182 ? 14.465 1.689 -8.811 1.00 89.50 182 LYS A CA 1
ATOM 1318 C C . LYS A 1 182 ? 13.289 2.209 -9.640 1.00 89.50 182 LYS A C 1
ATOM 1320 O O . LYS A 1 182 ? 12.575 3.093 -9.178 1.00 89.50 182 LYS A O 1
ATOM 1325 N N . LEU A 1 183 ? 13.054 1.643 -10.826 1.00 90.12 183 LEU A N 1
ATOM 1326 C CA . LEU A 1 183 ? 11.900 1.969 -11.663 1.00 90.12 183 LEU A CA 1
ATOM 1327 C C . LEU A 1 183 ? 10.630 1.206 -11.256 1.00 90.12 183 LEU A C 1
ATOM 1329 O O . LEU A 1 183 ? 9.538 1.603 -11.660 1.00 90.12 183 LEU A O 1
ATOM 1333 N N . LEU A 1 184 ? 10.728 0.144 -10.440 1.00 92.44 184 LEU A N 1
ATOM 1334 C CA . LEU A 1 184 ? 9.557 -0.649 -10.041 1.00 92.44 184 LEU A CA 1
ATOM 1335 C C . LEU A 1 184 ? 8.475 0.182 -9.336 1.00 92.44 184 LEU A C 1
ATOM 1337 O O . LEU A 1 184 ? 7.312 0.030 -9.712 1.00 92.44 184 LEU A O 1
ATOM 1341 N N . PRO A 1 185 ? 8.792 1.082 -8.381 1.00 92.56 185 PRO A N 1
ATOM 1342 C CA . PRO A 1 185 ? 7.769 1.897 -7.727 1.00 92.56 185 PRO A CA 1
ATOM 1343 C C . PRO A 1 185 ? 7.008 2.827 -8.683 1.00 92.56 185 PRO A C 1
ATOM 1345 O O . PRO A 1 185 ? 5.846 3.115 -8.427 1.00 92.56 185 PRO A O 1
ATOM 1348 N N . ILE A 1 186 ? 7.592 3.243 -9.817 1.00 91.12 186 ILE A N 1
ATOM 1349 C CA . ILE A 1 186 ? 6.916 4.124 -10.793 1.00 91.12 186 ILE A CA 1
ATOM 1350 C C . ILE A 1 186 ? 5.629 3.472 -11.317 1.00 91.12 186 ILE A C 1
ATOM 1352 O O . ILE A 1 186 ? 4.600 4.129 -11.453 1.00 91.12 186 ILE A O 1
ATOM 1356 N N . VAL A 1 187 ? 5.681 2.163 -11.574 1.00 90.88 187 VAL A N 1
ATOM 1357 C CA . VAL A 1 187 ? 4.529 1.375 -12.034 1.00 90.88 187 VAL A CA 1
ATOM 1358 C C . VAL A 1 187 ? 3.783 0.745 -10.858 1.00 90.88 187 VAL A C 1
ATOM 1360 O O . VAL A 1 187 ? 2.555 0.707 -10.843 1.00 90.88 187 VAL A O 1
ATOM 1363 N N . GLY A 1 188 ? 4.515 0.243 -9.864 1.00 93.38 188 GLY A N 1
ATOM 1364 C CA . GLY A 1 188 ? 3.959 -0.512 -8.746 1.00 93.38 188 GLY A CA 1
ATOM 1365 C C . GLY A 1 188 ? 3.167 0.339 -7.757 1.00 93.38 188 GLY A C 1
ATOM 1366 O O . GLY A 1 188 ? 2.128 -0.117 -7.288 1.00 93.38 188 GLY A O 1
ATOM 1367 N N . THR A 1 189 ? 3.607 1.567 -7.457 1.00 95.25 189 THR A N 1
ATOM 1368 C CA . THR A 1 189 ? 2.952 2.433 -6.463 1.00 95.25 189 THR A CA 1
ATOM 1369 C C . THR A 1 189 ? 1.518 2.793 -6.862 1.00 95.25 189 THR A C 1
ATOM 1371 O O . THR A 1 189 ? 0.634 2.569 -6.038 1.00 95.25 189 THR A O 1
ATOM 1374 N N . PRO A 1 190 ? 1.218 3.254 -8.096 1.00 94.94 190 PRO A N 1
ATOM 1375 C CA . PRO A 1 190 ? -0.164 3.523 -8.506 1.00 94.94 190 PRO A CA 1
ATOM 1376 C C . PRO A 1 190 ? -1.078 2.293 -8.424 1.00 94.94 190 PRO A C 1
ATOM 1378 O O . PRO A 1 190 ? -2.214 2.399 -7.968 1.00 94.94 190 PRO A O 1
ATOM 1381 N N . ILE A 1 191 ? -0.576 1.114 -8.814 1.00 95.12 191 ILE A N 1
ATOM 1382 C CA . ILE A 1 191 ? -1.341 -0.141 -8.762 1.00 95.12 191 ILE A CA 1
ATOM 1383 C C . ILE A 1 191 ? -1.613 -0.539 -7.306 1.00 95.12 191 ILE A C 1
ATOM 1385 O O . ILE A 1 191 ? -2.754 -0.818 -6.942 1.00 95.12 191 ILE A O 1
ATOM 1389 N N . ALA A 1 192 ? -0.579 -0.550 -6.461 1.00 96.06 192 ALA A N 1
ATOM 1390 C CA . ALA A 1 192 ? -0.707 -0.894 -5.049 1.00 96.06 192 ALA A CA 1
ATOM 1391 C C . ALA A 1 192 ? -1.619 0.094 -4.306 1.00 96.06 192 ALA A C 1
ATOM 1393 O O . ALA A 1 192 ? -2.457 -0.338 -3.517 1.00 96.06 192 ALA A O 1
ATOM 1394 N N . GLN A 1 193 ? -1.510 1.395 -4.598 1.00 97.56 193 GLN A N 1
ATOM 1395 C CA . GLN A 1 193 ? -2.377 2.421 -4.022 1.00 97.56 193 GLN A CA 1
ATOM 1396 C C . GLN A 1 193 ? -3.837 2.174 -4.404 1.00 97.56 193 GLN A C 1
ATOM 1398 O O . GLN A 1 193 ? -4.691 2.147 -3.526 1.00 97.56 193 GLN A O 1
ATOM 1403 N N . ALA A 1 194 ? -4.122 1.891 -5.677 1.00 96.38 194 ALA A N 1
ATOM 1404 C CA . ALA A 1 194 ? -5.484 1.612 -6.119 1.00 96.38 194 ALA A CA 1
ATOM 1405 C C . ALA A 1 194 ? -6.075 0.346 -5.468 1.00 96.38 194 ALA A C 1
ATOM 1407 O O . ALA A 1 194 ? -7.252 0.326 -5.110 1.00 96.38 194 ALA A O 1
ATOM 1408 N N . ILE A 1 195 ? -5.266 -0.698 -5.248 1.00 96.00 195 ILE A N 1
ATOM 1409 C CA . ILE A 1 195 ? -5.690 -1.886 -4.486 1.00 96.00 195 ILE A CA 1
ATOM 1410 C C . ILE A 1 195 ? -5.985 -1.514 -3.030 1.00 96.00 195 ILE A C 1
ATOM 1412 O O . ILE A 1 195 ? -7.018 -1.916 -2.497 1.00 96.00 195 ILE A O 1
ATOM 1416 N N . VAL A 1 196 ? -5.116 -0.732 -2.381 1.00 96.88 196 VAL A N 1
ATOM 1417 C CA . VAL A 1 196 ? -5.347 -0.257 -1.009 1.00 96.88 196 VAL A CA 1
ATOM 1418 C C . VAL A 1 196 ? -6.610 0.592 -0.931 1.00 96.88 196 VAL A C 1
ATOM 1420 O O . VAL A 1 196 ? -7.368 0.429 0.020 1.00 96.88 196 VAL A O 1
ATOM 1423 N N . ASP A 1 197 ? -6.900 1.426 -1.925 1.00 97.06 197 ASP A N 1
ATOM 1424 C CA . ASP A 1 197 ? -8.114 2.244 -1.985 1.00 97.06 197 ASP A CA 1
ATOM 1425 C C . ASP A 1 197 ? -9.380 1.384 -2.118 1.00 97.06 197 ASP A C 1
ATOM 1427 O O . ASP A 1 197 ? -10.367 1.642 -1.425 1.00 97.06 197 ASP A O 1
ATOM 1431 N N . LEU A 1 198 ? -9.328 0.309 -2.910 1.00 95.81 198 LEU A N 1
ATOM 1432 C CA . LEU A 1 198 ? -10.422 -0.657 -3.074 1.00 95.81 198 LEU A CA 1
ATOM 1433 C C . LEU A 1 198 ? -10.581 -1.626 -1.891 1.00 95.81 198 LEU A C 1
ATOM 1435 O O . LEU A 1 198 ? -11.670 -2.169 -1.680 1.00 95.81 198 LEU A O 1
ATOM 1439 N N . ALA A 1 199 ? -9.521 -1.852 -1.112 1.00 96.75 199 ALA A N 1
ATOM 1440 C CA . ALA A 1 199 ? -9.554 -2.751 0.034 1.00 96.75 199 ALA A CA 1
ATOM 1441 C C . ALA A 1 199 ? -10.582 -2.297 1.083 1.00 96.75 199 ALA A C 1
ATOM 1443 O O . ALA A 1 199 ? -10.795 -1.104 1.309 1.00 96.75 199 ALA A O 1
ATOM 1444 N N . THR A 1 200 ? -11.201 -3.245 1.779 1.00 96.56 200 THR A N 1
ATOM 1445 C CA . THR A 1 200 ? -12.178 -2.947 2.837 1.00 96.56 200 THR A CA 1
ATOM 1446 C C . THR A 1 200 ? -11.648 -3.411 4.181 1.00 96.56 200 THR A C 1
ATOM 1448 O O . THR A 1 200 ? -11.304 -4.582 4.325 1.00 96.56 200 THR A O 1
ATOM 1451 N N . LEU A 1 201 ? -11.615 -2.511 5.163 1.00 97.12 201 LEU A N 1
ATOM 1452 C CA . LEU A 1 201 ? -11.258 -2.821 6.545 1.00 97.12 201 LEU A CA 1
ATOM 1453 C C . LEU A 1 201 ? -12.530 -3.043 7.366 1.00 97.12 201 LEU A C 1
ATOM 1455 O O . LEU A 1 201 ? -13.467 -2.252 7.292 1.00 97.12 201 LEU A O 1
ATOM 1459 N N . SER A 1 202 ? -12.542 -4.101 8.166 1.00 95.25 202 SER A N 1
ATOM 1460 C CA . SER A 1 202 ? -13.630 -4.424 9.087 1.00 95.25 202 SER A CA 1
ATOM 1461 C C . SER A 1 202 ? -13.077 -4.983 10.394 1.00 95.25 202 SER A C 1
ATOM 1463 O O . SER A 1 202 ? -12.030 -5.635 10.400 1.00 95.25 202 SER A O 1
ATOM 1465 N N . PHE A 1 203 ? -13.781 -4.724 11.495 1.00 95.12 203 PHE A N 1
ATOM 1466 C CA . PHE A 1 203 ? -13.447 -5.239 12.819 1.00 95.12 203 PHE A CA 1
ATOM 1467 C C . PHE A 1 203 ? -14.610 -6.068 13.359 1.00 95.12 203 PHE A C 1
ATOM 1469 O O . PHE A 1 203 ? -15.721 -5.562 13.528 1.00 95.12 203 PHE A O 1
ATOM 1476 N N . ASP A 1 204 ? -14.329 -7.330 13.661 1.00 94.19 204 ASP A N 1
ATOM 1477 C CA . ASP A 1 204 ? -15.273 -8.240 14.304 1.00 94.19 204 ASP A CA 1
ATOM 1478 C C . ASP A 1 204 ? -15.329 -7.984 15.807 1.00 94.19 204 ASP A C 1
ATOM 1480 O O . ASP A 1 204 ? -16.406 -7.990 16.397 1.00 94.19 204 ASP A O 1
ATOM 1484 N N . SER A 1 205 ? -14.170 -7.735 16.426 1.00 94.19 205 SER A N 1
ATOM 1485 C CA . SER A 1 205 ? -14.075 -7.377 17.839 1.00 94.19 205 SER A CA 1
ATOM 1486 C C . SER A 1 205 ? -12.846 -6.524 18.130 1.00 94.19 205 SER A C 1
ATOM 1488 O O . SER A 1 205 ? -11.759 -6.821 17.630 1.00 94.19 205 SER A O 1
ATOM 1490 N N . VAL A 1 206 ? -12.988 -5.551 19.024 1.00 94.44 206 VAL A N 1
ATOM 1491 C CA . VAL A 1 206 ? -11.875 -4.779 19.592 1.00 94.44 206 VAL A CA 1
ATOM 1492 C C . VAL A 1 206 ? -11.947 -4.887 21.110 1.00 94.44 206 VAL A C 1
ATOM 1494 O O . VAL A 1 206 ? -12.968 -4.556 21.691 1.00 94.44 206 VAL A O 1
ATOM 1497 N N . MET A 1 207 ? -10.889 -5.345 21.768 1.00 94.44 207 MET A N 1
ATOM 1498 C CA . MET A 1 207 ? -10.787 -5.356 23.229 1.00 94.44 207 MET A CA 1
ATOM 1499 C C . MET A 1 207 ? -9.747 -4.332 23.657 1.00 94.44 207 MET A C 1
ATOM 1501 O O . MET A 1 207 ? -8.610 -4.412 23.205 1.00 94.44 207 MET A O 1
ATOM 1505 N N . ILE A 1 208 ? -10.128 -3.397 24.518 1.00 93.12 208 ILE A N 1
ATOM 1506 C CA . ILE A 1 208 ? -9.233 -2.437 25.165 1.00 93.12 208 ILE A CA 1
ATOM 1507 C C . ILE A 1 208 ? -8.806 -3.035 26.505 1.00 93.12 208 ILE A C 1
ATOM 1509 O O . ILE A 1 208 ? -9.659 -3.302 27.347 1.00 93.12 208 ILE A O 1
ATOM 1513 N N . ASN A 1 209 ? -7.505 -3.233 26.702 1.00 93.75 209 ASN A N 1
ATOM 1514 C CA . ASN A 1 209 ? -6.942 -3.769 27.939 1.00 93.75 209 ASN A CA 1
ATOM 1515 C C . ASN A 1 209 ? -6.149 -2.686 28.670 1.00 93.75 209 ASN A C 1
ATOM 1517 O O . ASN A 1 209 ? -5.401 -1.927 28.045 1.00 93.75 209 ASN A O 1
ATOM 1521 N N . SER A 1 210 ? -6.273 -2.680 29.995 1.00 92.12 210 SER A N 1
ATOM 1522 C CA . SER A 1 210 ? -5.570 -1.780 30.912 1.00 92.12 210 SER A CA 1
ATOM 1523 C C . SER A 1 210 ? -5.654 -0.306 30.477 1.00 92.12 210 SER A C 1
ATOM 1525 O O . SER A 1 210 ? -4.619 0.307 30.204 1.00 92.12 210 SER A O 1
ATOM 1527 N N . PRO A 1 211 ? -6.871 0.264 30.349 1.00 89.44 211 PRO A N 1
ATOM 1528 C CA . PRO A 1 211 ? -7.049 1.641 29.902 1.00 89.44 211 PRO A CA 1
ATOM 1529 C C . PRO A 1 211 ? -6.367 2.641 30.850 1.00 89.44 211 PRO A C 1
ATOM 1531 O O . PRO A 1 211 ? -6.632 2.634 32.052 1.00 89.44 211 PRO A O 1
ATOM 1534 N N . ALA A 1 212 ? -5.533 3.530 30.305 1.00 88.31 212 ALA A N 1
ATOM 1535 C CA . ALA A 1 212 ? -4.973 4.684 31.009 1.00 88.31 212 ALA A CA 1
ATOM 1536 C C . ALA A 1 212 ? -5.166 5.980 30.198 1.00 88.31 212 ALA A C 1
ATOM 1538 O O . ALA A 1 212 ? -5.617 5.956 29.053 1.00 88.31 212 ALA A O 1
ATOM 1539 N N . GLU A 1 213 ? -4.845 7.129 30.802 1.00 86.44 213 GLU A N 1
ATOM 1540 C CA . GLU A 1 213 ? -5.078 8.453 30.199 1.00 86.44 213 GLU A CA 1
ATOM 1541 C C . GLU A 1 213 ? -4.295 8.667 28.894 1.00 86.44 213 GLU A C 1
ATOM 1543 O O . GLU A 1 213 ? -4.800 9.302 27.967 1.00 86.44 213 GLU A O 1
ATOM 1548 N N . THR A 1 214 ? -3.073 8.133 28.816 1.00 92.62 214 THR A N 1
ATOM 1549 C CA . THR A 1 214 ? -2.168 8.336 27.676 1.00 92.62 214 THR A CA 1
ATOM 1550 C C . THR A 1 214 ? -2.053 7.121 26.774 1.00 92.62 214 THR A C 1
ATOM 1552 O O . THR A 1 214 ? -1.799 7.280 25.586 1.00 92.62 214 THR A O 1
ATOM 1555 N N . ASP A 1 215 ? -2.221 5.913 27.307 1.00 95.12 215 ASP A N 1
ATOM 1556 C CA . ASP A 1 215 ? -1.898 4.683 26.593 1.00 95.12 215 ASP A CA 1
ATOM 1557 C C . ASP A 1 215 ? -2.747 3.513 27.079 1.00 95.12 215 ASP A C 1
ATOM 1559 O O . ASP A 1 215 ? -3.181 3.460 28.229 1.00 95.12 215 ASP A O 1
ATOM 1563 N N . PHE A 1 216 ? -2.947 2.542 26.198 1.00 95.12 216 PHE A N 1
ATOM 1564 C CA . PHE A 1 216 ? -3.503 1.235 26.531 1.00 95.12 216 PHE A CA 1
ATOM 1565 C C . PHE A 1 216 ? -3.067 0.203 25.496 1.00 95.12 216 PHE A C 1
ATOM 1567 O O . PHE A 1 216 ? -2.377 0.522 24.525 1.00 95.12 216 PHE A O 1
ATOM 1574 N N . THR A 1 217 ? -3.461 -1.055 25.683 1.00 96.75 217 THR A N 1
ATOM 1575 C CA . THR A 1 217 ? -3.244 -2.089 24.662 1.00 96.75 217 THR A CA 1
ATOM 1576 C C . THR A 1 217 ? -4.564 -2.584 24.103 1.00 96.75 217 THR A C 1
ATOM 1578 O O . THR A 1 217 ? -5.599 -2.505 24.762 1.00 96.75 217 THR A O 1
ATOM 1581 N N . THR A 1 218 ? -4.538 -3.095 22.875 1.00 95.56 218 THR A N 1
ATOM 1582 C CA . THR A 1 218 ? -5.732 -3.615 22.210 1.00 95.56 218 THR A CA 1
ATOM 1583 C C . THR A 1 218 ? -5.540 -5.027 21.684 1.00 95.56 218 THR A C 1
ATOM 1585 O O . THR A 1 218 ? -4.465 -5.382 21.197 1.00 95.56 218 THR A O 1
ATOM 1588 N N . ASN A 1 219 ? -6.608 -5.824 21.741 1.00 96.75 219 ASN A N 1
ATOM 1589 C CA . ASN A 1 219 ? -6.736 -7.035 20.936 1.00 96.75 219 ASN A CA 1
ATOM 1590 C C . ASN A 1 219 ? -7.750 -6.768 19.826 1.00 96.75 219 ASN A C 1
ATOM 1592 O O . ASN A 1 219 ? -8.862 -6.321 20.101 1.00 96.75 219 ASN A O 1
ATOM 1596 N N . ILE A 1 220 ? -7.381 -7.036 18.578 1.00 96.06 220 ILE A N 1
ATOM 1597 C CA . ILE A 1 220 ? -8.207 -6.731 17.409 1.00 96.06 220 ILE A CA 1
ATOM 1598 C C . ILE A 1 220 ? -8.404 -8.004 16.603 1.00 96.06 220 ILE A C 1
ATOM 1600 O O . ILE A 1 220 ? -7.438 -8.588 16.112 1.00 96.06 220 ILE A O 1
ATOM 1604 N N . ASN A 1 221 ? -9.667 -8.381 16.417 1.00 97.06 221 ASN A N 1
ATOM 1605 C CA . ASN A 1 221 ? -10.071 -9.349 15.408 1.00 97.06 221 ASN A CA 1
ATOM 1606 C C . ASN A 1 221 ? -10.788 -8.619 14.278 1.00 97.06 221 ASN A C 1
ATOM 1608 O O . ASN A 1 221 ? -11.701 -7.830 14.521 1.00 97.06 221 ASN A O 1
ATOM 1612 N N . GLY A 1 222 ? -10.382 -8.882 13.045 1.00 95.81 222 GLY A N 1
ATOM 1613 C CA . GLY A 1 222 ? -10.983 -8.261 11.876 1.00 95.81 222 GLY A CA 1
ATOM 1614 C C . GLY A 1 222 ? -10.431 -8.800 10.568 1.00 95.81 222 GLY A C 1
ATOM 1615 O O . GLY A 1 222 ? -9.700 -9.794 10.530 1.00 95.81 222 GLY A O 1
ATOM 1616 N N . LEU A 1 223 ? -10.767 -8.110 9.486 1.00 96.44 223 LEU A N 1
ATOM 1617 C CA . LEU A 1 223 ? -10.411 -8.505 8.131 1.00 96.44 223 LEU A CA 1
ATOM 1618 C C . LEU A 1 223 ? -10.124 -7.273 7.275 1.00 96.44 223 LEU A C 1
ATOM 1620 O O . LEU A 1 223 ? -10.920 -6.331 7.232 1.00 96.44 223 LEU A O 1
ATOM 1624 N N . ILE A 1 224 ? -9.013 -7.329 6.545 1.00 96.75 224 ILE A N 1
ATOM 1625 C CA . ILE A 1 224 ? -8.781 -6.507 5.358 1.00 96.75 224 ILE A CA 1
ATOM 1626 C C . ILE A 1 224 ? -9.116 -7.376 4.149 1.00 96.75 224 ILE A C 1
ATOM 1628 O O . ILE A 1 224 ? -8.369 -8.296 3.832 1.00 96.75 224 ILE A O 1
ATOM 1632 N N . ALA A 1 225 ? -10.241 -7.122 3.491 1.00 96.31 225 ALA A N 1
ATOM 1633 C CA . ALA A 1 225 ? -10.636 -7.851 2.286 1.00 96.31 225 ALA A CA 1
ATOM 1634 C C . ALA A 1 225 ? -10.257 -7.073 1.017 1.00 96.31 225 ALA A C 1
ATOM 1636 O O . ALA A 1 225 ? -9.919 -5.890 1.075 1.00 96.31 225 ALA A O 1
ATOM 1637 N N . ASN A 1 226 ? -10.343 -7.744 -0.134 1.00 93.75 226 ASN A N 1
ATOM 1638 C CA . ASN A 1 226 ? -10.033 -7.184 -1.455 1.00 93.75 226 ASN A CA 1
ATOM 1639 C C . ASN A 1 226 ? -8.587 -6.666 -1.584 1.00 93.75 226 ASN A C 1
ATOM 1641 O O . ASN A 1 226 ? -8.338 -5.657 -2.234 1.00 93.75 226 ASN A O 1
ATOM 1645 N N . THR A 1 227 ? -7.616 -7.371 -0.998 1.00 93.50 227 THR A N 1
ATOM 1646 C CA . THR A 1 227 ? -6.183 -7.007 -1.035 1.00 93.50 227 THR A CA 1
ATOM 1647 C C . THR A 1 227 ? -5.479 -7.381 -2.345 1.00 93.50 227 THR A C 1
ATOM 1649 O O . THR A 1 227 ? -4.253 -7.388 -2.407 1.00 93.50 227 THR A O 1
ATOM 1652 N N . GLY A 1 228 ? -6.238 -7.705 -3.392 1.00 92.56 228 GLY A N 1
ATOM 1653 C CA . GLY A 1 228 ? -5.712 -8.053 -4.706 1.00 92.56 228 GLY A CA 1
ATOM 1654 C C . GLY A 1 228 ? -5.296 -9.525 -4.877 1.00 92.56 228 GLY A C 1
ATOM 1655 O O . GLY A 1 228 ? -5.489 -10.359 -3.988 1.00 92.56 228 GLY A O 1
ATOM 1656 N N . PRO A 1 229 ? -4.747 -9.855 -6.058 1.00 94.62 229 PRO A N 1
ATOM 1657 C CA . PRO A 1 229 ? -4.549 -11.231 -6.511 1.00 94.62 229 PRO A CA 1
ATOM 1658 C C . PRO A 1 229 ? -3.179 -11.822 -6.148 1.00 94.62 229 PRO A C 1
ATOM 1660 O O . PRO A 1 229 ? -2.764 -12.823 -6.726 1.00 94.62 229 PRO A O 1
ATOM 1663 N N . PHE A 1 230 ? -2.432 -11.214 -5.229 1.00 92.88 230 PHE A N 1
ATOM 1664 C CA . PHE A 1 230 ? -1.113 -11.699 -4.826 1.00 92.88 230 PHE A CA 1
ATOM 1665 C C . PHE A 1 230 ? -0.908 -11.561 -3.320 1.00 92.88 230 PHE A C 1
ATOM 1667 O O . PHE A 1 230 ? -1.516 -10.715 -2.666 1.00 92.88 230 PHE A O 1
ATOM 1674 N N . ASP A 1 231 ? -0.040 -12.416 -2.783 1.00 95.44 231 ASP A N 1
ATOM 1675 C CA . ASP A 1 231 ? 0.414 -12.318 -1.401 1.00 95.44 231 ASP A CA 1
ATOM 1676 C C . ASP A 1 231 ? 1.203 -11.019 -1.205 1.00 95.44 231 ASP A C 1
ATOM 1678 O O . ASP A 1 231 ? 1.991 -10.619 -2.073 1.00 95.44 231 ASP A O 1
ATOM 1682 N N . ALA A 1 232 ? 1.001 -10.373 -0.057 1.00 96.69 232 ALA A N 1
ATOM 1683 C CA . ALA A 1 232 ? 1.708 -9.149 0.282 1.00 96.69 232 ALA A CA 1
ATOM 1684 C C . ALA A 1 232 ? 1.971 -9.016 1.782 1.00 96.69 232 ALA A C 1
ATOM 1686 O O . ALA A 1 232 ? 1.109 -9.325 2.604 1.00 96.69 232 ALA A O 1
ATOM 1687 N N . ASP A 1 233 ? 3.134 -8.468 2.120 1.00 97.62 233 ASP A N 1
ATOM 1688 C CA . ASP A 1 233 ? 3.455 -8.024 3.472 1.00 97.62 233 ASP A CA 1
ATOM 1689 C C . ASP A 1 233 ? 3.330 -6.505 3.547 1.00 97.62 233 ASP A C 1
ATOM 1691 O O . ASP A 1 233 ? 3.955 -5.771 2.782 1.00 97.62 233 ASP A O 1
ATOM 1695 N N . ILE A 1 234 ? 2.507 -6.025 4.471 1.00 97.44 234 ILE A N 1
ATOM 1696 C CA . ILE A 1 234 ? 2.180 -4.611 4.618 1.00 97.44 234 ILE A CA 1
ATOM 1697 C C . ILE A 1 234 ? 2.794 -4.119 5.920 1.00 97.44 234 ILE A C 1
ATOM 1699 O O . ILE A 1 234 ? 2.462 -4.621 6.995 1.00 97.44 234 ILE A O 1
ATOM 1703 N N . THR A 1 235 ? 3.680 -3.132 5.832 1.00 97.75 235 THR A N 1
ATOM 1704 C CA . THR A 1 235 ? 4.322 -2.531 7.004 1.00 97.75 235 THR A CA 1
ATOM 1705 C C . THR A 1 235 ? 3.803 -1.121 7.260 1.00 97.75 235 THR A C 1
ATOM 1707 O O . THR A 1 235 ? 3.472 -0.380 6.330 1.00 97.75 235 THR A O 1
ATOM 1710 N N . PHE A 1 236 ? 3.763 -0.750 8.541 1.00 97.00 236 PHE A N 1
ATOM 1711 C CA . PHE A 1 236 ? 3.259 0.531 9.036 1.00 97.00 236 PHE A CA 1
ATOM 1712 C C . PHE A 1 236 ? 4.355 1.239 9.849 1.00 97.00 236 PHE A C 1
ATOM 1714 O O . PHE A 1 236 ? 4.293 1.243 11.078 1.00 97.00 236 PHE A O 1
ATOM 1721 N N . PRO A 1 237 ? 5.382 1.830 9.206 1.00 95.25 237 PRO A N 1
ATOM 1722 C CA . PRO A 1 237 ? 6.513 2.434 9.919 1.00 95.25 237 PRO A CA 1
ATOM 1723 C C . PRO A 1 237 ? 6.096 3.514 10.925 1.00 95.25 237 PRO A C 1
ATOM 1725 O O . PRO A 1 237 ? 6.734 3.687 11.958 1.00 95.25 237 PRO A O 1
ATOM 1728 N N . SER A 1 238 ? 5.006 4.223 10.625 1.00 92.75 238 SER A N 1
ATOM 1729 C CA . SER A 1 238 ? 4.413 5.250 11.482 1.00 92.75 238 SER A CA 1
ATOM 1730 C C . SER A 1 238 ? 3.133 4.772 12.180 1.00 92.75 238 SER A C 1
ATOM 1732 O O . SER A 1 238 ? 2.341 5.598 12.612 1.00 92.75 238 SER A O 1
ATOM 1734 N N . GLY A 1 239 ? 2.876 3.464 12.273 1.00 95.19 239 GLY A N 1
ATOM 1735 C CA . GLY A 1 239 ? 1.622 2.931 12.813 1.00 95.19 239 GLY A CA 1
ATOM 1736 C C . GLY A 1 239 ? 0.387 3.360 12.008 1.00 95.19 239 GLY A C 1
ATOM 1737 O O . GLY A 1 239 ? 0.461 3.613 10.804 1.00 95.19 239 GLY A O 1
ATOM 1738 N N . SER A 1 240 ? -0.773 3.423 12.661 1.00 96.94 240 SER A N 1
ATOM 1739 C CA . SER A 1 240 ? -2.016 3.930 12.065 1.00 96.94 240 SER A CA 1
ATOM 1740 C C . SER A 1 240 ? -2.726 4.894 13.010 1.00 96.94 240 SER A C 1
ATOM 1742 O O . SER A 1 240 ? -2.856 4.618 14.195 1.00 96.94 240 SER A O 1
ATOM 1744 N N . GLY A 1 241 ? -3.182 6.032 12.500 1.00 97.44 241 GLY A N 1
ATOM 1745 C CA . GLY A 1 241 ? -4.019 6.972 13.235 1.00 97.44 241 GLY A CA 1
ATOM 1746 C C . GLY A 1 241 ? -5.467 6.498 13.287 1.00 97.44 241 GLY A C 1
ATOM 1747 O O . GLY A 1 241 ? -5.966 5.905 12.331 1.00 97.44 241 GLY A O 1
ATOM 1748 N N . VAL A 1 242 ? -6.150 6.791 14.388 1.00 96.81 242 VAL A N 1
ATOM 1749 C CA . VAL A 1 242 ? -7.580 6.541 14.561 1.00 96.81 242 VAL A CA 1
ATOM 1750 C C . VAL A 1 242 ? -8.262 7.849 14.936 1.00 96.81 242 VAL A C 1
ATOM 1752 O O . VAL A 1 242 ? -7.874 8.529 15.891 1.00 96.81 242 VAL A O 1
ATOM 1755 N N . ALA A 1 243 ? -9.297 8.199 14.181 1.00 97.38 243 ALA A N 1
ATOM 1756 C CA . ALA A 1 243 ? -10.159 9.334 14.454 1.00 97.38 243 ALA A CA 1
ATOM 1757 C C . ALA A 1 243 ? -11.610 8.875 14.588 1.00 97.38 243 ALA A C 1
ATOM 1759 O O . ALA A 1 243 ? -12.080 8.027 13.837 1.00 97.38 243 ALA A O 1
ATOM 1760 N N . TRP A 1 244 ? -12.331 9.463 15.530 1.00 96.06 244 TRP A N 1
ATOM 1761 C CA . TRP A 1 244 ? -13.770 9.301 15.658 1.00 96.06 244 TRP A CA 1
ATOM 1762 C C . TRP A 1 244 ? -14.489 10.291 14.735 1.00 96.06 244 TRP A C 1
ATOM 1764 O O . TRP A 1 244 ? -14.163 11.481 14.723 1.00 96.06 244 TRP A O 1
ATOM 1774 N N . ILE A 1 245 ? -15.457 9.794 13.963 1.00 96.00 245 ILE A N 1
ATOM 1775 C CA . ILE A 1 245 ? -16.343 10.602 13.122 1.00 96.00 245 ILE A CA 1
ATOM 1776 C C . ILE A 1 245 ? -17.700 10.742 13.820 1.00 96.00 245 ILE A C 1
ATOM 1778 O O . ILE A 1 245 ? -18.331 9.746 14.180 1.00 96.00 245 ILE A O 1
ATOM 1782 N N . ASN A 1 246 ? -18.169 11.982 13.961 1.00 89.75 246 ASN A N 1
ATOM 1783 C CA . ASN A 1 246 ? -19.496 12.310 14.476 1.00 89.75 246 ASN A CA 1
ATOM 1784 C C . ASN A 1 246 ? -20.135 13.420 13.636 1.00 89.75 246 ASN A C 1
ATOM 1786 O O . ASN A 1 246 ? -19.744 14.587 13.730 1.00 89.75 246 ASN A O 1
ATOM 1790 N N . GLY A 1 247 ? -21.102 13.050 12.793 1.00 87.19 247 GLY A N 1
ATOM 1791 C CA . GLY A 1 247 ? -21.606 13.939 11.746 1.00 87.19 247 GLY A CA 1
ATOM 1792 C C . GLY A 1 247 ? -20.466 14.371 10.821 1.00 87.19 247 GLY A C 1
ATOM 1793 O O . GLY A 1 247 ? -19.724 13.527 10.323 1.00 87.19 247 GLY A O 1
ATOM 1794 N N . ASP A 1 248 ? -20.293 15.682 10.654 1.00 88.81 248 ASP A N 1
ATOM 1795 C CA . ASP A 1 248 ? -19.217 16.266 9.839 1.00 88.81 248 ASP A CA 1
ATOM 1796 C C . ASP A 1 248 ? -17.907 16.484 10.621 1.00 88.81 248 ASP A C 1
ATOM 1798 O O . ASP A 1 248 ? -16.897 16.906 10.056 1.00 88.81 248 ASP A O 1
ATOM 1802 N N . SER A 1 249 ? -17.904 16.225 11.934 1.00 91.75 249 SER A N 1
ATOM 1803 C CA . SER A 1 249 ? -16.722 16.407 12.780 1.00 91.75 249 SER A CA 1
ATOM 1804 C C . SER A 1 249 ? -15.855 15.155 12.803 1.00 91.75 249 SER A C 1
ATOM 1806 O O . SER A 1 249 ? -16.344 14.042 13.000 1.00 91.75 249 SER A O 1
ATOM 1808 N N . LYS A 1 250 ? -14.544 15.360 12.664 1.00 95.75 250 LYS A N 1
ATOM 1809 C CA . LYS A 1 250 ? -13.514 14.326 12.775 1.00 95.75 250 LYS A CA 1
ATOM 1810 C C . LYS A 1 250 ? -12.558 14.684 13.908 1.00 95.75 250 LYS A C 1
ATOM 1812 O O . LYS A 1 250 ? -11.852 15.687 13.830 1.00 95.75 250 LYS A O 1
ATOM 1817 N N . THR A 1 251 ? -12.511 13.838 14.931 1.00 96.19 251 THR A N 1
ATOM 1818 C CA . THR A 1 251 ? -11.713 14.053 16.144 1.00 96.19 251 THR A CA 1
ATOM 1819 C C . THR A 1 251 ? -10.661 12.958 16.268 1.00 96.19 251 THR A C 1
ATOM 1821 O O . THR A 1 251 ? -11.007 11.786 16.388 1.00 96.19 251 THR A O 1
ATOM 1824 N N . SER A 1 252 ? -9.374 13.317 16.248 1.00 96.38 252 SER A N 1
ATOM 1825 C CA . SER A 1 252 ? -8.286 12.351 16.468 1.00 96.38 252 SER A CA 1
ATOM 1826 C C . SER A 1 252 ? -8.350 11.797 17.889 1.00 96.38 252 SER A C 1
ATOM 1828 O O . SER A 1 252 ? -8.342 12.571 18.845 1.00 96.38 252 SER A O 1
ATOM 1830 N N . ILE A 1 253 ? -8.394 10.472 18.033 1.00 95.06 253 ILE A N 1
ATOM 1831 C CA . ILE A 1 253 ? -8.438 9.811 19.346 1.00 95.06 253 ILE A CA 1
ATOM 1832 C C . ILE A 1 253 ? -7.102 9.164 19.709 1.00 95.06 253 ILE A C 1
ATOM 1834 O O . ILE A 1 253 ? -6.747 9.124 20.886 1.00 95.06 253 ILE A O 1
ATOM 1838 N N . GLY A 1 254 ? -6.321 8.717 18.725 1.00 95.94 254 GLY A N 1
ATOM 1839 C CA . GLY A 1 254 ? -5.016 8.131 19.002 1.00 95.94 254 GLY A CA 1
ATOM 1840 C C . GLY A 1 254 ? -4.341 7.481 17.810 1.00 95.94 254 GLY A C 1
ATOM 1841 O O . GLY A 1 254 ? -4.754 7.648 16.663 1.00 95.94 254 GLY A O 1
ATOM 1842 N N . GLN A 1 255 ? -3.289 6.732 18.109 1.00 96.81 255 GLN A N 1
ATOM 1843 C CA . GLN A 1 255 ? -2.454 6.032 17.147 1.00 96.81 255 GLN A CA 1
ATOM 1844 C C . GLN A 1 255 ? -2.193 4.607 17.629 1.00 96.81 255 GLN A C 1
ATOM 1846 O O . GLN A 1 255 ? -1.801 4.392 18.771 1.00 96.81 255 GLN A O 1
ATOM 1851 N N . ILE A 1 256 ? -2.385 3.636 16.745 1.00 95.69 256 ILE A N 1
ATOM 1852 C CA . ILE A 1 256 ? -2.131 2.223 16.995 1.00 95.69 256 ILE A CA 1
ATOM 1853 C C . ILE A 1 256 ? -0.815 1.790 16.340 1.00 95.69 256 ILE A C 1
ATOM 1855 O O . ILE A 1 256 ? -0.552 2.076 15.168 1.00 95.69 256 ILE A O 1
ATOM 1859 N N . ALA A 1 257 ? 0.023 1.082 17.093 1.00 95.25 257 ALA A N 1
ATOM 1860 C CA . ALA A 1 257 ? 1.283 0.534 16.602 1.00 95.25 257 ALA A CA 1
ATOM 1861 C C . ALA A 1 257 ? 1.038 -0.766 15.813 1.00 95.25 257 ALA A C 1
ATOM 1863 O O . ALA A 1 257 ? 1.218 -1.867 16.329 1.00 95.25 257 ALA A O 1
ATOM 1864 N N . MET A 1 258 ? 0.590 -0.639 14.562 1.00 94.62 258 MET A N 1
ATOM 1865 C CA . MET A 1 258 ? 0.270 -1.792 13.716 1.00 94.62 258 MET A CA 1
ATOM 1866 C C . MET A 1 258 ? 1.505 -2.671 13.449 1.00 94.62 258 MET A C 1
ATOM 1868 O O . MET A 1 258 ? 2.522 -2.159 12.971 1.00 94.62 258 MET A O 1
ATOM 1872 N N . PRO A 1 259 ? 1.428 -3.993 13.693 1.00 95.12 259 PRO A N 1
ATOM 1873 C CA . PRO A 1 259 ? 2.463 -4.915 13.250 1.00 95.12 259 PRO A CA 1
ATOM 1874 C C . PRO A 1 259 ? 2.415 -5.082 11.726 1.00 95.12 259 PRO A C 1
ATOM 1876 O O . PRO A 1 259 ? 1.493 -4.611 11.055 1.00 95.12 259 PRO A O 1
ATOM 1879 N N . THR A 1 260 ? 3.388 -5.804 11.171 1.00 96.31 260 THR A N 1
ATOM 1880 C CA . THR A 1 260 ? 3.305 -6.255 9.779 1.00 96.31 260 THR A CA 1
ATOM 1881 C C . THR A 1 260 ? 2.045 -7.095 9.579 1.00 96.31 260 THR A C 1
ATOM 1883 O O . THR A 1 260 ? 1.784 -8.030 10.336 1.00 96.31 260 THR A O 1
ATOM 1886 N N . VAL A 1 261 ? 1.274 -6.766 8.547 1.00 96.69 261 VAL A N 1
ATOM 1887 C CA . VAL A 1 261 ? 0.052 -7.479 8.171 1.00 96.69 261 VAL A CA 1
ATOM 1888 C C . VAL A 1 261 ? 0.320 -8.291 6.911 1.00 96.69 261 VAL A C 1
ATOM 1890 O O . VAL A 1 261 ? 0.763 -7.738 5.907 1.00 96.69 261 VAL A O 1
ATOM 1893 N N . ASN A 1 262 ? 0.024 -9.591 6.951 1.00 97.44 262 ASN A N 1
ATOM 1894 C CA . ASN A 1 262 ? 0.188 -10.472 5.796 1.00 97.44 262 ASN A CA 1
ATOM 1895 C C . ASN A 1 262 ? -1.158 -10.653 5.087 1.00 97.44 262 ASN A C 1
ATOM 1897 O O . ASN A 1 262 ? -2.098 -11.229 5.642 1.00 97.44 262 ASN A O 1
ATOM 1901 N N . ALA A 1 263 ? -1.242 -10.173 3.854 1.00 97.00 263 ALA A N 1
ATOM 1902 C CA . ALA A 1 263 ? -2.364 -10.390 2.960 1.00 97.00 263 ALA A CA 1
ATOM 1903 C C . ALA A 1 263 ? -2.128 -11.633 2.099 1.00 97.00 263 ALA A C 1
ATOM 1905 O O . ALA A 1 263 ? -1.022 -11.867 1.607 1.00 97.00 263 ALA A O 1
ATOM 1906 N N . LYS A 1 264 ? -3.184 -12.425 1.913 1.00 95.81 264 LYS A N 1
ATOM 1907 C CA . LYS A 1 264 ? -3.197 -13.595 1.039 1.00 95.81 264 LYS A CA 1
ATOM 1908 C C . LYS A 1 264 ? -3.975 -13.317 -0.231 1.00 95.81 264 LYS A C 1
ATOM 1910 O O . LYS A 1 264 ? -5.059 -12.727 -0.181 1.00 95.81 264 LYS A O 1
ATOM 1915 N N . ALA A 1 265 ? -3.411 -13.769 -1.346 1.00 94.31 265 ALA A N 1
ATOM 1916 C CA . ALA A 1 265 ? -3.991 -13.630 -2.671 1.00 94.31 265 ALA A CA 1
ATOM 1917 C C . ALA A 1 265 ? -5.455 -14.094 -2.689 1.00 94.31 265 ALA A C 1
ATOM 1919 O O . ALA A 1 265 ? -5.771 -15.158 -2.158 1.00 94.31 265 ALA A O 1
ATOM 1920 N N . ASP A 1 266 ? -6.343 -13.284 -3.273 1.00 90.88 266 ASP A N 1
ATOM 1921 C CA . ASP A 1 266 ? -7.790 -13.536 -3.399 1.00 90.88 266 ASP A CA 1
ATOM 1922 C C . ASP A 1 266 ? -8.568 -13.728 -2.075 1.00 90.88 266 ASP A C 1
ATOM 1924 O O . ASP A 1 266 ? -9.781 -13.941 -2.102 1.00 90.88 266 ASP A O 1
ATOM 1928 N N . ILE A 1 267 ? -7.913 -13.627 -0.912 1.00 92.44 267 ILE A N 1
ATOM 1929 C CA . ILE A 1 267 ? -8.519 -13.872 0.406 1.00 92.44 267 ILE A CA 1
ATOM 1930 C C . ILE A 1 267 ? -8.577 -12.587 1.236 1.00 92.44 267 ILE A C 1
ATOM 1932 O O . ILE A 1 267 ? -9.623 -12.271 1.802 1.00 92.44 267 ILE A O 1
ATOM 1936 N N . GLY A 1 268 ? -7.476 -11.837 1.321 1.00 95.06 268 GLY A N 1
ATOM 1937 C CA . GLY A 1 268 ? -7.344 -10.727 2.266 1.00 95.06 268 GLY A CA 1
ATOM 1938 C C . GLY A 1 268 ? -6.334 -10.989 3.380 1.00 95.06 268 GLY A C 1
ATOM 1939 O O . GLY A 1 268 ? -5.581 -11.962 3.357 1.00 95.06 268 GLY A O 1
ATOM 1940 N N . ALA A 1 269 ? -6.333 -10.119 4.386 1.00 96.88 269 ALA A N 1
ATOM 1941 C CA . ALA A 1 269 ? -5.533 -10.252 5.594 1.00 96.88 269 ALA A CA 1
ATOM 1942 C C . ALA A 1 269 ? -6.437 -10.390 6.820 1.00 96.88 269 ALA A C 1
ATOM 1944 O O . ALA A 1 269 ? -7.181 -9.468 7.163 1.00 96.88 269 ALA A O 1
ATOM 1945 N N . LYS A 1 270 ? -6.354 -11.534 7.505 1.00 95.94 270 LYS A N 1
ATOM 1946 C CA . LYS A 1 270 ? -6.998 -11.698 8.809 1.00 95.94 270 LYS A CA 1
ATOM 1947 C C . LYS A 1 270 ? -6.205 -10.915 9.851 1.00 95.94 270 LYS A C 1
ATOM 1949 O O . LYS A 1 270 ? -5.016 -11.155 10.039 1.00 95.94 270 LYS A O 1
ATOM 1954 N N . LEU A 1 271 ? -6.883 -10.021 10.555 1.00 95.94 271 LEU A N 1
ATOM 1955 C CA . LEU A 1 271 ? -6.339 -9.327 11.711 1.00 95.94 271 LEU A CA 1
ATOM 1956 C C . LEU A 1 271 ? -6.683 -10.161 12.944 1.00 95.94 271 LEU A C 1
ATOM 1958 O O . LEU A 1 271 ? -7.854 -10.366 13.244 1.00 95.94 271 LEU A O 1
ATOM 1962 N N . ALA A 1 272 ? -5.662 -10.689 13.608 1.00 95.62 272 ALA A N 1
ATOM 1963 C CA . ALA A 1 272 ? -5.764 -11.379 14.892 1.00 95.62 272 ALA A CA 1
ATOM 1964 C C . ALA A 1 272 ? -4.644 -10.840 15.785 1.00 95.62 272 ALA A C 1
ATOM 1966 O O . ALA A 1 272 ? -3.648 -11.510 16.051 1.00 95.62 272 ALA A O 1
ATOM 1967 N N . LEU A 1 273 ? -4.760 -9.558 16.115 1.00 96.12 273 LEU A N 1
ATOM 1968 C CA . LEU A 1 273 ? -3.714 -8.799 16.777 1.00 96.12 273 LEU A CA 1
ATOM 1969 C C . LEU A 1 273 ? -3.930 -8.846 18.287 1.00 96.12 273 LEU A C 1
ATOM 1971 O O . LEU A 1 273 ? -5.057 -8.696 18.756 1.00 96.12 273 LEU A O 1
ATOM 1975 N N . THR A 1 274 ? -2.854 -9.030 19.044 1.00 96.31 274 THR A N 1
ATOM 1976 C CA . THR A 1 274 ? -2.898 -9.138 20.507 1.00 96.31 274 THR A CA 1
ATOM 1977 C C . THR A 1 274 ? -1.914 -8.175 21.145 1.00 96.31 274 THR A C 1
ATOM 1979 O O . THR A 1 274 ? -0.771 -8.095 20.695 1.00 96.31 274 THR A O 1
ATOM 1982 N N . ASN A 1 275 ? -2.334 -7.510 22.220 1.00 95.12 275 ASN A N 1
ATOM 1983 C CA . ASN A 1 275 ? -1.540 -6.557 22.994 1.00 95.12 275 ASN A CA 1
ATOM 1984 C C . ASN A 1 275 ? -0.905 -5.455 22.131 1.00 95.12 275 ASN A C 1
ATOM 1986 O O . ASN A 1 275 ? 0.246 -5.078 22.343 1.00 95.12 275 ASN A O 1
ATOM 1990 N N . VAL A 1 276 ? -1.647 -4.939 21.147 1.00 96.56 276 VAL A N 1
ATOM 1991 C CA . VAL A 1 276 ? -1.164 -3.872 20.266 1.00 96.56 276 VAL A CA 1
ATOM 1992 C C . VAL A 1 276 ? -1.214 -2.537 21.008 1.00 96.56 276 VAL A C 1
ATOM 1994 O O . VAL A 1 276 ? -2.308 -2.145 21.431 1.00 96.56 276 VAL A O 1
ATOM 1997 N N . PRO A 1 277 ? -0.084 -1.824 21.167 1.00 96.88 277 PRO A N 1
ATOM 1998 C CA . PRO A 1 277 ? -0.066 -0.525 21.827 1.00 96.88 277 PRO A CA 1
ATOM 1999 C C . PRO A 1 277 ? -0.932 0.503 21.100 1.00 96.88 277 PRO A C 1
ATOM 2001 O O . PRO A 1 277 ? -0.871 0.628 19.872 1.00 96.88 277 PRO A O 1
ATOM 2004 N N . PHE A 1 278 ? -1.698 1.260 21.877 1.00 97.00 278 PHE A N 1
ATOM 2005 C CA . PHE A 1 278 ? -2.474 2.401 21.428 1.00 97.00 278 PHE A CA 1
ATOM 2006 C C . PHE A 1 278 ? -2.087 3.627 22.253 1.00 97.00 278 PHE A C 1
ATOM 2008 O O . PHE A 1 278 ? -2.213 3.611 23.475 1.00 97.00 278 PHE A O 1
ATOM 2015 N N . HIS A 1 279 ? -1.653 4.684 21.572 1.00 97.06 279 HIS A N 1
ATOM 2016 C CA . HIS A 1 279 ? -1.292 5.962 22.171 1.00 97.06 279 HIS A CA 1
ATOM 2017 C C . HIS A 1 279 ? -2.422 6.974 21.978 1.00 97.06 279 HIS A C 1
ATOM 2019 O O . HIS A 1 279 ? -2.840 7.249 20.851 1.00 97.06 279 HIS A O 1
ATOM 2025 N N . VAL A 1 280 ? -2.924 7.537 23.070 1.00 96.31 280 VAL A N 1
ATOM 2026 C CA . VAL A 1 280 ? -4.010 8.515 23.085 1.00 96.31 280 VAL A CA 1
ATOM 2027 C C . VAL A 1 280 ? -3.469 9.889 22.702 1.00 96.31 280 VAL A C 1
ATOM 2029 O O . VAL A 1 280 ? -2.595 10.434 23.367 1.00 96.31 280 VAL A O 1
ATOM 2032 N N . THR A 1 281 ? -4.022 10.501 21.650 1.00 93.69 281 THR A N 1
ATOM 2033 C CA . THR A 1 281 ? -3.573 11.836 21.207 1.00 93.69 281 THR A CA 1
ATOM 2034 C C . THR A 1 281 ? -3.939 12.927 22.216 1.00 93.69 281 THR A C 1
ATOM 2036 O O . THR A 1 281 ? -3.211 13.901 22.386 1.00 93.69 281 THR A O 1
ATOM 2039 N N . SER A 1 282 ? -5.110 12.809 22.846 1.00 93.44 282 SER A N 1
ATOM 2040 C CA . SER A 1 282 ? -5.640 13.800 23.781 1.00 93.44 282 SER A CA 1
ATOM 2041 C C . SER A 1 282 ? -6.651 13.153 24.722 1.00 93.44 282 SER A C 1
ATOM 2043 O O . SER A 1 282 ? -7.666 12.626 24.261 1.00 93.44 282 SER A O 1
ATOM 2045 N N . GLY A 1 283 ? -6.424 13.266 26.034 1.00 90.38 283 GLY A N 1
ATOM 2046 C CA . GLY A 1 283 ? -7.369 12.791 27.050 1.00 90.38 283 GLY A CA 1
ATOM 2047 C C . GLY A 1 283 ? -8.755 13.435 26.919 1.00 90.38 283 GLY A C 1
ATOM 2048 O O . GLY A 1 283 ? -9.766 12.756 27.067 1.00 90.38 283 GLY A O 1
ATOM 2049 N N . ALA A 1 284 ? -8.829 14.712 26.525 1.00 92.88 284 ALA A N 1
ATOM 2050 C CA . ALA A 1 284 ? -10.102 15.393 26.272 1.00 92.88 284 ALA A CA 1
ATOM 2051 C C . ALA A 1 284 ? -10.863 14.788 25.078 1.00 92.88 284 ALA A C 1
ATOM 2053 O O . ALA A 1 284 ? -12.071 14.566 25.156 1.00 92.88 284 ALA A O 1
ATOM 2054 N N . SER A 1 285 ? -10.154 14.483 23.986 1.00 92.31 285 SER A N 1
ATOM 2055 C CA . SER A 1 285 ? -10.752 13.859 22.796 1.00 92.31 285 SER A CA 1
ATOM 2056 C C . SER A 1 285 ? -11.199 12.426 23.077 1.00 92.31 285 SER A C 1
ATOM 2058 O O . SER A 1 285 ? -12.300 12.035 22.689 1.00 92.31 285 SER A O 1
ATOM 2060 N N . MET A 1 286 ? -10.376 11.662 23.800 1.00 91.19 286 MET A N 1
ATOM 2061 C CA . MET A 1 286 ? -10.708 10.305 24.225 1.00 91.19 286 MET A CA 1
ATOM 2062 C C . MET A 1 286 ? -11.897 10.292 25.189 1.00 91.19 286 MET A C 1
ATOM 2064 O O . MET A 1 286 ? -12.827 9.523 24.985 1.00 91.19 286 MET A O 1
ATOM 2068 N N . GLY A 1 287 ? -11.927 11.180 26.186 1.00 90.12 287 GLY A N 1
ATOM 2069 C CA . GLY A 1 287 ? -13.043 11.296 27.127 1.00 90.12 287 GLY A CA 1
ATOM 2070 C C . GLY A 1 287 ? -14.364 11.642 26.436 1.00 90.12 287 GLY A C 1
ATOM 2071 O O . GLY A 1 287 ? -15.391 11.027 26.726 1.00 90.12 287 GLY A O 1
ATOM 2072 N N . ALA A 1 288 ? -14.336 12.561 25.464 1.00 92.19 288 ALA A N 1
ATOM 2073 C CA . ALA A 1 288 ? -15.506 12.881 24.646 1.00 92.19 288 ALA A CA 1
ATOM 2074 C C . ALA A 1 288 ? -15.986 11.670 23.826 1.00 92.19 288 ALA A C 1
ATOM 2076 O O . ALA A 1 288 ? -17.182 11.374 23.806 1.00 92.19 288 ALA A O 1
ATOM 2077 N N . PHE A 1 289 ? -15.059 10.944 23.193 1.00 92.00 289 PHE A N 1
ATOM 2078 C CA . PHE A 1 289 ? -15.374 9.722 22.454 1.00 92.00 289 PHE A CA 1
ATOM 2079 C C . PHE A 1 289 ? -15.954 8.631 23.365 1.00 92.00 289 PHE A C 1
ATOM 2081 O O . PHE A 1 289 ? -17.003 8.075 23.044 1.00 92.00 289 PHE A O 1
ATOM 2088 N N . VAL A 1 290 ? -15.328 8.349 24.512 1.00 89.12 290 VAL A N 1
ATOM 2089 C CA . VAL A 1 290 ? -15.800 7.336 25.469 1.00 89.12 290 VAL A CA 1
ATOM 2090 C C . VAL A 1 290 ? -17.206 7.683 25.953 1.00 89.12 290 VAL A C 1
ATOM 2092 O O . VAL A 1 290 ? -18.102 6.845 25.842 1.00 89.12 290 VAL A O 1
ATOM 2095 N N . GLY A 1 291 ? -17.434 8.928 26.388 1.00 90.19 291 GLY A N 1
ATOM 2096 C CA . GLY A 1 291 ? -18.749 9.397 26.829 1.00 90.19 291 GLY A CA 1
ATOM 2097 C C . GLY A 1 291 ? -19.836 9.226 25.764 1.00 90.19 291 GLY A C 1
ATOM 2098 O O . GLY A 1 291 ? -20.940 8.779 26.076 1.00 90.19 291 GLY A O 1
ATOM 2099 N N . TYR A 1 292 ? -19.512 9.502 24.498 1.00 92.69 292 TYR A N 1
ATOM 2100 C CA . TYR A 1 292 ? -20.420 9.254 23.379 1.00 92.69 292 TYR A CA 1
ATOM 2101 C C . TYR A 1 292 ? -20.648 7.754 23.131 1.00 92.69 292 TYR A C 1
ATOM 2103 O O . TYR A 1 292 ? -21.792 7.311 23.018 1.00 92.69 292 TYR A O 1
ATOM 2111 N N . SER A 1 293 ? -19.575 6.959 23.076 1.00 90.69 293 SER A N 1
ATOM 2112 C CA . SER A 1 293 ? -19.620 5.526 22.749 1.00 90.69 293 SER A CA 1
ATOM 2113 C C . SER A 1 293 ? -20.462 4.713 23.737 1.00 90.69 293 SER A C 1
ATOM 2115 O O . SER A 1 293 ? -21.102 3.739 23.338 1.00 90.69 293 SER A O 1
ATOM 2117 N N . LEU A 1 294 ? -20.508 5.145 25.006 1.00 90.44 294 LEU A N 1
ATOM 2118 C CA . LEU A 1 294 ? -21.322 4.532 26.053 1.00 90.44 294 LEU A CA 1
ATOM 2119 C C . LEU A 1 294 ? -22.824 4.642 25.764 1.00 90.44 294 LEU A C 1
ATOM 2121 O O . LEU A 1 294 ? -23.578 3.738 26.109 1.00 90.44 294 LEU A O 1
ATOM 2125 N N . GLN A 1 295 ? -23.268 5.723 25.118 1.00 92.50 295 GLN A N 1
ATOM 2126 C CA . GLN A 1 295 ? -24.686 5.980 24.845 1.00 92.50 295 GLN A CA 1
ATOM 2127 C C . GLN A 1 295 ? -25.104 5.589 23.425 1.00 92.50 295 GLN A C 1
ATOM 2129 O O . GLN A 1 295 ? -26.240 5.165 23.215 1.00 92.50 295 GLN A O 1
ATOM 2134 N N . ALA A 1 296 ? -24.205 5.729 22.453 1.00 93.06 296 ALA A N 1
ATOM 2135 C CA . ALA A 1 296 ? -24.508 5.520 21.044 1.00 93.06 296 ALA A CA 1
ATOM 2136 C C . ALA A 1 296 ? -24.779 4.044 20.701 1.00 93.06 296 ALA A C 1
ATOM 2138 O O . ALA A 1 296 ? -24.177 3.131 21.266 1.00 93.06 296 ALA A O 1
ATOM 2139 N N . GLU A 1 297 ? -25.660 3.803 19.726 1.00 93.75 297 GLU A N 1
ATOM 2140 C CA . GLU A 1 297 ? -25.889 2.460 19.167 1.00 93.75 297 GLU A CA 1
ATOM 2141 C C . GLU A 1 297 ? -24.754 2.024 18.233 1.00 93.75 297 GLU A C 1
ATOM 2143 O O . GLU A 1 297 ? -24.413 0.844 18.160 1.00 93.75 297 GLU A O 1
ATOM 2148 N N . ALA A 1 298 ? -24.148 2.983 17.534 1.00 94.44 298 ALA A N 1
ATOM 2149 C CA . ALA A 1 298 ? -23.015 2.790 16.644 1.00 94.44 298 ALA A CA 1
ATOM 2150 C C . ALA A 1 298 ? -22.204 4.084 16.535 1.00 94.44 298 ALA A C 1
ATOM 2152 O O . ALA A 1 298 ? -22.712 5.174 16.799 1.00 94.44 298 ALA A O 1
ATOM 2153 N N . PHE A 1 299 ? -20.949 3.957 16.126 1.00 93.94 299 PHE A N 1
ATOM 2154 C CA . PHE A 1 299 ? -20.085 5.082 15.795 1.00 93.94 299 PHE A CA 1
ATOM 2155 C C . PHE A 1 299 ? -19.119 4.694 14.680 1.00 93.94 299 PHE A C 1
ATOM 2157 O O . PHE A 1 299 ? -18.860 3.515 14.433 1.00 93.94 299 PHE A O 1
ATOM 2164 N N . ASP A 1 300 ? -18.566 5.707 14.026 1.00 95.38 300 ASP A N 1
ATOM 2165 C CA . ASP A 1 300 ? -17.630 5.527 12.932 1.00 95.38 300 ASP A CA 1
ATOM 2166 C C . ASP A 1 300 ? -16.212 5.901 13.360 1.00 95.38 300 ASP A C 1
ATOM 2168 O O . ASP A 1 300 ? -15.975 6.943 13.979 1.00 95.38 300 ASP A O 1
ATOM 2172 N N . TRP A 1 301 ? -15.260 5.058 12.983 1.00 95.38 301 TRP A N 1
ATOM 2173 C CA . TRP A 1 301 ? -13.838 5.348 13.033 1.00 95.38 301 TRP A CA 1
ATOM 2174 C C . TRP A 1 301 ? -13.287 5.559 11.633 1.00 95.38 301 TRP A C 1
ATOM 2176 O O . TRP A 1 301 ? -13.617 4.831 10.700 1.00 95.38 301 TRP A O 1
ATOM 2186 N N . GLU A 1 302 ? -12.397 6.530 11.507 1.00 97.38 302 GLU A N 1
ATOM 2187 C CA . GLU A 1 302 ? -11.478 6.638 10.390 1.00 97.38 302 GLU A CA 1
ATOM 2188 C C . GLU A 1 302 ? -10.107 6.126 10.828 1.00 97.38 302 GLU A C 1
ATOM 2190 O O . GLU A 1 302 ? -9.515 6.642 11.775 1.00 97.38 302 GLU A O 1
ATOM 2195 N N . VAL A 1 303 ? -9.606 5.115 10.130 1.00 97.12 303 VAL A N 1
ATOM 2196 C CA . VAL A 1 303 ? -8.266 4.566 10.305 1.00 97.12 303 VAL A CA 1
ATOM 2197 C C . VAL A 1 303 ? -7.402 5.076 9.163 1.00 97.12 303 VAL A C 1
ATOM 2199 O O . VAL A 1 303 ? -7.713 4.835 7.994 1.00 97.12 303 VAL A O 1
ATOM 2202 N N . THR A 1 304 ? -6.320 5.773 9.497 1.00 97.94 304 THR A N 1
ATOM 2203 C CA . THR A 1 304 ? -5.374 6.314 8.519 1.00 97.94 304 THR A CA 1
ATOM 2204 C C . THR A 1 304 ? -3.979 5.753 8.722 1.00 97.94 304 THR A C 1
ATOM 2206 O O . THR A 1 304 ? -3.556 5.503 9.844 1.00 97.94 304 THR A O 1
ATOM 2209 N N . ALA A 1 305 ? -3.238 5.562 7.641 1.00 97.56 305 ALA A N 1
ATOM 2210 C CA . ALA A 1 305 ? -1.820 5.239 7.688 1.00 97.56 305 ALA A CA 1
ATOM 2211 C C . ALA A 1 305 ? -1.113 5.902 6.510 1.00 97.56 305 ALA A C 1
ATOM 2213 O O . ALA A 1 305 ? -1.658 5.980 5.409 1.00 97.56 305 ALA A O 1
ATOM 2214 N N . THR A 1 306 ? 0.099 6.387 6.744 1.00 96.50 306 THR A N 1
ATOM 2215 C CA . THR A 1 306 ? 0.933 7.036 5.732 1.00 96.50 306 THR A CA 1
ATOM 2216 C C . THR A 1 306 ? 2.293 6.361 5.687 1.00 96.50 306 THR A C 1
ATOM 2218 O O . THR A 1 306 ? 2.702 5.695 6.641 1.00 96.50 306 THR A O 1
ATOM 2221 N N . ASN A 1 307 ? 2.994 6.528 4.564 1.00 95.38 307 ASN A N 1
ATOM 2222 C CA . ASN A 1 307 ? 4.322 5.954 4.355 1.00 95.38 307 ASN A CA 1
ATOM 2223 C C . ASN A 1 307 ? 4.367 4.429 4.588 1.00 95.38 307 ASN A C 1
ATOM 2225 O O . ASN A 1 307 ? 5.358 3.881 5.072 1.00 95.38 307 ASN A O 1
ATOM 2229 N N . MET A 1 308 ? 3.273 3.739 4.263 1.00 97.56 308 MET A N 1
ATOM 2230 C CA . MET A 1 308 ? 3.230 2.285 4.282 1.00 97.56 308 MET A CA 1
ATOM 2231 C C . MET A 1 308 ? 4.141 1.742 3.184 1.00 97.56 308 MET A C 1
ATOM 2233 O O . MET A 1 308 ? 4.267 2.331 2.105 1.00 97.56 308 MET A O 1
ATOM 2237 N N . THR A 1 309 ? 4.748 0.588 3.450 1.00 97.50 309 THR A N 1
ATOM 2238 C CA . THR A 1 309 ? 5.447 -0.186 2.421 1.00 97.50 309 THR A CA 1
ATOM 2239 C C . THR A 1 309 ? 4.719 -1.500 2.215 1.00 97.50 309 THR A C 1
ATOM 2241 O O . THR A 1 309 ? 4.544 -2.269 3.161 1.00 97.50 309 THR A O 1
ATOM 2244 N N . VAL A 1 310 ? 4.310 -1.749 0.973 1.00 97.00 310 VAL A N 1
ATOM 2245 C CA . VAL A 1 310 ? 3.704 -3.011 0.543 1.00 97.00 310 VAL A CA 1
ATOM 2246 C C . VAL A 1 310 ? 4.775 -3.825 -0.166 1.00 97.00 310 VAL A C 1
ATOM 2248 O O . VAL A 1 310 ? 5.321 -3.388 -1.174 1.00 97.00 310 VAL A O 1
ATOM 2251 N N . ILE A 1 311 ? 5.095 -5.004 0.350 1.00 96.56 311 ILE A N 1
ATOM 2252 C CA . ILE A 1 311 ? 6.032 -5.934 -0.275 1.00 96.56 311 ILE A CA 1
ATOM 2253 C C . ILE A 1 311 ? 5.207 -7.000 -0.982 1.00 96.56 311 ILE A C 1
ATOM 2255 O O . ILE A 1 311 ? 4.573 -7.821 -0.327 1.00 96.56 311 ILE A O 1
ATOM 2259 N N . ALA A 1 312 ? 5.215 -6.992 -2.311 1.00 94.75 312 ALA A N 1
ATOM 2260 C CA . ALA A 1 312 ? 4.454 -7.929 -3.134 1.00 94.75 312 ALA A CA 1
ATOM 2261 C C . ALA A 1 312 ? 5.320 -8.453 -4.279 1.00 94.75 312 ALA A C 1
ATOM 2263 O O . ALA A 1 312 ? 6.133 -7.718 -4.840 1.00 94.75 312 ALA A O 1
ATOM 2264 N N . MET A 1 313 ? 5.173 -9.738 -4.622 1.00 94.88 313 MET A N 1
ATOM 2265 C CA . MET A 1 313 ? 5.977 -10.398 -5.669 1.00 94.88 313 MET A CA 1
ATOM 2266 C C . MET A 1 313 ? 7.499 -10.184 -5.484 1.00 94.88 313 MET A C 1
ATOM 2268 O O . MET A 1 313 ? 8.250 -10.089 -6.452 1.00 94.88 313 MET A O 1
ATOM 2272 N N . GLY A 1 314 ? 7.958 -10.056 -4.234 1.00 94.12 314 GLY A N 1
ATOM 2273 C CA . GLY A 1 314 ? 9.358 -9.791 -3.882 1.00 94.12 314 GLY A CA 1
ATOM 2274 C C . GLY A 1 314 ? 9.837 -8.343 -4.058 1.00 94.12 314 GLY A C 1
ATOM 2275 O O . GLY A 1 314 ? 11.009 -8.081 -3.804 1.00 94.12 314 GLY A O 1
ATOM 2276 N N . ALA A 1 315 ? 8.978 -7.406 -4.473 1.00 94.12 315 ALA A N 1
ATOM 2277 C CA . ALA A 1 315 ? 9.325 -5.994 -4.628 1.00 94.12 315 ALA A CA 1
ATOM 2278 C C . ALA A 1 315 ? 8.744 -5.141 -3.483 1.00 94.12 315 ALA A C 1
ATOM 2280 O O . ALA A 1 315 ? 7.537 -5.212 -3.238 1.00 94.12 315 ALA A O 1
ATOM 2281 N N . PRO A 1 316 ? 9.557 -4.310 -2.802 1.00 95.19 316 PRO A N 1
ATOM 2282 C CA . PRO A 1 316 ? 9.051 -3.309 -1.872 1.00 95.19 316 PRO A CA 1
ATOM 2283 C C . PRO A 1 316 ? 8.484 -2.107 -2.637 1.00 95.19 316 PRO A C 1
ATOM 2285 O O . PRO A 1 316 ? 9.178 -1.484 -3.440 1.00 95.19 316 PRO A O 1
ATOM 2288 N N . ILE A 1 317 ? 7.231 -1.764 -2.358 1.00 96.00 317 ILE A N 1
ATOM 2289 C CA . ILE A 1 317 ? 6.515 -0.624 -2.930 1.00 96.00 317 ILE A CA 1
ATOM 2290 C C . ILE A 1 317 ? 6.247 0.385 -1.802 1.00 96.00 317 ILE A C 1
ATOM 2292 O O . ILE A 1 317 ? 5.308 0.196 -1.020 1.00 96.00 317 ILE A O 1
ATOM 2296 N N . PRO A 1 318 ? 7.099 1.415 -1.648 1.00 95.75 318 PRO A N 1
ATOM 2297 C CA . PRO A 1 318 ? 6.960 2.413 -0.593 1.00 95.75 318 PRO A CA 1
ATOM 2298 C C . PRO A 1 318 ? 5.950 3.508 -0.965 1.00 95.75 318 PRO A C 1
ATOM 2300 O O . PRO A 1 318 ? 5.505 3.616 -2.111 1.00 95.75 318 PRO A O 1
ATOM 2303 N N . GLY A 1 319 ? 5.647 4.371 0.008 1.00 95.62 319 GLY A N 1
ATOM 2304 C CA . GLY A 1 319 ? 4.868 5.593 -0.210 1.00 95.62 319 GLY A CA 1
ATOM 2305 C C . GLY A 1 319 ? 3.361 5.369 -0.323 1.00 95.62 319 GLY A C 1
ATOM 2306 O O . GLY A 1 319 ? 2.653 6.243 -0.815 1.00 95.62 319 GLY A O 1
ATOM 2307 N N . ILE A 1 320 ? 2.866 4.218 0.133 1.00 97.94 320 ILE A N 1
ATOM 2308 C CA . ILE A 1 320 ? 1.441 3.896 0.113 1.00 97.94 320 ILE A CA 1
ATOM 2309 C C . ILE A 1 320 ? 0.750 4.545 1.311 1.00 97.94 320 ILE A C 1
ATOM 2311 O O . ILE A 1 320 ? 1.307 4.621 2.410 1.00 97.94 320 ILE A O 1
ATOM 2315 N N . SER A 1 321 ? -0.466 5.037 1.097 1.00 97.75 321 SER A N 1
ATOM 2316 C CA . SER A 1 321 ? -1.307 5.590 2.157 1.00 97.75 321 SER A CA 1
ATOM 2317 C C . SER A 1 321 ? -2.658 4.892 2.188 1.00 97.75 321 SER A C 1
ATOM 2319 O O . SER A 1 321 ? -3.145 4.395 1.178 1.00 97.75 321 SER A O 1
ATOM 2321 N N . MET A 1 322 ? -3.275 4.856 3.360 1.00 97.25 322 MET A N 1
ATOM 2322 C CA . MET A 1 322 ? -4.565 4.221 3.580 1.00 97.25 322 MET A CA 1
ATOM 2323 C C . MET A 1 322 ? -5.462 5.165 4.369 1.00 97.25 322 MET A C 1
ATOM 2325 O O . MET A 1 322 ? -5.040 5.703 5.388 1.00 97.25 322 MET A O 1
ATOM 2329 N N . THR A 1 323 ? -6.717 5.277 3.941 1.00 97.56 323 THR A N 1
ATOM 2330 C CA . THR A 1 323 ? -7.809 5.871 4.719 1.00 97.56 323 THR A CA 1
ATOM 2331 C C . THR A 1 323 ? -9.002 4.933 4.636 1.00 97.56 323 THR A C 1
ATOM 2333 O O . THR A 1 323 ? -9.489 4.639 3.543 1.00 97.56 323 THR A O 1
ATOM 2336 N N . LYS A 1 324 ? -9.466 4.425 5.779 1.00 97.00 324 LYS A N 1
ATOM 2337 C CA . LYS A 1 324 ? -10.602 3.502 5.852 1.00 97.00 324 LYS A CA 1
ATOM 2338 C C . LYS A 1 324 ? -11.587 3.942 6.909 1.00 97.00 324 LYS A C 1
ATOM 2340 O O . LYS A 1 324 ? -11.200 4.277 8.020 1.00 97.00 324 LYS A O 1
ATOM 2345 N N . LYS A 1 325 ? -12.867 3.889 6.560 1.00 96.06 325 LYS A N 1
ATOM 2346 C CA . LYS A 1 325 ? -13.963 4.099 7.495 1.00 96.06 325 LYS A CA 1
ATOM 2347 C C . LYS A 1 325 ? -14.461 2.746 7.992 1.00 96.06 325 LYS A C 1
ATOM 2349 O O . LYS A 1 325 ? -14.734 1.869 7.175 1.00 96.06 325 LYS A O 1
ATOM 2354 N N . VAL A 1 326 ? -14.585 2.587 9.305 1.00 95.31 326 VAL A N 1
ATOM 2355 C CA . VAL A 1 326 ? -15.123 1.385 9.947 1.00 95.31 326 VAL A CA 1
ATOM 2356 C C . VAL A 1 326 ? -16.245 1.788 10.891 1.00 95.31 326 VAL A C 1
ATOM 2358 O O . VAL A 1 326 ? -16.057 2.659 11.734 1.00 95.31 326 VAL A O 1
ATOM 2361 N N . THR A 1 327 ? -17.397 1.136 10.766 1.00 94.75 327 THR A N 1
ATOM 2362 C CA . THR A 1 327 ? -18.527 1.321 11.680 1.00 94.75 327 THR A CA 1
ATOM 2363 C C . THR A 1 327 ? -18.483 0.249 12.762 1.00 94.75 327 THR A C 1
ATOM 2365 O O . THR A 1 327 ? -18.454 -0.946 12.464 1.00 94.75 327 THR A O 1
ATOM 2368 N N . LEU A 1 328 ? -18.487 0.676 14.020 1.00 93.31 328 LEU A N 1
ATOM 2369 C CA . LEU A 1 328 ? -18.497 -0.184 15.200 1.00 93.31 328 LEU A CA 1
ATOM 2370 C C . LEU A 1 328 ? -19.816 -0.004 15.950 1.00 93.31 328 LEU A C 1
ATOM 2372 O O . LEU A 1 328 ? -20.416 1.073 15.932 1.00 93.31 328 LEU A O 1
ATOM 2376 N N . LYS A 1 329 ? -20.274 -1.058 16.626 1.00 93.81 329 LYS A N 1
ATOM 2377 C CA . LYS A 1 329 ? -21.433 -0.964 17.518 1.00 93.81 329 LYS A CA 1
ATOM 2378 C C . LYS A 1 329 ? -21.002 -0.253 18.794 1.00 93.81 329 LYS A C 1
ATOM 2380 O O . LYS A 1 329 ? -19.974 -0.596 19.367 1.00 93.81 329 LYS A O 1
ATOM 2385 N N . GLY A 1 330 ? -21.783 0.712 19.254 1.00 91.38 330 GLY A N 1
ATOM 2386 C CA . GLY A 1 330 ? -21.590 1.331 20.561 1.00 91.38 330 GLY A CA 1
ATOM 2387 C C . GLY A 1 330 ? -22.209 0.492 21.676 1.00 91.38 330 GLY A C 1
ATOM 2388 O O . GLY A 1 330 ? -22.809 -0.558 21.434 1.00 91.38 330 GLY A O 1
ATOM 2389 N N . PHE A 1 331 ? -22.068 0.956 22.915 1.00 91.69 331 PHE A N 1
ATOM 2390 C CA . PHE A 1 331 ? -22.595 0.250 24.084 1.00 91.69 331 PHE A CA 1
ATOM 2391 C C . PHE A 1 331 ? -24.113 0.420 24.267 1.00 91.69 331 PHE A C 1
ATOM 2393 O O . PHE A 1 331 ? -24.695 -0.225 25.139 1.00 91.69 331 PHE A O 1
ATOM 2400 N N . ASN A 1 332 ? -24.772 1.260 23.456 1.00 93.50 332 ASN A N 1
ATOM 2401 C CA . ASN A 1 332 ? -26.224 1.489 23.453 1.00 93.50 332 ASN A CA 1
ATOM 2402 C C . ASN A 1 332 ? -26.809 1.750 24.857 1.00 93.50 332 ASN A C 1
ATOM 2404 O O . ASN A 1 332 ? -27.850 1.209 25.248 1.00 93.50 332 ASN A O 1
ATOM 2408 N N . GLY A 1 333 ? -26.098 2.550 25.651 1.00 89.25 333 GLY A N 1
ATOM 2409 C CA . GLY A 1 333 ? -26.482 2.913 27.010 1.00 89.25 333 GLY A CA 1
ATOM 2410 C C . GLY A 1 333 ? -26.395 1.778 28.027 1.00 89.25 333 GLY A C 1
ATOM 2411 O O . GLY A 1 333 ? -26.909 1.961 29.124 1.00 89.25 333 GLY A O 1
ATOM 2412 N N . LEU A 1 334 ? -25.803 0.623 27.679 1.00 87.06 334 LEU A N 1
ATOM 2413 C CA . LEU A 1 334 ? -25.677 -0.542 28.565 1.00 87.06 334 LEU A CA 1
ATOM 2414 C C . LEU A 1 334 ? -27.009 -0.893 29.252 1.00 87.06 334 LEU A C 1
ATOM 2416 O O . LEU A 1 334 ? -27.116 -1.027 30.471 1.00 87.06 334 LEU A O 1
ATOM 2420 N N . LYS A 1 335 ? -28.068 -0.992 28.448 1.00 85.25 335 LYS A N 1
ATOM 2421 C CA . LYS A 1 335 ? -29.413 -1.321 28.930 1.00 85.25 335 LYS A CA 1
ATOM 2422 C C . LYS A 1 335 ? -29.486 -2.790 29.353 1.00 85.25 335 LYS A C 1
ATOM 2424 O O . LYS A 1 335 ? -28.821 -3.645 28.776 1.00 85.25 335 LYS A O 1
ATOM 2429 N N . GLY A 1 336 ? -30.378 -3.095 30.295 1.00 82.94 336 GLY A N 1
ATOM 2430 C CA . GLY A 1 336 ? -30.677 -4.481 30.676 1.00 82.94 336 GLY A CA 1
ATOM 2431 C C . GLY A 1 336 ? -29.817 -5.035 31.811 1.00 82.94 336 GLY A C 1
ATOM 2432 O O . GLY A 1 336 ? -29.614 -6.245 31.873 1.00 82.94 336 GLY A O 1
ATOM 2433 N N . LEU A 1 337 ? -29.341 -4.170 32.713 1.00 85.88 337 LEU A N 1
ATOM 2434 C CA . LEU A 1 337 ? -28.824 -4.607 34.009 1.00 85.88 337 LEU A CA 1
ATOM 2435 C C . LEU A 1 337 ? -29.892 -5.448 34.722 1.00 85.88 337 LEU A C 1
ATOM 2437 O O . LEU A 1 337 ? -30.995 -4.965 34.981 1.00 85.88 337 LEU A O 1
ATOM 2441 N N . THR A 1 338 ? -29.550 -6.688 35.051 1.00 88.69 338 THR A N 1
ATOM 2442 C CA . THR A 1 338 ? -30.410 -7.597 35.810 1.00 88.69 338 THR A CA 1
ATOM 2443 C C . THR A 1 338 ? -29.726 -7.926 37.123 1.00 88.69 338 THR A C 1
ATOM 2445 O O . THR A 1 338 ? -28.582 -8.368 37.132 1.00 88.69 338 THR A O 1
ATOM 2448 N N . ILE A 1 339 ? -30.414 -7.696 38.240 1.00 87.50 339 ILE A N 1
ATOM 2449 C CA . ILE A 1 339 ? -29.938 -8.122 39.557 1.00 87.50 339 ILE A CA 1
ATOM 2450 C C . ILE A 1 339 ? -30.366 -9.577 39.743 1.00 87.50 339 ILE A C 1
ATOM 2452 O O . ILE A 1 339 ? -31.552 -9.865 39.876 1.00 87.50 339 ILE A O 1
ATOM 2456 N N . GLU A 1 340 ? -29.396 -10.484 39.750 1.00 92.00 340 GLU A N 1
ATOM 2457 C CA . GLU A 1 340 ? -29.607 -11.923 39.931 1.00 92.00 340 GLU A CA 1
ATOM 2458 C C . GLU A 1 340 ? -29.766 -12.276 41.411 1.00 92.00 340 GLU A C 1
ATOM 2460 O O . GLU A 1 340 ? -30.599 -13.095 41.799 1.00 92.00 340 GLU A O 1
ATOM 2465 N N . LYS A 1 341 ? -28.944 -11.650 42.261 1.00 90.25 341 LYS A N 1
ATOM 2466 C CA . LYS A 1 341 ? -28.962 -11.854 43.709 1.00 90.25 341 LYS A CA 1
ATOM 2467 C C . LYS A 1 341 ? -28.610 -10.562 44.437 1.00 90.25 341 LYS A C 1
ATOM 2469 O O . LYS A 1 341 ? -27.735 -9.815 44.012 1.00 90.25 341 LYS A O 1
ATOM 2474 N N . TYR A 1 342 ? -29.256 -10.359 45.575 1.00 87.81 342 TYR A N 1
ATOM 2475 C CA . TYR A 1 342 ? -28.961 -9.316 46.547 1.00 87.81 342 TYR A CA 1
ATOM 2476 C C . TYR A 1 342 ? -28.885 -9.953 47.939 1.00 87.81 342 TYR A C 1
ATOM 2478 O O . TYR A 1 342 ? -29.732 -10.784 48.275 1.00 87.81 342 TYR A O 1
ATOM 2486 N N . ASP A 1 343 ? -27.871 -9.595 48.723 1.00 88.94 343 ASP A N 1
ATOM 2487 C CA . ASP A 1 343 ? -27.638 -10.124 50.066 1.00 88.94 343 ASP A CA 1
ATOM 2488 C C . ASP A 1 343 ? -27.075 -9.040 50.999 1.00 88.94 343 ASP A C 1
ATOM 2490 O O . ASP A 1 343 ? -26.316 -8.171 50.565 1.00 88.94 343 ASP A O 1
ATOM 2494 N N . LEU A 1 344 ? -27.422 -9.125 52.285 1.00 87.94 344 LEU A N 1
ATOM 2495 C CA . LEU A 1 344 ? -26.958 -8.230 53.353 1.00 87.94 344 LEU A CA 1
ATOM 2496 C C . LEU A 1 344 ? -26.306 -9.057 54.474 1.00 87.94 344 LEU A C 1
ATOM 2498 O O . LEU A 1 344 ? -26.890 -9.214 55.550 1.00 87.94 344 LEU A O 1
ATOM 2502 N N . PRO A 1 345 ? -25.128 -9.657 54.232 1.00 90.56 345 PRO A N 1
ATOM 2503 C CA . PRO A 1 345 ? -24.592 -10.706 55.099 1.00 90.56 345 PRO A CA 1
ATOM 2504 C C . PRO A 1 345 ? -24.140 -10.221 56.482 1.00 90.56 345 PRO A C 1
ATOM 2506 O O . PRO A 1 345 ? -24.074 -11.024 57.414 1.00 90.56 345 PRO A O 1
ATOM 2509 N N . SER A 1 346 ? -23.794 -8.940 56.639 1.00 90.88 346 SER A N 1
ATOM 2510 C CA . SER A 1 346 ? -23.272 -8.413 57.902 1.00 90.88 346 SER A CA 1
ATOM 2511 C C . SER A 1 346 ? -23.409 -6.898 58.019 1.00 90.88 346 SER A C 1
ATOM 2513 O O . SER A 1 346 ? -23.491 -6.181 57.024 1.00 90.88 346 SER A O 1
ATOM 2515 N N . ASN A 1 347 ? -23.345 -6.404 59.255 1.00 87.00 347 ASN A N 1
ATOM 2516 C CA . ASN A 1 347 ? -23.105 -4.987 59.516 1.00 87.00 347 ASN A CA 1
ATOM 2517 C C . ASN A 1 347 ? -21.652 -4.631 59.166 1.00 87.00 347 ASN A C 1
ATOM 2519 O O . ASN A 1 347 ? -20.746 -5.441 59.367 1.00 87.00 347 ASN A O 1
ATOM 2523 N N . ASP A 1 348 ? -21.444 -3.414 58.687 1.00 82.81 348 ASP A N 1
ATOM 2524 C CA . ASP A 1 348 ? -20.143 -2.796 58.442 1.00 82.81 348 ASP A CA 1
ATOM 2525 C C . ASP A 1 348 ? -19.948 -1.643 59.451 1.00 82.81 348 ASP A C 1
ATOM 2527 O O . ASP A 1 348 ? -20.947 -1.050 59.872 1.00 82.81 348 ASP A O 1
ATOM 2531 N N . PRO A 1 349 ? -18.718 -1.288 59.878 1.00 83.12 349 PRO A N 1
ATOM 2532 C CA . PRO A 1 349 ? -18.491 -0.154 60.779 1.00 83.12 349 PRO A CA 1
ATOM 2533 C C . PRO A 1 349 ? -19.182 1.152 60.362 1.00 83.12 349 PRO A C 1
ATOM 2535 O O . PRO A 1 349 ? -19.525 1.950 61.233 1.00 83.12 349 PRO A O 1
ATOM 2538 N N . ASN A 1 350 ? -19.410 1.351 59.058 1.00 81.06 350 ASN A N 1
ATOM 2539 C CA . ASN A 1 350 ? -20.071 2.538 58.516 1.00 81.06 350 ASN A CA 1
ATOM 2540 C C . ASN A 1 350 ? -21.441 2.251 57.865 1.00 81.06 350 ASN A C 1
ATOM 2542 O O . ASN A 1 350 ? -21.991 3.141 57.218 1.00 81.06 350 ASN A O 1
ATOM 2546 N N . GLY A 1 351 ? -22.014 1.049 58.012 1.00 79.88 351 GLY A N 1
ATOM 2547 C CA . GLY A 1 351 ? -23.284 0.711 57.359 1.00 79.88 351 GLY A CA 1
ATOM 2548 C C . GLY A 1 351 ? -23.655 -0.772 57.390 1.00 79.88 351 GLY A C 1
ATOM 2549 O O . GLY A 1 351 ? -23.479 -1.462 58.392 1.00 79.88 351 GLY A O 1
ATOM 2550 N N . ILE A 1 352 ? -24.211 -1.267 56.285 1.00 83.00 352 ILE A N 1
ATOM 2551 C CA . ILE A 1 352 ? -24.519 -2.686 56.078 1.00 83.00 352 ILE A CA 1
ATOM 2552 C C . ILE A 1 352 ? -23.752 -3.131 54.838 1.00 83.00 352 ILE A C 1
ATOM 2554 O O . ILE A 1 352 ? -23.772 -2.441 53.821 1.00 83.00 352 ILE A O 1
ATOM 2558 N N . HIS A 1 353 ? -23.072 -4.270 54.923 1.00 85.50 353 HIS A N 1
ATOM 2559 C CA . HIS A 1 353 ? -22.361 -4.825 53.784 1.00 85.50 353 HIS A CA 1
ATOM 2560 C C . HIS A 1 353 ? -23.371 -5.343 52.760 1.00 85.50 353 HIS A C 1
ATOM 2562 O O . HIS A 1 353 ? -24.215 -6.175 53.091 1.00 85.50 353 HIS A O 1
ATOM 2568 N N . LEU A 1 354 ? -23.279 -4.846 51.530 1.00 83.88 354 LEU A N 1
ATOM 2569 C CA . LEU A 1 354 ? -24.169 -5.187 50.431 1.00 83.88 354 LEU A CA 1
ATOM 2570 C C . LEU A 1 354 ? -23.428 -6.048 49.408 1.00 83.88 354 LEU A C 1
ATOM 2572 O O . LEU A 1 354 ? -22.434 -5.615 48.834 1.00 83.88 354 LEU A O 1
ATOM 2576 N N . VAL A 1 355 ? -23.934 -7.256 49.150 1.00 86.81 355 VAL A N 1
ATOM 2577 C CA . VAL A 1 355 ? -23.425 -8.129 48.086 1.00 86.81 355 VAL A CA 1
ATOM 2578 C C . VAL A 1 355 ? -24.477 -8.260 46.992 1.00 86.81 355 VAL A C 1
ATOM 2580 O O . VAL A 1 355 ? -25.547 -8.836 47.197 1.00 86.81 355 VAL A O 1
ATOM 2583 N N . LEU A 1 356 ? -24.151 -7.744 45.810 1.00 85.44 356 LEU A N 1
ATOM 2584 C CA . LEU A 1 356 ? -24.972 -7.820 44.605 1.00 85.44 356 LEU A CA 1
ATOM 2585 C C . LEU A 1 356 ? -24.312 -8.744 43.581 1.00 85.44 356 LEU A C 1
ATOM 2587 O O . LEU A 1 356 ? -23.120 -8.643 43.303 1.00 85.44 356 LEU A O 1
ATOM 2591 N N . SER A 1 357 ? -25.105 -9.629 42.989 1.00 88.12 357 SER A N 1
ATOM 2592 C CA . SER A 1 357 ? -24.758 -10.320 41.753 1.00 88.12 357 SER A CA 1
ATOM 2593 C C . SER A 1 357 ? -25.665 -9.777 40.666 1.00 88.12 357 SER A C 1
ATOM 2595 O O . SER A 1 357 ? -26.888 -9.856 40.789 1.00 88.12 357 SER A O 1
ATOM 2597 N N . ALA A 1 358 ? -25.072 -9.194 39.632 1.00 86.50 358 ALA A N 1
ATOM 2598 C CA . ALA A 1 358 ? -25.803 -8.621 38.520 1.00 86.50 358 ALA A CA 1
ATOM 2599 C C . ALA A 1 358 ? -25.175 -9.036 37.191 1.00 86.50 358 ALA A C 1
ATOM 2601 O O . ALA A 1 358 ? -23.964 -9.244 37.096 1.00 86.50 358 ALA A O 1
ATOM 2602 N N . THR A 1 359 ? -26.010 -9.145 36.165 1.00 88.94 359 THR A N 1
ATOM 2603 C CA . THR A 1 359 ? -25.596 -9.389 34.788 1.00 88.94 359 THR A CA 1
ATOM 2604 C C . THR A 1 359 ? -25.908 -8.162 33.941 1.00 88.94 359 THR A C 1
ATOM 2606 O O . THR A 1 359 ? -26.943 -7.513 34.094 1.00 88.94 359 THR A O 1
ATOM 2609 N N . LEU A 1 360 ? -24.981 -7.820 33.049 1.00 86.88 360 LEU A N 1
ATOM 2610 C CA . LEU A 1 360 ? -25.131 -6.726 32.101 1.00 86.88 360 LEU A CA 1
ATOM 2611 C C . LEU A 1 360 ? -24.561 -7.169 30.755 1.00 86.88 360 LEU A C 1
ATOM 2613 O O . LEU A 1 360 ? -23.373 -7.468 30.637 1.00 86.88 360 LEU A O 1
ATOM 2617 N N . ALA A 1 361 ? -25.419 -7.241 29.741 1.00 87.94 361 ALA A N 1
ATOM 2618 C CA . ALA A 1 361 ? -25.010 -7.631 28.400 1.00 87.94 361 ALA A CA 1
ATOM 2619 C C . ALA A 1 361 ? -24.356 -6.446 27.675 1.00 87.94 361 ALA A C 1
ATOM 2621 O O . ALA A 1 361 ? -24.943 -5.370 27.593 1.00 87.94 361 ALA A O 1
ATOM 2622 N N . ASN A 1 362 ? -23.167 -6.658 27.105 1.00 87.81 362 ASN A N 1
ATOM 2623 C CA . ASN A 1 362 ? -22.535 -5.688 26.214 1.00 87.81 362 ASN A CA 1
ATOM 2624 C C . ASN A 1 362 ? -23.044 -5.899 24.771 1.00 87.81 362 ASN A C 1
ATOM 2626 O O . ASN A 1 362 ? -22.735 -6.935 24.178 1.00 87.81 362 ASN A O 1
ATOM 2630 N N . PRO A 1 363 ? -23.807 -4.958 24.182 1.00 88.62 363 PRO A N 1
ATOM 2631 C CA . PRO A 1 363 ? -24.287 -5.071 22.802 1.00 88.62 363 PRO A CA 1
ATOM 2632 C C . PRO A 1 363 ? -23.232 -4.668 21.750 1.00 88.62 363 PRO A C 1
ATOM 2634 O O . PRO A 1 363 ? -23.473 -4.830 20.549 1.00 88.62 363 PRO A O 1
ATOM 2637 N N . SER A 1 364 ? -22.090 -4.126 22.185 1.00 90.62 364 SER A N 1
ATOM 2638 C CA . SER A 1 364 ? -20.998 -3.648 21.337 1.00 90.62 364 SER A CA 1
ATOM 2639 C C . SER A 1 364 ? -20.093 -4.788 20.851 1.00 90.62 364 SER A C 1
ATOM 2641 O O . SER A 1 364 ? -19.980 -5.835 21.485 1.00 90.62 364 SER A O 1
ATOM 2643 N N . ASN A 1 365 ? -19.393 -4.564 19.736 1.00 90.00 365 ASN A N 1
ATOM 2644 C CA . ASN A 1 365 ? -18.219 -5.351 19.345 1.00 90.00 365 ASN A CA 1
ATOM 2645 C C . ASN A 1 365 ? -16.904 -4.788 19.924 1.00 90.00 365 ASN A C 1
ATOM 2647 O O . ASN A 1 365 ? -15.820 -5.274 19.603 1.00 90.00 365 ASN A O 1
ATOM 2651 N N . VAL A 1 366 ? -16.998 -3.780 20.789 1.00 90.50 366 VAL A N 1
ATOM 2652 C CA . VAL A 1 366 ? -15.905 -3.221 21.575 1.00 90.50 366 VAL A CA 1
ATOM 2653 C C . VAL A 1 366 ? -16.056 -3.673 23.026 1.00 90.50 366 VAL A C 1
ATOM 2655 O O . VAL A 1 366 ? -17.084 -3.454 23.668 1.00 90.50 366 VAL A O 1
ATOM 2658 N N . GLY A 1 367 ? -15.027 -4.333 23.543 1.00 87.69 367 GLY A N 1
ATOM 2659 C CA . GLY A 1 367 ? -14.869 -4.660 24.953 1.00 87.69 367 GLY A CA 1
ATOM 2660 C C . GLY A 1 367 ? -13.873 -3.712 25.609 1.00 87.69 367 GLY A C 1
ATOM 2661 O O . GLY A 1 367 ? -12.915 -3.268 24.974 1.00 87.69 367 GLY A O 1
ATOM 2662 N N . ILE A 1 368 ? -14.098 -3.403 26.881 1.00 87.31 368 ILE A N 1
ATOM 2663 C CA . ILE A 1 368 ? -13.174 -2.621 27.701 1.00 87.31 368 ILE A CA 1
ATOM 2664 C C . ILE A 1 368 ? -12.923 -3.419 28.973 1.00 87.31 368 ILE A C 1
ATOM 2666 O O . ILE A 1 368 ? -13.866 -3.846 29.640 1.00 87.31 368 ILE A O 1
ATOM 2670 N N . GLU A 1 369 ? -11.653 -3.627 29.300 1.00 86.56 369 GLU A N 1
ATOM 2671 C CA . GLU A 1 369 ? -11.248 -4.100 30.612 1.00 86.56 369 GLU A CA 1
ATOM 2672 C C . GLU A 1 369 ? -11.576 -3.012 31.632 1.00 86.56 369 GLU A C 1
ATOM 2674 O O . GLU A 1 369 ? -10.973 -1.937 31.648 1.00 86.56 369 GLU A O 1
ATOM 2679 N N . MET A 1 370 ? -12.578 -3.285 32.459 1.00 75.31 370 MET A N 1
ATOM 2680 C CA . MET A 1 370 ? -12.913 -2.433 33.586 1.00 75.31 370 MET A CA 1
ATOM 2681 C C . MET A 1 370 ? -12.102 -2.900 34.791 1.00 75.31 370 MET A C 1
ATOM 2683 O O . MET A 1 370 ? -12.064 -4.094 35.088 1.00 75.31 370 MET A O 1
ATOM 2687 N N . GLY A 1 371 ? -11.448 -1.958 35.470 1.00 74.19 371 GLY A N 1
ATOM 2688 C CA . GLY A 1 371 ? -10.879 -2.201 36.792 1.00 74.19 371 GLY A CA 1
ATOM 2689 C C . GLY A 1 371 ? -11.990 -2.272 37.841 1.00 74.19 371 GLY A C 1
ATOM 2690 O O . GLY A 1 371 ? -13.009 -2.938 37.662 1.00 74.19 371 GLY A O 1
ATOM 2691 N N . THR A 1 372 ? -11.829 -1.534 38.933 1.00 76.12 372 THR A N 1
ATOM 2692 C CA . THR A 1 372 ? -12.907 -1.367 39.912 1.00 76.12 372 THR A CA 1
ATOM 2693 C C . THR A 1 372 ? -13.972 -0.423 39.356 1.00 76.12 372 THR A C 1
ATOM 2695 O O . THR A 1 372 ? -13.669 0.717 39.010 1.00 76.12 372 THR A O 1
ATOM 2698 N N . VAL A 1 373 ? -15.216 -0.898 39.279 1.00 73.19 373 VAL A N 1
ATOM 2699 C CA . VAL A 1 373 ? -16.390 -0.071 38.971 1.00 73.19 373 VAL A CA 1
ATOM 2700 C C . VAL A 1 373 ? -17.166 0.135 40.265 1.00 73.19 373 VAL A C 1
ATOM 2702 O O . VAL A 1 373 ? -17.575 -0.839 40.893 1.00 73.19 373 VAL A O 1
ATOM 2705 N N . GLU A 1 374 ? -17.356 1.392 40.658 1.00 77.00 374 GLU A N 1
ATOM 2706 C CA . GLU A 1 374 ? -18.166 1.773 41.818 1.00 77.00 374 GLU A CA 1
ATOM 2707 C C . GLU A 1 374 ? -19.567 2.179 41.351 1.00 77.00 374 GLU A C 1
ATOM 2709 O O . GLU A 1 374 ? -19.717 2.949 40.398 1.00 77.00 374 GLU A O 1
ATOM 2714 N N . PHE A 1 375 ? -20.599 1.663 42.016 1.00 78.81 375 PHE A N 1
ATOM 2715 C CA . PHE A 1 375 ? -21.991 1.967 41.697 1.00 78.81 375 PHE A CA 1
ATOM 2716 C C . PHE A 1 375 ? -22.629 2.673 42.879 1.00 78.81 375 PHE A C 1
ATOM 2718 O O . PHE A 1 375 ? -22.743 2.094 43.948 1.00 78.81 375 PHE A O 1
ATOM 2725 N N . THR A 1 376 ? -23.115 3.898 42.691 1.00 81.81 376 THR A N 1
ATOM 2726 C CA . THR A 1 376 ? -23.890 4.553 43.747 1.00 81.81 376 THR A CA 1
ATOM 2727 C C . THR A 1 376 ? -25.189 3.790 43.994 1.00 81.81 376 THR A C 1
ATOM 2729 O O . THR A 1 376 ? -26.007 3.611 43.091 1.00 81.81 376 THR A O 1
ATOM 2732 N N . ASN A 1 377 ? -25.379 3.361 45.235 1.00 78.62 377 ASN A N 1
ATOM 2733 C CA . ASN A 1 377 ? -26.578 2.693 45.699 1.00 78.62 377 ASN A CA 1
ATOM 2734 C C . ASN A 1 377 ? -27.551 3.744 46.239 1.00 78.62 377 ASN A C 1
ATOM 2736 O O . ASN A 1 377 ? -27.211 4.523 47.132 1.00 78.62 377 ASN A O 1
ATOM 2740 N N . GLU A 1 378 ? -28.780 3.750 45.729 1.00 83.81 378 GLU A N 1
ATOM 2741 C CA . GLU A 1 378 ? -29.843 4.637 46.201 1.00 83.81 378 GLU A CA 1
ATOM 2742 C C . GLU A 1 378 ? -31.063 3.835 46.660 1.00 83.81 378 GLU A C 1
ATOM 2744 O O . GLU A 1 378 ? -31.548 2.944 45.961 1.00 83.81 378 GLU A O 1
ATOM 2749 N N . PHE A 1 379 ? -31.603 4.183 47.826 1.00 82.00 379 PHE A N 1
ATOM 2750 C CA . PHE A 1 379 ? -32.859 3.646 48.337 1.00 82.00 379 PHE A CA 1
ATOM 2751 C C . PHE A 1 379 ? -33.840 4.786 48.593 1.00 82.00 379 PHE A C 1
ATOM 2753 O O . PHE A 1 379 ? -33.566 5.689 49.378 1.00 82.00 379 PHE A O 1
ATOM 2760 N N . GLN A 1 380 ? -34.992 4.759 47.915 1.00 89.50 380 GLN A N 1
ATOM 2761 C CA . GLN A 1 380 ? -36.031 5.797 48.023 1.00 89.50 380 GLN A CA 1
ATOM 2762 C C . GLN A 1 380 ? -35.501 7.234 47.815 1.00 89.50 380 GLN A C 1
ATOM 2764 O O . GLN A 1 380 ? -35.981 8.179 48.437 1.00 89.50 380 GLN A O 1
ATOM 2769 N N . GLY A 1 381 ? -34.505 7.402 46.939 1.00 87.31 381 GLY A N 1
ATOM 2770 C CA . GLY A 1 381 ? -33.873 8.696 46.666 1.00 87.31 381 GLY A CA 1
ATOM 2771 C C . GLY A 1 381 ? -32.849 9.147 47.714 1.00 87.31 381 GLY A C 1
ATOM 2772 O O . GLY A 1 381 ? -32.370 10.275 47.638 1.00 87.31 381 GLY A O 1
ATOM 2773 N N . GLN A 1 382 ? -32.500 8.299 48.687 1.00 87.00 382 GLN A N 1
ATOM 2774 C CA . GLN A 1 382 ? -31.338 8.504 49.550 1.00 87.00 382 GLN A CA 1
ATOM 2775 C C . GLN A 1 382 ? -30.162 7.672 49.057 1.00 87.00 382 GLN A C 1
ATOM 2777 O O . GLN A 1 382 ? -30.288 6.462 48.878 1.00 87.00 382 GLN A O 1
ATOM 2782 N N . ASN A 1 383 ? -29.011 8.319 48.891 1.00 85.81 383 ASN A N 1
ATOM 2783 C CA . ASN A 1 383 ? -27.742 7.635 48.691 1.00 85.81 383 ASN A CA 1
ATOM 2784 C C . ASN A 1 383 ? -27.404 6.832 49.957 1.00 85.81 383 ASN A C 1
ATOM 2786 O O . ASN A 1 383 ? -27.337 7.393 51.052 1.00 85.81 383 ASN A O 1
ATOM 2790 N N . ILE A 1 384 ? -27.226 5.524 49.792 1.00 83.12 384 ILE A N 1
ATOM 2791 C CA . ILE A 1 384 ? -26.919 4.569 50.862 1.00 83.12 384 ILE A CA 1
ATOM 2792 C C . ILE A 1 384 ? -25.503 3.986 50.744 1.00 83.12 384 ILE A C 1
ATOM 2794 O O . ILE A 1 384 ? -25.176 3.045 51.462 1.00 83.12 384 ILE A O 1
ATOM 2798 N N . GLY A 1 385 ? -24.660 4.540 49.869 1.00 79.94 385 GLY A N 1
ATOM 2799 C CA . GLY A 1 385 ? -23.264 4.143 49.687 1.00 79.94 385 GLY A CA 1
ATOM 2800 C C . GLY A 1 385 ? -22.910 3.820 48.237 1.00 79.94 385 GLY A C 1
ATOM 2801 O O . GLY A 1 385 ? -23.672 4.112 47.316 1.00 79.94 385 GLY A O 1
ATOM 2802 N N . PHE A 1 386 ? -21.741 3.214 48.042 1.00 74.88 386 PHE A N 1
ATOM 2803 C CA . PHE A 1 386 ? -21.209 2.771 46.753 1.00 74.88 386 PHE A CA 1
ATOM 2804 C C . PHE A 1 386 ? -20.711 1.327 46.821 1.00 74.88 386 PHE A C 1
ATOM 2806 O O . PHE A 1 386 ? -20.424 0.872 47.953 1.00 74.88 386 PHE A O 1
#

Organism: NCBI:txid604196

Foldseek 3Di:
DPPPDPDWLQQDPDPRRWQWAFADDPRDGFKIFTHNGDGDDAFWWAWKWKFKADPNHTFWIFGGNGDTDHDDGPDHDHHDHGYTHGDLDLCVVLVLLLVLCVVLVHDSQVSVVLVVCLVPVPDADALVSCVVFAPLVSSCSSLAFDFIKMWMKTWGDPPPDIDIDIDIDGRGGMHGDSSNLVSVLSSPVSSQQSQLVVKAWEWQAKEWEPDDLWKTFIWTWTWTASNAQFKKKKDFPPAKWKWWDDPPDTGTFWGWRDHIFIAHGNGTTTRGDGRIMITGPGSVSNVVVLVCLLAAQKTKMWIKTFQMWMQTSNRTRTGHIHIHIYMWGGQNNQPDKDWPDWDFPAADPQGTDIDTDIDTDRPTSYHYDDDDDDDFDDDPNDGRGD

pLDDT: mean 84.43, std 16.32, range [23.39, 97.94]

InterPro domains:
  IPR022185 Protein of unknown function DUF3712 [PF12505] (252-375)
  IPR046368 Tag1 [PTHR35895] (183-377)

Secondary structure (DSSP, 8-state):
------------SSS---EEEEEEETTEEEEEEEES---PPSEEEEEEEEEEEETTEEEEEEEESS--EEE-TT---PPPPPEEEE---HHHHHHHHHHHHHHTT---HHHHHHHHHHH-TT----GGGGTT--HHHHHHHHHTT-EEEEEEEEEEEETTEEEEEEEEEEEEEEE--GGGGGGHHHHHHHHHHHHHHH-EEEEEEEEEES--SSEEEEEEEEEEE---SS-EEEE-TT-EEEEEEETTEEEEEEEE-PPPEEEBTTTBEEEEEEEEEEEES-HHHHHHHHHHHHH-SEEEEEEEEEEEEEEETTEEEEEEEEEEEEEEE--GGG---EEEEEEEEEEETTEEEEEEEEE----SSEEE--------EEETTEEEE-